Protein 6GYE (pdb70)

Solvent-accessible surface area: 33679 Å² total; per-residue (Å²): 232,83,93,7,69,16,94,66,0,0,0,0,32,9,76,2,5,0,0,2,9,4,8,4,5,1,0,3,12,0,4,29,69,23,68,0,0,2,0,0,0,18,2,113,108,116,8,180,2,25,136,64,33,0,56,16,100,74,0,29,151,27,0,94,100,23,13,116,68,28,135,22,13,36,3,5,60,4,61,35,36,137,46,64,159,135,83,105,5,43,65,67,13,4,93,54,0,10,120,28,0,88,127,13,10,102,50,115,101,6,39,1,26,0,10,7,28,106,129,106,80,5,52,31,1,124,144,52,65,46,117,51,57,28,128,24,52,27,69,103,6,115,39,120,82,4,66,81,33,11,47,66,2,65,134,67,13,41,124,53,10,39,63,0,17,79,28,0,18,111,66,19,13,50,8,0,0,0,0,1,3,2,58,16,35,6,20,47,11,1,61,28,0,0,57,0,18,12,10,14,39,3,53,8,53,10,62,79,6,5,103,80,122,130,45,87,8,102,93,15,142,48,71,14,3,21,112,3,1,61,10,6,71,67,17,11,32,158,42,19,79,24,69,18,7,34,0,12,0,0,14,0,4,2,3,0,4,13,6,0,5,0,101,50,74,18,55,157,113,40,7,109,120,11,19,94,56,0,114,133,8,17,68,49,34,167,14,47,0,0,0,0,2,20,16,128,175,133,143,5,116,64,8,35,139,34,58,119,100,6,23,94,13,0,41,143,2,0,50,92,46,66,25,91,138,80,23,25,56,1,102,32,150,128,92,123,10,46,9,22,28,0,3,46,7,0,67,126,80,15,58,36,132,27,21,140,10,37,146,220,83,86,7,66,16,95,68,0,0,0,10,40,2,50,2,1,0,0,1,13,4,8,6,4,4,0,4,20,0,3,30,62,21,71,0,0,0,0,0,0,21,3,113,102,115,12,146,0,26,134,61,32,0,55,16,99,77,0,26,149,26,0,96,99,25,12,114,65,27,131,24,12,36,3,6,64,4,60,31,47,140,34,74,150,69,101,119,2,13,99,73,6,4,92,54,0,10,121,15,0,84,123,17,9,90,55,112,96,4,38,1,25,0,13,7,18,106,115,125,82,7,40,28,2,119,149,63,67,46,117,46,56,27,126,24,50,38,72,61,8,33,83,128,53,5,51,101,34,10,39,62,3,42,133,66,15,39,108,51,10,45,86,0,17,80,26,0,17,115,65,18,14,46,7,0,0,0,0,1,1,2,57,17,41,8,25,48,14,0,54,23,0,0,57,0,14,13,8,14,42,5,101,12,44,10,68,110,9,10,108,75,122,129,46,90,9,102,87,15,139,48,73,21,3,21,131,4,1,64,11,8,70,67,21,11,32,156,42,19,77,24,72,17,6,31,1,8,0,0,13,1,4,3,3,0,4,14,9,0,5,0,103,52,76,17,63,149,114,42,9,111,120,10,22,75,56,0,131,134,9,17,70,48,32,166,15,44,0,0,0,0,5,20,13,62,164,130,140,6,131,66,7,30,127,37,33,106,103,4,20,100,9,0,43,144,3,0,52,114,57,60,23,92,118,76,22,18,59,0,45,7,93,17,121,123,108,67,151,159,33,87,112,9,41,9,15,26,0,6,49,6,0,79,120,85,12,54,18,113,55,45,167,23,55

Secondary structure (DSSP, 8-state):
--SBPSSEEEEEEE--TT-BHHHHHHHHHHHHHSSEEEEEEEE-TT-HHHHTT--HHHHHHHHHHHTTT-SSEEEEEEE--S--SSTHHHHHHHHHHHHHHHHTB--SS-EEEEEE-SHHHHHHHHTT---SS-EEEEEE---HHHHHHHHHHHH-GGGGGGGB-GGGHHHH-EEEEEEE-TTSSHHHHHHHHHHHTT--B---HHHHHHHHHT--GGG--HHHHHHHHHHHHHHHHHHHT-TT-SSEEEEE--HHHHHHHHHHHS-HHHHHHHHHHHHHHHHT---SEEEEE-------SSTTS-HHHHHHHHHHHHHHTT-GGGEEE------SSHHHHHHHHHHHHH------S--/--SB-SSEEEEEEE--TT-BHHHHHHHHHHHHHSSEEEEEEEE-TT-HHHHTT--HHHHHHHHHHHTTT-SSEEEEEEE-TT-PPTTTTHHHHHHHHHHHHHHTB--SS-EEEEEES-HHHHHHHHTT---SS-EEEEEE---HHHHHHHHHHHH-TGGGGGGB-GGGHHHH-EEEEEEE-TTSSHHHHHHHHHHHTT--B---HHHHHHHHHT--GGG--HHHHHHHHHHHHHHHHHHHT-TT-SSEEEEE--HHHHHHHHHHHS-HHHHHHHHHHHHHHHHT---SEEEEEPP-----HHHHS-HHHHHHHHHHHHHHTT-GGGEEE--SSSTT--TTS-SSHHHHHHHHHHHHH--------

B-factor: mean 71.37, std 27.12, range [34.3, 209.29]

Radius of gyration: 30.23 Å; Cα contacts (8 Å, |Δi|>4): 1238; chains: 2; bounding box: 76×91×66 Å

Sequence (724 aa):
KSKLSGKNIGIYFGTFAPLHTGHQQQIYKCCASLNDGVLLVVSGYDNDRGAQIGLPLEKRFRYLREAFNDEENIKKVSSMLNENDLPEMPNGWDEWANRLFELIHHNTLENDLSVTFYVGELEYAAELKKRFPADGNQYAVEIADRHDDISLSATQIRENPQEHWTHINRVFRRHFSKVVTVMGSASTGKTTLVRRLARSINAPFSEEYAREEYEEAFNIDDDELKMDDYARRMITGQYDANSREVNSPANQGIVFLDTDAIVTRVYAKLYLPKEDFEQLEPLFRRKTIADERMDLILVIPPITFRHMEWEESRHEFHEELMRQLAEFGLLDKVVILDDEGYLTRRYHHAIDAVHEYTGVKIERLSYKSKLSGKNIGIYFGTFAPLHTTGHQQQIYKCASLNDGVLLVVSGYDNDRGAQIGLPLEKRFRYLREAFNDEENIKVSSMLNENDLPEMPNGWDEEWANRLFELIHHNTLENDLSVTFYVGELEYAAELKKRFPADGNQYAVEIADRHDISLSATQIRENPQEHWTHINRVFRRHFSKVVTVMGSASTGKTTLVRRLARSINAPFSEEYAREYEEAFNIDDDELKMDDDYARMITGQYDANSREVNSPANQGIVFLDTDAIVTRVYAKLYLPKEDFEEQLEPLFRRKTIADERMDLILVIPPITFRHMEWEEESRHHEFHEELMRQLAEFGLLDKVVILDDEGDHRDQEGYLTRYHHAIDAVHEYTGVKIERLS

Nearest PDB structures (foldseek):
  6gye-assembly2_B  TM=1.003E+00  e=1.299E-74  Lactococcus cremoris
  6gye-assembly1_A  TM=9.953E-01  e=3.966E-69  Lactococcus cremoris
  6gzo-assembly1_A  TM=9.900E-01  e=3.036E-64  Lactococcus cremoris
  6gyf-assembly1_A  TM=9.779E-01  e=4.546E-63  Lactococcus cremoris
  6gzo-assembly2_B  TM=9.874E-01  e=1.190E-62  Lactococcus cremoris

Foldseek 3Di:
DQAAEAFEEEEAEDQPLPQWVVVVVVVVVVVVVGSAYEYEHEFEPPDPSVVLPRHSVNNQVLVCVLCVPDDRYHYDYQYLPPADPPPRSLQVSVVSVVVRVVVRHDDAQHEYEYEAADPVNQVSNVVHDDPRNYHYDYDYDHCVVVVVLSVVCVVAVLVVVVGTRLSCQLSQAAEEEEAAFWPLCLVVLQVCLQVQVQAEEFDQVLLVLCVVVVDALLVDALVNLLCSQVRLLVRRVCRSSPPSHSRYYYYYDHLLRSLLSCVVPYPPVSSVVCVVVSVVRVVPDDHQAYEYEADDDVTNVVSPPPRVSSVVSSVVVCVVVPNVVRYDYQPDCVDPHSSRVVSVSVCVRRVDDGDDDDD/DQAAEDFEEEEAEDQPLPQWVVVVVVVVVRVVVGSAYEYEHEFEPPDPSVVLPRHRVNNQVLVCVLCVPPRRYHYDYQYCPPADDPPVRLPVSLVSVVVRNVVRHDDALHEYEYAAADVVCVVSNVVDDDPRNYHYYYDYDHCVVVVVLSVVCVVAVLVVVVGGRLSCQLSQAAEEEEAAFWPLCLVVLQCVLQVQPQAAEFDQVLLVLCVVVVDALLVDALVNLLCSQVRLLVRVVCRSSDPSHSRYYYYYDHLLRSLLSCVVPYPPVSSVVCVVVSVVRVVPDDHQAYEYEQDADVTRVVSHPPSVVSVVSSVVVCVVVPNVVRYDYQQQPHPCHDPPDDPHSSRRVSVSCCVRRVDDDDDDD

Structure (mmCIF, N/CA/C/O backbone):
data_6GYE
#
_entry.id   6GYE
#
_cell.length_a   165.140
_cell.length_b   165.140
_cell.length_c   196.550
_cell.angle_alpha   90.00
_cell.angle_beta   90.00
_cell.angle_gamma   120.00
#
_symmetry.space_group_name_H-M   'P 64 2 2'
#
loop_
_entity.id
_entity.type
_entity.pdbx_description
1 polymer 'Nicotinamide-nucleotide adenylyltransferase NadR family / Ribosylnicotinamide kinase'
2 non-polymer 'SULFATE ION'
3 non-polymer 'Nicotinamide riboside'
4 water water
#
loop_
_atom_site.group_PDB
_atom_site.id
_atom_site.type_symbol
_atom_site.label_atom_id
_atom_site.label_alt_id
_atom_site.label_comp_id
_atom_site.label_asym_id
_atom_site.label_entity_id
_atom_site.label_seq_id
_atom_site.pdbx_PDB_ins_code
_atom_site.Cartn_x
_atom_site.Cartn_y
_atom_site.Cartn_z
_atom_site.occupancy
_atom_site.B_iso_or_equiv
_atom_site.auth_seq_id
_atom_site.auth_comp_id
_atom_site.auth_asym_id
_atom_site.auth_atom_id
_atom_site.pdbx_PDB_model_num
ATOM 1 N N . LYS A 1 8 ? -8.811 20.796 10.087 1.00 136.94 8 LYS A N 1
ATOM 2 C CA . LYS A 1 8 ? -7.449 20.301 10.265 1.00 136.35 8 LYS A CA 1
ATOM 3 C C . LYS A 1 8 ? -6.549 21.376 10.889 1.00 130.93 8 LYS A C 1
ATOM 4 O O . LYS A 1 8 ? -5.334 21.364 10.701 1.00 128.78 8 LYS A O 1
ATOM 10 N N . SER A 1 9 ? -7.154 22.279 11.662 1.00 127.31 9 SER A N 1
ATOM 11 C CA . SER A 1 9 ? -6.445 23.319 12.414 1.00 119.24 9 SER A CA 1
ATOM 12 C C . SER A 1 9 ? -5.922 22.824 13.762 1.00 110.77 9 SER A C 1
ATOM 13 O O . SER A 1 9 ? -5.956 23.539 14.769 1.00 102.07 9 SER A O 1
ATOM 16 N N . LYS A 1 10 ? -5.449 21.588 13.798 1.00 107.86 10 LYS A N 1
ATOM 17 C CA . LYS A 1 10 ? -4.885 20.982 14.990 1.00 97.12 10 LYS A CA 1
ATOM 18 C C . LYS A 1 10 ? -3.361 20.947 14.890 1.00 91.90 10 LYS A C 1
ATOM 19 O O . LYS A 1 10 ? -2.778 21.075 13.810 1.00 85.80 10 LYS A O 1
ATOM 25 N N . LEU A 1 11 ? -2.724 20.814 16.051 1.00 84.61 11 LEU A N 1
ATOM 26 C CA . LEU A 1 11 ? -1.275 20.743 16.124 1.00 82.04 11 LEU A CA 1
ATOM 27 C C . LEU A 1 11 ? -0.786 19.380 15.649 1.00 86.52 11 LEU A C 1
ATOM 28 O O . LEU A 1 11 ? -1.285 18.343 16.098 1.00 89.89 11 LEU A O 1
ATOM 33 N N . SER A 1 12 ? 0.179 19.378 14.730 1.00 83.81 12 SER A N 1
ATOM 34 C CA . SER A 1 12 ? 0.803 18.146 14.268 1.00 82.87 12 SER A CA 1
ATOM 35 C C . SER A 1 12 ? 2.068 17.849 15.065 1.00 84.29 12 SER A C 1
ATOM 36 O O . SER A 1 12 ? 2.607 18.709 15.763 1.00 80.65 12 SER A O 1
ATOM 39 N N . GLY A 1 13 ? 2.551 16.616 14.944 1.00 90.26 13 GLY A N 1
ATOM 40 C CA . GLY A 1 13 ? 3.796 16.217 15.571 1.00 89.51 13 GLY A CA 1
ATOM 41 C C . GLY A 1 13 ? 3.578 15.367 16.813 1.00 85.97 13 GLY A C 1
ATOM 42 O O . GLY A 1 13 ? 2.478 15.262 17.354 1.00 89.08 13 GLY A O 1
ATOM 43 N N . LYS A 1 14 ? 4.669 14.748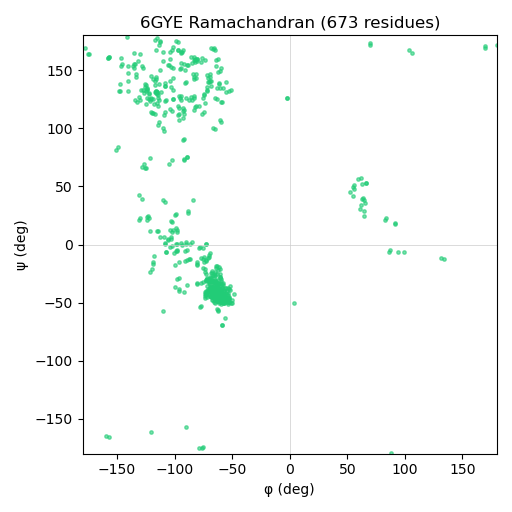 17.274 1.00 85.63 14 LYS A N 1
ATOM 44 C CA . LYS A 1 14 ? 4.651 13.899 18.466 1.00 88.69 14 LYS A CA 1
ATOM 45 C C . LYS A 1 14 ? 5.093 14.616 19.742 1.00 82.14 14 LYS A C 1
ATOM 46 O O . LYS A 1 14 ? 4.508 14.387 20.802 1.00 85.62 14 LYS A O 1
ATOM 52 N N . ASN A 1 15 ? 6.108 15.476 19.687 1.00 81.31 15 ASN A N 1
ATOM 53 C CA . ASN A 1 15 ? 6.592 16.177 20.877 1.00 74.18 15 ASN A CA 1
ATOM 54 C C . ASN A 1 15 ? 5.888 17.524 20.981 1.00 69.06 15 ASN A C 1
ATOM 55 O O . ASN A 1 15 ? 6.147 18.434 20.188 1.00 68.78 15 ASN A O 1
ATOM 60 N N . ILE A 1 16 ? 4.989 17.645 21.953 1.00 65.09 16 ILE A N 1
ATOM 61 C CA . ILE A 1 16 ? 4.132 18.817 22.099 1.00 69.11 16 ILE A CA 1
ATOM 62 C C . ILE A 1 16 ? 4.446 19.496 23.426 1.00 78.46 16 ILE A C 1
ATOM 63 O O . ILE A 1 16 ? 4.477 18.836 24.473 1.00 86.07 16 ILE A O 1
ATOM 68 N N . GLY A 1 17 ? 4.652 20.810 23.388 1.00 71.56 17 GLY A N 1
ATOM 69 C CA . GLY A 1 17 ? 4.841 21.612 24.588 1.00 65.45 17 GLY A CA 1
ATOM 70 C C . GLY A 1 17 ? 3.587 22.411 24.899 1.00 66.35 17 GLY A C 1
ATOM 71 O O . GLY A 1 17 ? 2.934 22.933 23.993 1.00 69.68 17 GLY A O 1
ATOM 72 N N . ILE A 1 18 ? 3.261 22.507 26.180 1.00 56.68 18 ILE A N 1
ATOM 73 C CA . ILE A 1 18 ? 2.091 23.237 26.652 1.00 62.56 18 ILE A CA 1
ATOM 74 C C . ILE A 1 18 ? 2.604 24.409 27.470 1.00 64.64 18 ILE A C 1
ATOM 75 O O . ILE A 1 18 ? 3.289 24.218 28.488 1.00 67.67 18 ILE A O 1
ATOM 80 N N . TYR A 1 19 ? 2.274 25.622 27.034 1.00 59.60 19 TYR A N 1
ATOM 81 C CA . TYR A 1 19 ? 2.763 26.840 27.670 1.00 61.50 19 TYR A CA 1
ATOM 82 C C . TYR A 1 19 ? 1.564 27.637 28.151 1.00 60.07 19 TYR A C 1
ATOM 83 O O . TYR A 1 19 ? 0.642 27.896 27.372 1.00 65.64 19 TYR A O 1
ATOM 92 N N . PHE A 1 20 ? 1.570 27.991 29.436 1.00 58.50 20 PHE A N 1
ATOM 93 C CA . PHE A 1 20 ? 0.460 28.652 30.109 1.00 63.61 20 PHE A CA 1
ATOM 94 C C . PHE A 1 20 ? 0.726 30.131 30.307 1.00 65.66 20 PHE A C 1
ATOM 95 O O . PHE A 1 20 ? 1.874 30.558 30.457 1.00 70.57 20 PHE A O 1
ATOM 103 N N . GLY A 1 21 ? -0.354 30.901 30.367 1.00 60.14 21 GLY A N 1
ATOM 104 C CA . GLY A 1 21 ? -0.258 32.283 30.811 1.00 58.33 21 GLY A CA 1
ATOM 105 C C . GLY A 1 21 ? -1.638 32.896 30.890 1.00 59.41 21 GLY A C 1
ATOM 106 O O . GLY A 1 21 ? -2.606 32.359 30.345 1.00 57.51 21 GLY A O 1
ATOM 107 N N . THR A 1 22 ? -1.710 34.036 31.588 1.00 58.67 22 THR A N 1
ATOM 108 C CA . THR A 1 22 ? -2.889 34.902 31.494 1.00 66.69 22 THR A CA 1
ATOM 109 C C . THR A 1 22 ? -2.757 35.932 30.360 1.00 66.00 22 THR A C 1
ATOM 110 O O . THR A 1 22 ? -3.758 36.287 29.725 1.00 68.24 22 THR A O 1
ATOM 114 N N . PHE A 1 23 ? -1.547 36.436 30.109 1.00 58.98 23 PHE A N 1
ATOM 115 C CA . PHE A 1 23 ? -1.237 37.292 28.954 1.00 54.64 23 PHE A CA 1
ATOM 116 C C . PHE A 1 23 ? -2.020 38.606 28.960 1.00 58.33 23 PHE A C 1
ATOM 117 O O . PHE A 1 23 ? -2.726 38.948 28.004 1.00 60.76 23 PHE A O 1
ATOM 125 N N . ALA A 1 24 ? -1.860 39.353 30.048 1.00 58.42 24 ALA A N 1
ATOM 126 C CA . ALA A 1 24 ? -2.522 40.640 30.261 1.00 61.74 24 ALA A CA 1
ATOM 127 C C . ALA A 1 24 ? -1.484 41.692 30.643 1.00 65.00 24 ALA A C 1
ATOM 128 O O . ALA A 1 24 ? -1.503 42.218 31.762 1.00 73.67 24 ALA A O 1
ATOM 130 N N . PRO A 1 25 ? -0.580 42.057 29.718 1.00 61.73 25 PRO A N 1
ATOM 131 C CA . PRO A 1 25 ? -0.484 41.663 28.312 1.00 61.95 25 PRO A CA 1
ATOM 132 C C . PRO A 1 25 ? 0.565 40.613 28.001 1.00 57.17 25 PRO A C 1
ATOM 133 O O . PRO A 1 25 ? 1.411 40.322 28.832 1.00 57.04 25 PRO A O 1
ATOM 137 N N . LEU A 1 26 ? 0.492 40.059 26.792 1.00 58.93 26 LEU A N 1
ATOM 138 C CA . LEU A 1 26 ? 1.624 39.359 26.199 1.00 57.30 26 LEU A CA 1
ATOM 139 C C . LEU A 1 26 ? 2.802 40.317 26.043 1.00 56.69 26 LEU A C 1
ATOM 140 O O . LEU A 1 26 ? 2.625 41.456 25.602 1.00 57.74 26 LEU A O 1
ATOM 145 N N . HIS A 1 27 ? 4.005 39.875 26.416 1.00 52.59 27 HIS A N 1
ATOM 146 C CA . HIS A 1 27 ? 5.188 40.719 26.245 1.00 48.06 27 HIS A CA 1
ATOM 147 C C . HIS A 1 27 ? 6.372 39.861 25.817 1.00 46.89 27 HIS A C 1
ATOM 148 O O . HIS A 1 27 ? 6.261 38.640 25.673 1.00 51.58 27 HIS A O 1
ATOM 155 N N . THR A 1 28 ? 7.519 40.515 25.594 1.00 45.22 28 THR A N 1
ATOM 156 C CA . THR A 1 28 ? 8.636 39.812 24.975 1.00 50.15 28 THR A CA 1
ATOM 157 C C . THR A 1 28 ? 9.219 38.734 25.883 1.00 54.73 28 THR A C 1
ATOM 158 O O . THR A 1 28 ? 9.825 37.784 25.371 1.00 55.21 28 THR A O 1
ATOM 162 N N . GLY A 1 29 ? 9.049 38.850 27.209 1.00 47.03 29 GLY A N 1
ATOM 163 C CA . GLY A 1 29 ? 9.451 37.760 28.091 1.00 46.16 29 GLY A CA 1
ATOM 164 C C . GLY A 1 29 ? 8.724 36.464 27.767 1.00 60.68 29 GLY A C 1
ATOM 165 O O . GLY A 1 29 ? 9.349 35.410 27.623 1.00 52.45 29 GLY A O 1
ATOM 166 N N . HIS A 1 30 ? 7.387 36.529 27.637 1.00 47.78 30 HIS A N 1
ATOM 167 C CA . HIS A 1 30 ? 6.622 35.389 27.134 1.00 48.05 30 HIS A CA 1
ATOM 168 C C . HIS A 1 30 ? 7.184 34.909 25.807 1.00 58.81 30 HIS A C 1
ATOM 169 O O . HIS A 1 30 ? 7.395 33.702 25.594 1.00 57.74 30 HIS A O 1
ATOM 176 N N . GLN A 1 31 ? 7.391 35.851 24.883 1.00 52.94 31 GLN A N 1
ATOM 177 C CA . GLN A 1 31 ? 7.665 35.472 23.505 1.00 53.36 31 GLN A CA 1
ATOM 178 C C . GLN A 1 31 ? 8.999 34.757 23.390 1.00 50.78 31 GLN A C 1
ATOM 179 O O . GLN A 1 31 ? 9.125 33.801 22.620 1.00 53.84 31 GLN A O 1
ATOM 185 N N . GLN A 1 32 ? 10.003 35.205 24.146 1.00 51.12 32 GLN A N 1
ATOM 186 C CA . GLN A 1 32 ? 11.291 34.523 24.124 1.00 59.75 32 GLN A CA 1
ATOM 187 C C . GLN A 1 32 ? 11.165 33.102 24.649 1.00 57.99 32 GLN A C 1
ATOM 188 O O . GLN A 1 32 ? 11.797 32.185 24.116 1.00 61.52 32 GLN A O 1
ATOM 194 N N . GLN A 1 33 ? 10.345 32.895 25.684 1.00 54.30 33 GLN A N 1
ATOM 195 C CA . GLN A 1 33 ? 10.170 31.538 26.194 1.00 56.93 33 GLN A CA 1
ATOM 196 C C . GLN A 1 33 ? 9.420 30.676 25.195 1.00 57.74 33 GLN A C 1
ATOM 197 O O . GLN A 1 33 ? 9.779 29.510 24.984 1.00 59.75 33 GLN A O 1
ATOM 203 N N . ILE A 1 34 ? 8.394 31.245 24.554 1.00 54.79 34 ILE A N 1
ATOM 204 C CA . ILE A 1 34 ? 7.566 30.469 23.635 1.00 58.49 34 ILE A CA 1
ATOM 205 C C . ILE A 1 34 ? 8.390 30.002 22.444 1.00 59.69 34 ILE A C 1
ATOM 206 O O . ILE A 1 34 ? 8.326 28.829 22.050 1.00 57.44 34 ILE A O 1
ATOM 211 N N . TYR A 1 35 ? 9.209 30.896 21.877 1.00 49.60 35 TYR A N 1
ATOM 212 C CA . TYR A 1 35 ? 10.014 30.486 20.731 1.00 56.11 35 TYR A CA 1
ATOM 213 C C . TYR A 1 35 ? 11.101 29.483 21.110 1.00 61.79 35 TYR A C 1
ATOM 214 O O . TYR A 1 35 ? 11.457 28.639 20.280 1.00 58.74 35 TYR A O 1
ATOM 223 N N . LYS A 1 36 ? 11.631 29.533 22.346 1.00 60.60 36 LYS A N 1
ATOM 224 C CA . LYS A 1 36 ? 12.530 28.464 22.783 1.00 58.44 36 LYS A CA 1
ATOM 225 C C . LYS A 1 36 ? 11.776 27.156 22.889 1.00 53.84 36 LYS A C 1
ATOM 226 O O . LYS A 1 36 ? 12.256 26.112 22.430 1.00 63.57 36 LYS A O 1
ATOM 232 N N A CYS A 1 37 ? 10.581 27.209 23.474 0.55 54.43 37 CYS A N 1
ATOM 233 N N B CYS A 1 37 ? 10.586 27.183 23.496 0.45 54.58 37 CYS A N 1
ATOM 234 C CA A CYS A 1 37 ? 9.732 26.033 23.584 0.55 56.67 37 CYS A CA 1
ATOM 235 C CA B CYS A 1 37 ? 9.764 25.978 23.554 0.45 57.04 37 CYS A CA 1
ATOM 236 C C A CYS A 1 37 ? 9.379 25.467 22.207 0.55 63.17 37 CYS A C 1
ATOM 237 C C B CYS A 1 37 ? 9.466 25.449 22.158 0.45 62.83 37 CYS A C 1
ATOM 238 O O A CYS A 1 37 ? 9.356 24.243 22.015 0.55 65.68 37 CYS A O 1
ATOM 239 O O B CYS A 1 37 ? 9.548 24.238 21.911 0.45 65.29 37 CYS A O 1
ATOM 244 N N . ALA A 1 38 ? 9.119 26.342 21.228 1.00 56.94 38 ALA A N 1
ATOM 245 C CA . ALA A 1 38 ? 8.789 25.883 19.885 1.00 62.74 38 ALA A CA 1
ATOM 246 C C . ALA A 1 38 ? 10.001 25.332 19.155 1.00 64.21 38 ALA A C 1
ATOM 247 O O . ALA A 1 38 ? 9.838 24.543 18.220 1.00 72.51 38 ALA A O 1
ATOM 249 N N . SER A 1 39 ? 11.209 25.718 19.566 1.00 59.34 39 SER A N 1
ATOM 250 C CA . SER A 1 39 ? 12.404 25.143 18.971 1.00 58.52 39 SER A CA 1
ATOM 251 C C . SER A 1 39 ? 12.752 23.775 19.550 1.00 63.51 39 SER A C 1
ATOM 252 O O . SER A 1 39 ? 13.531 23.041 18.938 1.00 67.80 39 SER A O 1
ATOM 255 N N . LEU A 1 40 ? 12.199 23.422 20.711 1.00 61.49 40 LEU A N 1
ATOM 256 C CA . LEU A 1 40 ? 12.487 22.153 21.369 1.00 68.48 40 LEU A CA 1
ATOM 257 C C . LEU A 1 40 ? 11.406 21.108 21.158 1.00 60.62 40 LEU A C 1
ATOM 258 O O . LEU A 1 40 ? 11.603 19.956 21.534 1.00 75.60 40 LEU A O 1
ATOM 263 N N . ASN A 1 41 ? 10.286 21.474 20.559 1.00 67.78 41 ASN A N 1
ATOM 264 C CA . ASN A 1 41 ? 9.180 20.557 20.369 1.00 72.43 41 ASN A CA 1
ATOM 265 C C . ASN A 1 41 ? 8.740 20.609 18.921 1.00 69.64 41 ASN A C 1
ATOM 266 O O . ASN A 1 41 ? 9.093 21.529 18.173 1.00 71.11 41 ASN A O 1
ATOM 271 N N . ASP A 1 42 ? 7.965 19.596 18.532 1.00 63.89 42 ASP A N 1
ATOM 272 C CA . ASP A 1 42 ? 7.362 19.618 17.206 1.00 67.25 42 ASP A CA 1
ATOM 273 C C . ASP A 1 42 ? 6.276 20.681 17.106 1.00 69.15 42 ASP A C 1
ATOM 274 O O . ASP A 1 42 ? 6.100 21.282 16.042 1.00 70.14 42 ASP A O 1
ATOM 279 N N . GLY A 1 43 ? 5.554 20.930 18.198 1.00 66.17 43 GLY A N 1
ATOM 280 C CA . GLY A 1 43 ? 4.543 21.970 18.241 1.00 61.68 43 GLY A CA 1
ATOM 281 C C . GLY A 1 43 ? 4.266 22.404 19.662 1.00 67.42 43 GLY A C 1
ATOM 282 O O . GLY A 1 43 ? 4.582 21.694 20.622 1.00 76.39 43 GLY A O 1
ATOM 283 N N . VAL A 1 44 ? 3.681 23.592 19.790 1.00 59.40 44 VAL A N 1
ATOM 284 C CA . VAL A 1 44 ? 3.395 24.199 21.083 1.00 56.88 44 VAL A CA 1
ATOM 285 C C . VAL A 1 44 ? 1.927 24.585 21.126 1.00 62.41 44 VAL A C 1
ATOM 286 O O . VAL A 1 44 ? 1.415 25.207 20.186 1.00 62.83 44 VAL A O 1
ATOM 290 N N . LEU A 1 45 ? 1.262 24.240 22.222 1.00 63.56 45 LEU A N 1
ATOM 291 C CA . LEU A 1 45 ? -0.082 24.715 22.521 1.00 60.03 45 LEU A CA 1
ATOM 292 C C . LEU A 1 45 ? 0.016 25.799 23.593 1.00 67.63 45 LEU A C 1
ATOM 293 O O . LEU A 1 45 ? 0.475 25.526 24.710 1.00 62.53 45 LEU A O 1
ATOM 298 N N . LEU A 1 46 ? -0.378 27.031 23.248 1.00 61.00 46 LEU A N 1
ATOM 299 C CA . LEU A 1 46 ? -0.450 28.112 24.222 1.00 59.22 46 LEU A CA 1
ATOM 300 C C . LEU A 1 46 ? -1.799 28.068 24.912 1.00 62.11 46 LEU A C 1
ATOM 301 O O . LEU A 1 46 ? -2.833 28.034 24.243 1.00 63.35 46 LEU A O 1
ATOM 306 N N . VAL A 1 47 ? -1.797 28.035 26.242 1.00 56.76 47 VAL A N 1
ATOM 307 C CA . VAL A 1 47 ? -3.052 28.004 26.982 1.00 63.67 47 VAL A CA 1
ATOM 308 C C . VAL A 1 47 ? -3.252 29.350 27.664 1.00 61.53 47 VAL A C 1
ATOM 309 O O . VAL A 1 47 ? -2.466 29.741 28.530 1.00 63.23 47 VAL A O 1
ATOM 313 N N . VAL A 1 48 ? -4.282 30.075 27.233 1.00 59.05 48 VAL A N 1
ATOM 314 C CA . VAL A 1 48 ? -4.702 31.318 27.868 1.00 53.03 48 VAL A CA 1
ATOM 315 C C . VAL A 1 48 ? -5.745 30.950 28.900 1.00 59.23 48 VAL A C 1
ATOM 316 O O . VAL A 1 48 ? -6.824 30.464 28.537 1.00 59.40 48 VAL A O 1
ATOM 320 N N . SER A 1 49 ? -5.443 31.176 30.174 1.00 61.40 49 SER A N 1
ATOM 321 C CA . SER A 1 49 ? -6.412 30.876 31.217 1.00 64.43 49 SER A CA 1
ATOM 322 C C . SER A 1 49 ? -7.037 32.167 31.736 1.00 68.80 49 SER A C 1
ATOM 323 O O . SER A 1 49 ? -6.457 33.253 31.623 1.00 67.58 49 SER A O 1
ATOM 326 N N . GLY A 1 50 ? -8.248 32.040 32.268 1.00 68.44 50 GLY A N 1
ATOM 327 C CA . GLY A 1 50 ? -8.961 33.201 32.772 1.00 68.52 50 GLY A CA 1
ATOM 328 C C . GLY A 1 50 ? -10.317 32.817 33.325 1.00 75.53 50 GLY A C 1
ATOM 329 O O . GLY A 1 50 ? -10.779 31.677 33.187 1.00 83.65 50 GLY A O 1
ATOM 330 N N . TYR A 1 51 ? -10.954 33.802 33.955 1.00 68.75 51 TYR A N 1
ATOM 331 C CA . TYR A 1 51 ? -12.295 33.650 34.506 1.00 72.38 51 TYR A CA 1
ATOM 332 C C . TYR A 1 51 ? -12.909 35.036 34.623 1.00 73.19 51 TYR A C 1
ATOM 333 O O . TYR A 1 51 ? -12.198 36.044 34.614 1.00 70.81 51 TYR A O 1
ATOM 342 N N . ASP A 1 52 ? -14.236 35.078 34.737 1.00 75.58 52 ASP A N 1
ATOM 343 C CA . ASP A 1 52 ? -14.932 36.356 34.839 1.00 80.61 52 ASP A CA 1
ATOM 344 C C . ASP A 1 52 ? -14.342 37.209 35.959 1.00 87.90 52 ASP A C 1
ATOM 345 O O . ASP A 1 52 ? -14.089 36.719 37.061 1.00 91.46 52 ASP A O 1
ATOM 350 N N . ASN A 1 53 ? -14.076 38.479 35.649 1.00 88.75 53 ASN A N 1
ATOM 351 C CA . ASN A 1 53 ? -13.606 39.466 36.628 1.00 92.00 53 ASN A CA 1
ATOM 352 C C . ASN A 1 53 ? -12.235 39.127 37.207 1.00 87.83 53 ASN A C 1
ATOM 353 O O . ASN A 1 53 ? -11.936 39.497 38.344 1.00 81.17 53 ASN A O 1
ATOM 358 N N . ASP A 1 54 ? -11.387 38.435 36.439 1.00 79.88 54 ASP A N 1
ATOM 359 C CA . ASP A 1 54 ? -10.013 38.168 36.855 1.00 70.04 54 ASP A CA 1
ATOM 360 C C . ASP A 1 54 ? -9.154 39.427 36.685 1.00 73.84 54 ASP A C 1
ATOM 361 O O . ASP A 1 54 ? -9.641 40.503 36.316 1.00 72.86 54 ASP A O 1
ATOM 366 N N . ARG A 1 55 ? -7.846 39.280 36.929 1.00 75.15 55 ARG A N 1
ATOM 367 C CA . ARG A 1 55 ? -6.913 40.404 36.855 1.00 80.61 55 ARG A CA 1
ATOM 368 C C . ARG A 1 55 ? -6.974 41.091 35.494 1.00 75.63 55 ARG A C 1
ATOM 369 O O . ARG A 1 55 ? -7.078 42.320 35.407 1.00 72.33 55 ARG A O 1
ATOM 377 N N . GLY A 1 56 ? -6.933 40.309 34.415 1.00 68.34 56 GLY A N 1
ATOM 378 C CA . GLY A 1 56 ? -6.991 40.904 33.088 1.00 60.30 56 GLY A CA 1
ATOM 379 C C . GLY A 1 56 ? -8.323 41.574 32.808 1.00 60.97 56 GLY A C 1
ATOM 380 O O . GLY A 1 56 ? -8.371 42.683 32.268 1.00 62.93 56 GLY A O 1
ATOM 381 N N . ALA A 1 57 ? -9.423 40.912 33.167 1.00 64.46 57 ALA A N 1
ATOM 382 C CA . ALA A 1 57 ? -10.735 41.522 32.978 1.00 66.73 57 ALA A CA 1
ATOM 383 C C . ALA A 1 57 ? -10.820 42.881 33.668 1.00 71.53 57 ALA A C 1
ATOM 384 O O . ALA A 1 57 ? -11.435 43.817 33.141 1.00 69.93 57 ALA A O 1
ATOM 386 N N . GLN A 1 58 ? -10.195 43.011 34.844 1.00 72.69 58 GLN A N 1
ATOM 387 C CA . GLN A 1 58 ? -10.337 44.229 35.635 1.00 74.78 58 GLN A CA 1
ATOM 388 C C . GLN A 1 58 ? -9.664 45.433 34.985 1.00 73.10 58 GLN A C 1
ATOM 389 O O . GLN A 1 58 ? -10.050 46.571 35.259 1.00 80.90 58 GLN A O 1
ATOM 395 N N . ILE A 1 59 ? -8.666 45.226 34.141 1.00 66.01 59 ILE A N 1
ATOM 396 C CA . ILE A 1 59 ? -8.059 46.329 33.419 1.00 68.38 59 ILE A CA 1
ATOM 397 C C . ILE A 1 59 ? -8.552 46.379 31.972 1.00 75.17 59 ILE A C 1
ATOM 398 O O . ILE A 1 59 ? -7.915 47.007 31.120 1.00 65.35 59 ILE A O 1
ATOM 403 N N . GLY A 1 60 ? -9.693 45.743 31.687 1.00 69.76 60 GLY A N 1
ATOM 404 C CA . GLY A 1 60 ? -10.273 45.814 30.361 1.00 64.82 60 GLY A CA 1
ATOM 405 C C . GLY A 1 60 ? -9.709 44.835 29.361 1.00 67.00 60 GLY A C 1
ATOM 406 O O . GLY A 1 60 ? -9.799 45.078 28.159 1.00 70.77 60 GLY A O 1
ATOM 407 N N . LEU A 1 61 ? -9.115 43.738 29.817 1.00 69.99 61 LEU A N 1
ATOM 408 C CA . LEU A 1 61 ? -8.615 42.676 28.946 1.00 61.57 61 LEU A CA 1
ATOM 409 C C . LEU A 1 61 ? -9.192 41.335 29.391 1.00 61.26 61 LEU A C 1
ATOM 410 O O . LEU A 1 61 ? -8.465 40.468 29.881 1.00 66.61 61 LEU A O 1
ATOM 415 N N . PRO A 1 62 ? -10.494 41.118 29.217 1.00 61.20 62 PRO A N 1
ATOM 416 C CA . PRO A 1 62 ? -11.079 39.836 29.630 1.00 58.63 62 PRO A CA 1
ATOM 417 C C . PRO A 1 62 ? -10.552 38.695 28.771 1.00 65.92 62 PRO A C 1
ATOM 418 O O . PRO A 1 62 ? -9.928 38.892 27.726 1.00 71.17 62 PRO A O 1
ATOM 422 N N . LEU A 1 63 ? -10.834 37.475 29.237 1.00 65.97 63 LEU A N 1
ATOM 423 C CA . LEU A 1 63 ? -10.267 36.266 28.639 1.00 62.56 63 LEU A CA 1
ATOM 424 C C . LEU A 1 63 ? -10.535 36.184 27.131 1.00 68.73 63 LEU A C 1
ATOM 425 O O . LEU A 1 63 ? -9.633 35.867 26.344 1.00 66.75 63 LEU A O 1
ATOM 430 N N . GLU A 1 64 ? -11.775 36.456 26.710 1.00 63.40 64 GLU A N 1
ATOM 431 C CA . GLU A 1 64 ? -12.100 36.369 25.287 1.00 69.40 64 GLU A CA 1
ATOM 432 C C . GLU A 1 64 ? -11.213 37.297 24.458 1.00 66.82 64 GLU A C 1
ATOM 433 O O . GLU A 1 64 ? -10.739 36.913 23.381 1.00 63.24 64 GLU A O 1
ATOM 439 N N . LYS A 1 65 ? -10.943 38.506 24.964 1.00 63.31 65 LYS A N 1
ATOM 440 C CA . LYS A 1 65 ? -10.140 39.453 24.198 1.00 60.52 65 LYS A CA 1
ATOM 441 C C . LYS A 1 65 ? -8.668 39.054 24.172 1.00 62.99 65 LYS A C 1
ATOM 442 O O . LYS A 1 65 ? -8.012 39.163 23.128 1.00 61.80 65 LYS A O 1
ATOM 448 N N . ARG A 1 66 ? -8.125 38.598 25.307 1.00 61.60 66 ARG A N 1
ATOM 449 C CA . ARG A 1 66 ? -6.742 38.120 25.321 1.00 60.98 66 ARG A CA 1
ATOM 450 C C . ARG A 1 66 ? -6.566 36.933 24.392 1.00 60.70 66 ARG A C 1
ATOM 451 O O . ARG A 1 66 ? -5.543 36.808 23.714 1.00 61.96 66 ARG A O 1
ATOM 459 N N . PHE A 1 67 ? -7.542 36.030 24.377 1.00 57.68 67 PHE A N 1
ATOM 460 C CA . PHE A 1 67 ? -7.478 34.901 23.457 1.00 59.28 67 PHE A CA 1
ATOM 461 C C . PHE A 1 67 ? -7.421 35.387 22.013 1.00 57.36 67 PHE A C 1
ATOM 462 O O . PHE A 1 67 ? -6.551 34.960 21.247 1.00 58.00 67 PHE A O 1
ATOM 470 N N . ARG A 1 68 ? -8.322 36.307 21.627 1.00 50.26 68 ARG A N 1
ATOM 471 C CA . ARG A 1 68 ? -8.307 36.817 20.244 1.00 51.53 68 ARG A CA 1
ATOM 472 C C . ARG A 1 68 ? -6.997 37.534 19.941 1.00 51.64 68 ARG A C 1
ATOM 473 O O . ARG A 1 68 ? -6.390 37.305 18.892 1.00 56.95 68 ARG A O 1
ATOM 481 N N . TYR A 1 69 ? -6.505 38.345 20.883 1.00 50.68 69 TYR A N 1
ATOM 482 C CA . TYR A 1 69 ? -5.247 39.048 20.656 1.00 49.18 69 TYR A CA 1
ATOM 483 C C . TYR A 1 69 ? -4.086 38.072 20.455 1.00 56.83 69 TYR A C 1
ATOM 484 O O . TYR A 1 69 ? -3.202 38.307 19.619 1.00 51.45 69 TYR A O 1
ATOM 493 N N . LEU A 1 70 ? -4.049 36.993 21.241 1.00 55.51 70 LEU A N 1
ATOM 494 C CA . LEU A 1 70 ? -3.001 35.988 21.080 1.00 54.27 70 LEU A CA 1
ATOM 495 C C . LEU A 1 70 ? -3.090 35.304 19.724 1.00 54.84 70 LEU A C 1
ATOM 496 O O . LEU A 1 70 ? -2.065 35.060 19.073 1.00 57.70 70 LEU A O 1
ATOM 501 N N . ARG A 1 71 ? -4.308 34.964 19.289 1.00 52.02 71 ARG A N 1
ATOM 502 C CA . ARG A 1 71 ? -4.456 34.337 17.984 1.00 52.69 71 ARG A CA 1
ATOM 503 C C . ARG A 1 71 ? -3.876 35.226 16.902 1.00 59.67 71 ARG A C 1
ATOM 504 O O . ARG A 1 71 ? -3.164 34.752 16.011 1.00 64.15 71 ARG A O 1
ATOM 512 N N . GLU A 1 72 ? -4.143 36.528 16.986 1.00 60.31 72 GLU A N 1
ATOM 513 C CA . GLU A 1 72 ? -3.587 37.452 16.011 1.00 60.79 72 GLU A CA 1
ATOM 514 C C . GLU A 1 72 ? -2.073 37.533 16.157 1.00 58.11 72 GLU A C 1
ATOM 515 O O . GLU A 1 72 ? -1.344 37.560 15.157 1.00 59.36 72 GLU A O 1
ATOM 521 N N . ALA A 1 73 ? -1.588 37.557 17.400 1.00 51.13 73 ALA A N 1
ATOM 522 C CA . ALA A 1 73 ? -0.159 37.707 17.645 1.00 50.84 73 ALA A CA 1
ATOM 523 C C . ALA A 1 73 ? 0.626 36.553 17.063 1.00 52.00 73 ALA A C 1
ATOM 524 O O . ALA A 1 73 ? 1.747 36.751 16.592 1.00 59.41 73 ALA A O 1
ATOM 526 N N . PHE A 1 74 ? 0.055 35.352 17.065 1.00 51.40 74 PHE A N 1
ATOM 527 C CA . PHE A 1 74 ? 0.708 34.172 16.514 1.00 55.89 74 PHE A CA 1
ATOM 528 C C . PHE A 1 74 ? 0.022 33.698 15.223 1.00 56.31 74 PHE A C 1
ATOM 529 O O . PHE A 1 74 ? -0.087 32.499 14.957 1.00 60.15 74 PHE A O 1
ATOM 537 N N . ASN A 1 75 ? -0.423 34.639 14.378 1.00 56.61 75 ASN A N 1
ATOM 538 C CA . ASN A 1 75 ? -1.185 34.278 13.179 1.00 55.31 75 ASN A CA 1
ATOM 539 C C . ASN A 1 75 ? -0.323 33.764 12.034 1.00 56.41 75 ASN A C 1
ATOM 540 O O . ASN A 1 75 ? -0.868 33.403 10.987 1.00 56.10 75 ASN A O 1
ATOM 545 N N . ASP A 1 76 ? 0.990 33.737 12.190 1.00 55.52 76 ASP A N 1
ATOM 546 C CA . ASP A 1 76 ? 1.908 33.356 11.122 1.00 63.29 76 ASP A CA 1
ATOM 547 C C . ASP A 1 76 ? 2.905 32.328 11.628 1.00 72.00 76 ASP A C 1
ATOM 548 O O . ASP A 1 76 ? 4.112 32.444 11.396 1.00 71.63 76 ASP A O 1
ATOM 553 N N . GLU A 1 77 ? 2.423 31.350 12.399 1.00 77.63 77 GLU A N 1
ATOM 554 C CA . GLU A 1 77 ? 3.264 30.312 12.986 1.00 72.76 77 GLU A CA 1
ATOM 555 C C . GLU A 1 77 ? 2.790 28.936 12.540 1.00 82.79 77 GLU A C 1
ATOM 556 O O . GLU A 1 77 ? 1.600 28.613 12.635 1.00 77.04 77 GLU A O 1
ATOM 562 N N . GLU A 1 78 ? 3.731 28.127 12.069 1.00 97.51 78 GLU A N 1
ATOM 563 C CA . GLU A 1 78 ? 3.453 26.742 11.717 1.00 113.61 78 GLU A CA 1
ATOM 564 C C . GLU A 1 78 ? 2.926 25.963 12.918 1.00 104.29 78 GLU A C 1
ATOM 565 O O . GLU A 1 78 ? 1.745 25.595 12.974 1.00 102.14 78 GLU A O 1
ATOM 571 N N . ASN A 1 79 ? 3.806 25.734 13.892 1.00 87.82 79 ASN A N 1
ATOM 572 C CA . ASN A 1 79 ? 3.597 24.751 14.942 1.00 85.45 79 ASN A CA 1
ATOM 573 C C . ASN A 1 79 ? 3.102 25.363 16.254 1.00 77.12 79 ASN A C 1
ATOM 574 O O . ASN A 1 79 ? 3.337 24.789 17.320 1.00 83.56 79 ASN A O 1
ATOM 579 N N . ILE A 1 80 ? 2.435 26.515 16.221 1.00 64.61 80 ILE A N 1
ATOM 580 C CA . ILE A 1 80 ? 1.968 27.154 17.449 1.00 60.30 80 ILE A CA 1
ATOM 581 C C . ILE A 1 80 ? 0.470 27.379 17.351 1.00 57.88 80 ILE A C 1
ATOM 582 O O . ILE A 1 80 ? 0.004 28.107 16.471 1.00 70.54 80 ILE A O 1
ATOM 587 N N A LYS A 1 81 ? -0.277 26.756 18.257 0.68 61.91 81 LYS A N 1
ATOM 588 N N B LYS A 1 81 ? -0.276 26.767 18.269 0.32 61.61 81 LYS A N 1
ATOM 589 C CA A LYS A 1 81 ? -1.720 26.890 18.365 0.68 63.24 81 LYS A CA 1
ATOM 590 C CA B LYS A 1 81 ? -1.724 26.887 18.362 0.32 63.75 81 LYS A CA 1
ATOM 591 C C A LYS A 1 81 ? -2.055 27.601 19.669 0.68 62.40 81 LYS A C 1
ATOM 592 C C B LYS A 1 81 ? -2.085 27.563 19.677 0.32 62.86 81 LYS A C 1
ATOM 593 O O A LYS A 1 81 ? -1.358 27.436 20.672 0.68 65.61 81 LYS A O 1
ATOM 594 O O B LYS A 1 81 ? -1.431 27.335 20.699 0.32 65.12 81 LYS A O 1
ATOM 605 N N . VAL A 1 82 ? -3.124 28.396 19.645 1.00 61.64 82 VAL A N 1
ATOM 606 C CA . VAL A 1 82 ? -3.589 29.159 20.803 1.00 58.74 82 VAL A CA 1
ATOM 607 C C . VAL A 1 82 ? -4.963 28.647 21.198 1.00 65.90 82 VAL A C 1
ATOM 608 O O . VAL A 1 82 ? -5.866 28.556 20.350 1.00 67.04 82 VAL A O 1
ATOM 612 N N A SER A 1 83 ? -5.126 28.327 22.480 0.47 61.86 83 SER A N 1
ATOM 613 N N B SER A 1 83 ? -5.127 28.335 22.483 0.53 61.69 83 SER A N 1
ATOM 614 C CA A SER A 1 83 ? -6.375 27.781 22.988 0.47 64.74 83 SER A CA 1
ATOM 615 C CA B SER A 1 83 ? -6.363 27.766 22.996 0.53 64.75 83 SER A CA 1
ATOM 616 C C A SER A 1 83 ? -6.719 28.428 24.322 0.47 66.56 83 SER A C 1
ATOM 617 C C B SER A 1 83 ? -6.717 28.422 24.325 0.53 66.53 83 SER A C 1
ATOM 618 O O A SER A 1 83 ? -5.868 29.011 24.999 0.47 68.95 83 SER A O 1
ATOM 619 O O B SER A 1 83 ? -5.867 29.006 25.004 0.53 69.13 83 SER A O 1
ATOM 624 N N . MET A 1 84 ? -7.986 28.298 24.697 1.00 66.15 84 MET A N 1
ATOM 625 C CA . MET A 1 84 ? -8.565 28.997 25.832 1.00 62.53 84 MET A CA 1
ATOM 626 C C . MET A 1 84 ? -8.915 27.992 26.918 1.00 69.80 84 MET A C 1
ATOM 627 O O . MET A 1 84 ? -9.580 26.988 26.636 1.00 66.71 84 MET A O 1
ATOM 632 N N . LEU A 1 85 ? -8.456 28.253 28.154 1.00 70.66 85 LEU A N 1
ATOM 633 C CA . LEU A 1 85 ? -8.847 27.474 29.332 1.00 63.45 85 LEU A CA 1
ATOM 634 C C . LEU A 1 85 ? -9.729 28.351 30.210 1.00 68.46 85 LEU A C 1
ATOM 635 O O . LEU A 1 85 ? -9.229 29.203 30.946 1.00 71.79 85 LEU A O 1
ATOM 640 N N . ASN A 1 86 ? -11.041 28.138 30.115 1.00 77.04 86 ASN A N 1
ATOM 641 C CA . ASN A 1 86 ? -12.035 28.885 30.879 1.00 81.37 86 ASN A CA 1
ATOM 642 C C . ASN A 1 86 ? -12.146 28.292 32.286 1.00 85.02 86 ASN A C 1
ATOM 643 O O . ASN A 1 86 ? -12.503 27.117 32.448 1.00 78.90 86 ASN A O 1
ATOM 648 N N . GLU A 1 87 ? -11.862 29.099 33.305 1.00 84.40 87 GLU A N 1
ATOM 649 C CA . GLU A 1 87 ? -11.836 28.601 34.675 1.00 81.83 87 GLU A CA 1
ATOM 650 C C . GLU A 1 87 ? -13.082 28.958 35.484 1.00 79.23 87 GLU A C 1
ATOM 651 O O . GLU A 1 87 ? -13.098 28.721 36.696 1.00 87.74 87 GLU A O 1
ATOM 657 N N . ASN A 1 88 ? -14.133 29.471 34.844 1.00 78.61 88 ASN A N 1
ATOM 658 C CA . ASN A 1 88 ? -15.373 29.794 35.542 1.00 87.48 88 ASN A CA 1
ATOM 659 C C . ASN A 1 88 ? -16.021 28.530 36.104 1.00 96.00 88 ASN A C 1
ATOM 660 O O . ASN A 1 88 ? -15.764 27.414 35.646 1.00 93.98 88 ASN A O 1
ATOM 665 N N . ASP A 1 89 ? -16.879 28.724 37.111 1.00 106.27 89 ASP A N 1
ATOM 666 C CA . ASP A 1 89 ? -17.699 27.647 37.680 1.00 117.26 89 ASP A CA 1
ATOM 667 C C . ASP A 1 89 ? -16.849 26.472 38.152 1.00 121.32 89 ASP A C 1
ATOM 668 O O . ASP A 1 89 ? -17.139 25.309 37.868 1.00 126.05 89 ASP A O 1
ATOM 673 N N . LEU A 1 90 ? -15.810 26.782 38.893 1.00 123.91 90 LEU A N 1
ATOM 674 C CA . LEU A 1 90 ? -14.993 25.714 39.428 1.00 120.75 90 LEU A CA 1
ATOM 675 C C . LEU A 1 90 ? -15.206 25.603 40.929 1.00 127.26 90 LEU A C 1
ATOM 676 O O . LEU A 1 90 ? -15.266 26.631 41.615 1.00 131.49 90 LEU A O 1
ATOM 681 N N . PRO A 1 91 ? -15.344 24.392 41.470 1.00 122.65 91 PRO A N 1
ATOM 682 C CA . PRO A 1 91 ? -15.253 24.252 42.927 1.00 127.79 91 PRO A CA 1
ATOM 683 C C . PRO A 1 91 ? -13.925 24.845 43.378 1.00 143.54 91 PRO A C 1
ATOM 684 O O . PRO A 1 91 ? -12.870 24.542 42.817 1.00 145.35 91 PRO A O 1
ATOM 688 N N . GLU A 1 92 ? -13.979 25.701 44.397 1.00 155.16 92 GLU A N 1
ATOM 689 C CA . GLU A 1 92 ? -12.770 26.400 44.826 1.00 162.01 92 GLU A CA 1
ATOM 690 C C . GLU A 1 92 ? -11.709 25.434 45.351 1.00 169.26 92 GLU A C 1
ATOM 691 O O . GLU A 1 92 ? -10.533 25.529 44.978 1.00 163.05 92 GLU A O 1
ATOM 697 N N . MET A 1 93 ? -12.100 24.513 46.232 1.00 182.63 93 MET A N 1
ATOM 698 C CA . MET A 1 93 ? -11.217 23.580 46.918 1.00 190.31 93 MET A CA 1
ATOM 699 C C . MET A 1 93 ? -10.957 22.315 46.095 1.00 185.08 93 MET A C 1
ATOM 700 O O . MET A 1 93 ? -11.714 22.002 45.168 1.00 192.63 93 MET A O 1
ATOM 705 N N . PRO A 1 94 ? -9.854 21.548 46.436 1.00 171.32 94 PRO A N 1
ATOM 706 C CA . PRO A 1 94 ? -9.527 20.266 45.781 1.00 162.63 94 PRO A CA 1
ATOM 707 C C . PRO A 1 94 ? -10.358 19.745 44.610 1.00 154.20 94 PRO A C 1
ATOM 708 O O . PRO A 1 94 ? -9.773 19.381 43.583 1.00 146.39 94 PRO A O 1
ATOM 712 N N . ASN A 1 95 ? -11.690 19.687 44.717 1.00 151.22 95 ASN A N 1
ATOM 713 C CA . ASN A 1 95 ? -12.443 19.133 43.592 1.00 144.78 95 ASN A CA 1
ATOM 714 C C . ASN A 1 95 ? -12.429 20.048 42.381 1.00 136.13 95 ASN A C 1
ATOM 715 O O . ASN A 1 95 ? -12.855 19.622 41.299 1.00 131.37 95 ASN A O 1
ATOM 720 N N . GLY A 1 96 ? -11.953 21.285 42.527 1.00 127.55 96 GLY A N 1
ATOM 721 C CA . GLY A 1 96 ? -11.721 22.058 41.332 1.00 114.01 96 GLY A CA 1
ATOM 722 C C . GLY A 1 96 ? -10.505 21.579 40.572 1.00 100.23 96 GLY A C 1
ATOM 723 O O . GLY A 1 96 ? -10.429 21.791 39.360 1.00 98.90 96 GLY A O 1
ATOM 724 N N . TRP A 1 97 ? -9.567 20.907 41.252 1.00 91.46 97 TRP A N 1
ATOM 725 C CA . TRP A 1 97 ? -8.356 20.441 40.580 1.00 91.26 97 TRP A CA 1
ATOM 726 C C . TRP A 1 97 ? -8.676 19.332 39.591 1.00 90.86 97 TRP A C 1
ATOM 727 O O . TRP A 1 97 ? -8.082 19.271 38.510 1.00 92.38 97 TRP A O 1
ATOM 738 N N . ASP A 1 98 ? -9.589 18.431 39.956 1.00 92.85 98 ASP A N 1
ATOM 739 C CA . ASP A 1 98 ? -9.991 17.361 39.051 1.00 90.93 98 ASP A CA 1
ATOM 740 C C . ASP A 1 98 ? -10.651 17.945 37.812 1.00 87.15 98 ASP A C 1
ATOM 741 O O . ASP A 1 98 ? -10.217 17.701 36.681 1.00 81.95 98 ASP A O 1
ATOM 746 N N . GLU A 1 99 ? -11.695 18.750 38.023 1.00 88.45 99 GLU A N 1
ATOM 747 C CA . GLU A 1 99 ? -12.393 19.394 36.919 1.00 93.97 99 GLU A CA 1
ATOM 748 C C . GLU A 1 99 ? -11.454 20.285 36.109 1.00 101.38 99 GLU A C 1
ATOM 749 O O . GLU A 1 99 ? -11.527 20.318 34.874 1.00 102.91 99 GLU A O 1
ATOM 755 N N . TRP A 1 100 ? -10.565 21.016 36.783 1.00 101.45 100 TRP A N 1
ATOM 756 C CA . TRP A 1 100 ? -9.606 21.849 36.065 1.00 91.17 100 TRP A CA 1
ATOM 757 C C . TRP A 1 100 ? -8.769 21.008 35.108 1.00 85.51 100 TRP A C 1
ATOM 758 O O . TRP A 1 100 ? -8.657 21.324 33.917 1.00 80.31 100 TRP A O 1
ATOM 769 N N . ALA A 1 101 ? -8.208 19.904 35.606 1.00 84.97 101 ALA A N 1
ATOM 770 C CA . ALA A 1 101 ? -7.397 19.035 34.759 1.00 83.33 101 ALA A CA 1
ATOM 771 C C . ALA A 1 101 ? -8.220 18.418 33.635 1.00 86.30 101 ALA A C 1
ATOM 772 O O . ALA A 1 101 ? -7.719 18.258 32.514 1.00 86.96 101 ALA A O 1
ATOM 774 N N . ASN A 1 102 ? -9.475 18.046 33.920 1.00 85.36 102 ASN A N 1
ATOM 775 C CA . ASN A 1 102 ? -10.343 17.512 32.872 1.00 88.23 102 ASN A CA 1
ATOM 776 C C . ASN A 1 102 ? -10.410 18.464 31.694 1.00 86.88 102 ASN A C 1
ATOM 777 O O . ASN A 1 102 ? -10.149 18.078 30.551 1.00 89.46 102 ASN A O 1
ATOM 782 N N . ARG A 1 103 ? -10.709 19.733 31.972 1.00 88.96 103 ARG A N 1
ATOM 783 C CA . ARG A 1 103 ? -10.756 20.729 30.912 1.00 86.63 103 ARG A CA 1
ATOM 784 C C . ARG A 1 103 ? -9.411 20.833 30.213 1.00 83.00 103 ARG A C 1
ATOM 785 O O . ARG A 1 103 ? -9.342 20.939 28.985 1.00 85.77 103 ARG A O 1
ATOM 793 N N . LEU A 1 104 ? -8.327 20.773 30.981 1.00 82.92 104 LEU A N 1
ATOM 794 C CA . LEU A 1 104 ? -7.004 20.917 30.391 1.00 81.89 104 LEU A CA 1
ATOM 795 C C . LEU A 1 104 ? -6.710 19.787 29.413 1.00 82.45 104 LEU A C 1
ATOM 796 O O . LEU A 1 104 ? -6.286 20.027 28.277 1.00 80.22 104 LEU A O 1
ATOM 801 N N . PHE A 1 105 ? -6.942 18.545 29.829 1.00 88.48 105 PHE A N 1
ATOM 802 C CA . PHE A 1 105 ? -6.635 17.432 28.942 1.00 86.77 105 PHE A CA 1
ATOM 803 C C . PHE A 1 105 ? -7.617 17.356 27.784 1.00 90.96 105 PHE A C 1
ATOM 804 O O . PHE A 1 105 ? -7.258 16.901 26.692 1.00 91.68 105 PHE A O 1
ATOM 812 N N . GLU A 1 106 ? -8.852 17.801 27.993 1.00 89.12 106 GLU A N 1
ATOM 813 C CA . GLU A 1 106 ? -9.762 17.918 26.865 1.00 89.30 106 GLU A CA 1
ATOM 814 C C . GLU A 1 106 ? -9.208 18.889 25.826 1.00 89.26 106 GLU A C 1
ATOM 815 O O . GLU A 1 106 ? -9.247 18.609 24.624 1.00 92.48 106 GLU A O 1
ATOM 821 N N . LEU A 1 107 ? -8.643 20.015 26.279 1.00 85.76 107 LEU A N 1
ATOM 822 C CA . LEU A 1 107 ? -8.023 20.974 25.367 1.00 78.61 107 LEU A CA 1
ATOM 823 C C . LEU A 1 107 ? -6.911 20.327 24.557 1.00 81.81 107 LEU A C 1
ATOM 824 O O . LEU A 1 107 ? -6.808 20.536 23.345 1.00 85.63 107 LEU A O 1
ATOM 829 N N . ILE A 1 108 ? -6.049 19.559 25.221 1.00 82.16 108 ILE A N 1
ATOM 830 C CA . ILE A 1 108 ? -4.957 18.875 24.531 1.00 82.29 108 ILE A CA 1
ATOM 831 C C . ILE A 1 108 ? -5.508 17.896 23.500 1.00 85.19 108 ILE A C 1
ATOM 832 O O . ILE A 1 108 ? -5.023 17.815 22.364 1.00 83.29 108 ILE A O 1
ATOM 837 N N . HIS A 1 109 ? -6.509 17.111 23.895 1.00 85.19 109 HIS A N 1
ATOM 838 C CA . HIS A 1 109 ? -7.084 16.137 22.975 1.00 88.80 109 HIS A CA 1
ATOM 839 C C . HIS A 1 109 ? -7.673 16.826 21.745 1.00 92.29 109 HIS A C 1
ATOM 840 O O . HIS A 1 109 ? -7.424 16.414 20.607 1.00 91.57 109 HIS A O 1
ATOM 847 N N . HIS A 1 110 ? -8.443 17.894 21.958 1.00 93.39 110 HIS A N 1
ATOM 848 C CA . HIS A 1 110 ? -9.141 18.540 20.852 1.00 99.00 110 HIS A CA 1
ATOM 849 C C . HIS A 1 110 ? -8.167 19.179 19.869 1.00 96.61 110 HIS A C 1
ATOM 850 O O . HIS A 1 110 ? -8.387 19.139 18.654 1.00 99.09 110 HIS A O 1
ATOM 857 N N . ASN A 1 111 ? -7.074 19.748 20.365 1.00 88.67 111 ASN A N 1
ATOM 858 C CA . ASN A 1 111 ? -6.191 20.573 19.553 1.00 81.11 111 ASN A CA 1
ATOM 859 C C . ASN A 1 111 ? -4.960 19.826 19.060 1.00 77.31 111 ASN A C 1
ATOM 860 O O . ASN A 1 111 ? -4.020 20.456 18.566 1.00 72.61 111 ASN A O 1
ATOM 865 N N . THR A 1 112 ? -4.946 18.505 19.151 1.00 82.62 112 THR A N 1
ATOM 866 C CA . THR A 1 112 ? -3.812 17.733 18.674 1.00 88.24 112 THR A CA 1
ATOM 867 C C . THR A 1 112 ? -4.236 16.782 17.566 1.00 96.68 112 THR A C 1
ATOM 868 O O . THR A 1 112 ? -5.326 16.203 17.604 1.00 100.11 112 THR A O 1
ATOM 872 N N . LEU A 1 113 ? -3.352 16.625 16.583 1.00 98.41 113 LEU A N 1
ATOM 873 C CA . LEU A 1 113 ? -3.624 15.774 15.436 1.00 97.33 113 LEU A CA 1
ATOM 874 C C . LEU A 1 113 ? -3.428 14.309 15.792 1.00 102.20 113 LEU A C 1
ATOM 875 O O . LEU A 1 113 ? -4.331 13.489 15.599 1.00 109.67 113 LEU A O 1
ATOM 880 N N . GLU A 1 114 ? -2.264 13.969 16.330 1.00 101.08 114 GLU A N 1
ATOM 881 C CA . GLU A 1 114 ? -1.804 12.591 16.424 1.00 103.75 114 GLU A CA 1
ATOM 882 C C . GLU A 1 114 ? -2.051 12.001 17.810 1.00 97.24 114 GLU A C 1
ATOM 883 O O . GLU A 1 114 ? -2.525 12.670 18.732 1.00 90.30 114 GLU A O 1
ATOM 889 N N . ASN A 1 115 ? -1.751 10.709 17.921 1.00 100.63 115 ASN A N 1
ATOM 890 C CA . ASN A 1 115 ? -1.796 9.935 19.153 1.00 104.15 115 ASN A CA 1
ATOM 891 C C . ASN A 1 115 ? -0.376 9.539 19.540 1.00 101.50 115 ASN A C 1
ATOM 892 O O . ASN A 1 115 ? 0.578 9.772 18.791 1.00 104.18 115 ASN A O 1
ATOM 897 N N . ASP A 1 116 ? -0.248 8.913 20.713 1.00 95.43 116 ASP A N 1
ATOM 898 C CA . ASP A 1 116 ? 1.056 8.528 21.261 1.00 96.31 116 ASP A CA 1
ATOM 899 C C . ASP A 1 116 ? 1.990 9.734 21.363 1.00 95.21 116 ASP A C 1
ATOM 900 O O . ASP A 1 116 ? 3.124 9.721 20.878 1.00 93.86 116 ASP A O 1
ATOM 905 N N . LEU A 1 117 ? 1.493 10.795 21.988 1.00 93.66 117 LEU A N 1
ATOM 906 C CA . LEU A 1 117 ? 2.276 12.010 22.120 1.00 87.31 117 LEU A CA 1
ATOM 907 C C . LEU A 1 117 ? 3.234 11.913 23.293 1.00 84.68 117 LEU A C 1
ATOM 908 O O . LEU A 1 117 ? 3.033 11.141 24.233 1.00 89.77 117 LEU A O 1
ATOM 913 N N . SER A 1 118 ? 4.272 12.738 23.236 1.00 82.36 118 SER A N 1
ATOM 914 C CA . SER A 1 118 ? 5.127 13.036 24.379 1.00 79.24 118 SER A CA 1
ATOM 915 C C . SER A 1 118 ? 4.888 14.505 24.704 1.00 79.52 118 SER A C 1
ATOM 916 O O . SER A 1 118 ? 5.314 15.390 23.954 1.00 80.71 118 SER A O 1
ATOM 919 N N . VAL A 1 119 ? 4.161 14.759 25.785 1.00 75.92 119 VAL A N 1
ATOM 920 C CA . VAL A 1 119 ? 3.724 16.096 26.153 1.00 68.36 119 VAL A CA 1
ATOM 921 C C . VAL A 1 119 ? 4.503 16.580 27.367 1.00 72.35 119 VAL A C 1
ATOM 922 O O . VAL A 1 119 ? 4.706 15.829 28.332 1.00 77.38 119 VAL A O 1
ATOM 926 N N . THR A 1 120 ? 4.935 17.842 27.316 1.00 66.35 120 THR A N 1
ATOM 927 C CA . THR A 1 120 ? 5.618 18.509 28.419 1.00 65.09 120 THR A CA 1
ATOM 928 C C . THR A 1 120 ? 4.840 19.759 28.823 1.00 62.45 120 THR A C 1
ATOM 929 O O . THR A 1 120 ? 4.592 20.634 27.991 1.00 60.28 120 THR A O 1
ATOM 933 N N . PHE A 1 121 ? 4.461 19.838 30.096 1.00 69.14 121 PHE A N 1
ATOM 934 C CA . PHE A 1 121 ? 3.852 21.032 30.674 1.00 68.05 121 PHE A CA 1
ATOM 935 C C . PHE A 1 121 ? 4.934 21.957 31.238 1.00 67.09 121 PHE A C 1
ATOM 936 O O . PHE A 1 121 ? 5.742 21.533 32.067 1.00 72.60 121 PHE A O 1
ATOM 944 N N . TYR A 1 122 ? 4.941 23.220 30.809 1.00 68.47 122 TYR A N 1
ATOM 945 C CA . TYR A 1 122 ? 5.827 24.236 31.383 1.00 71.05 122 TYR A CA 1
ATOM 946 C C . TYR A 1 122 ? 5.028 25.018 32.419 1.00 70.77 122 TYR A C 1
ATOM 947 O O . TYR A 1 122 ? 4.121 25.773 32.069 1.00 72.77 122 TYR A O 1
ATOM 956 N N . VAL A 1 123 ? 5.382 24.841 33.692 1.00 76.20 123 VAL A N 1
ATOM 957 C CA . VAL A 1 123 ? 4.580 25.264 34.836 1.00 79.85 123 VAL A CA 1
ATOM 958 C C . VAL A 1 123 ? 5.422 26.140 35.749 1.00 82.84 123 VAL A C 1
ATOM 959 O O . VAL A 1 123 ? 6.587 25.830 36.014 1.00 89.23 123 VAL A O 1
ATOM 963 N N . GLY A 1 124 ? 4.825 27.220 36.253 1.00 81.82 124 GLY A N 1
ATOM 964 C CA . GLY A 1 124 ? 5.567 28.202 37.022 1.00 78.67 124 GLY A CA 1
ATOM 965 C C . GLY A 1 124 ? 5.355 28.265 38.525 1.00 81.60 124 GLY A C 1
ATOM 966 O O . GLY A 1 124 ? 6.050 29.028 39.199 1.00 83.63 124 GLY A O 1
ATOM 967 N N . GLU A 1 125 ? 4.400 27.500 39.060 1.00 84.72 125 GLU A N 1
ATOM 968 C CA . GLU A 1 125 ? 4.111 27.430 40.490 1.00 89.01 125 GLU A CA 1
ATOM 969 C C . GLU A 1 125 ? 4.176 25.982 40.945 1.00 91.57 125 GLU A C 1
ATOM 970 O O . GLU A 1 125 ? 3.681 25.089 40.254 1.00 96.03 125 GLU A O 1
ATOM 976 N N . LEU A 1 126 ? 4.786 25.745 42.107 1.00 96.29 126 LEU A N 1
ATOM 977 C CA . LEU A 1 126 ? 4.978 24.366 42.549 1.00 101.08 126 LEU A CA 1
ATOM 978 C C . LEU A 1 126 ? 3.651 23.657 42.779 1.00 97.20 126 LEU A C 1
ATOM 979 O O . LEU A 1 126 ? 3.564 22.438 42.600 1.00 91.90 126 LEU A O 1
ATOM 984 N N . GLU A 1 127 ? 2.610 24.394 43.171 1.00 99.54 127 GLU A N 1
ATOM 985 C CA . GLU A 1 127 ? 1.325 23.753 43.425 1.00 101.51 127 GLU A CA 1
ATOM 986 C C . GLU A 1 127 ? 0.731 23.167 42.154 1.00 95.33 127 GLU A C 1
ATOM 987 O O . GLU A 1 127 ? 0.229 22.037 42.159 1.00 94.59 127 GLU A O 1
ATOM 993 N N . TYR A 1 128 ? 0.809 23.904 41.050 1.00 89.22 128 TYR A N 1
ATOM 994 C CA . TYR A 1 128 ? 0.263 23.397 39.798 1.00 86.80 128 TYR A CA 1
ATOM 995 C C . TYR A 1 128 ? 0.986 22.134 39.365 1.00 87.03 128 TYR A C 1
ATOM 996 O O . TYR A 1 128 ? 0.350 21.151 38.962 1.00 86.61 128 TYR A O 1
ATOM 1005 N N . ALA A 1 129 ? 2.313 22.129 39.475 1.00 81.40 129 ALA A N 1
ATOM 1006 C CA .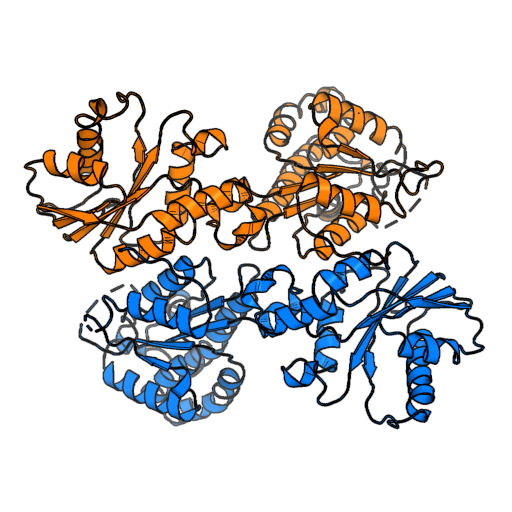 ALA A 1 129 ? 3.079 20.955 39.089 1.00 74.00 129 ALA A CA 1
ATOM 1007 C C . ALA A 1 129 ? 2.617 19.723 39.850 1.00 82.90 129 ALA A C 1
ATOM 1008 O O . ALA A 1 129 ? 2.297 18.692 39.246 1.00 87.03 129 ALA A O 1
ATOM 1010 N N . ALA A 1 130 ? 2.517 19.827 41.177 1.00 82.84 130 ALA A N 1
ATOM 1011 C CA . ALA A 1 130 ? 2.170 18.654 41.978 1.00 87.09 130 ALA A CA 1
ATOM 1012 C C . ALA A 1 130 ? 0.759 18.169 41.671 1.00 89.06 130 ALA A C 1
ATOM 1013 O O . ALA A 1 130 ? 0.522 16.956 41.596 1.00 91.44 130 ALA A O 1
ATOM 1015 N N . GLU A 1 131 ? -0.194 19.096 41.520 1.00 87.37 131 GLU A N 1
ATOM 1016 C CA . GLU A 1 131 ? -1.572 18.699 41.241 1.00 87.75 131 GLU A CA 1
ATOM 1017 C C . GLU A 1 131 ? -1.697 18.094 39.849 1.00 86.93 131 GLU A C 1
ATOM 1018 O O . GLU A 1 131 ? -2.464 17.146 39.638 1.00 87.83 131 GLU A O 1
ATOM 1024 N N . LEU A 1 132 ? -0.938 18.615 38.892 1.00 82.13 132 LEU A N 1
ATOM 1025 C CA . LEU A 1 132 ? -0.966 18.061 37.546 1.00 77.28 132 LEU A CA 1
ATOM 1026 C C . LEU A 1 132 ? -0.369 16.655 37.508 1.00 82.75 132 LEU A C 1
ATOM 1027 O O . LEU A 1 132 ? -0.934 15.749 36.880 1.00 85.62 132 LEU A O 1
ATOM 1032 N N . LYS A 1 133 ? 0.779 16.450 38.172 1.00 74.84 133 LYS A N 1
ATOM 1033 C CA . LYS A 1 133 ? 1.449 15.151 38.116 1.00 84.05 133 LYS A CA 1
ATOM 1034 C C . LYS A 1 133 ? 0.570 14.018 38.641 1.00 88.82 133 LYS A C 1
ATOM 1035 O O . LYS A 1 133 ? 0.745 12.865 38.231 1.00 91.82 133 LYS A O 1
ATOM 1041 N N . LYS A 1 134 ? -0.335 14.303 39.582 1.00 90.60 134 LYS A N 1
ATOM 1042 C CA . LYS A 1 134 ? -1.243 13.273 40.087 1.00 90.30 134 LYS A CA 1
ATOM 1043 C C . LYS A 1 134 ? -2.376 12.922 39.122 1.00 83.98 134 LYS A C 1
ATOM 1044 O O . LYS A 1 134 ? -3.058 11.919 39.342 1.00 91.62 134 LYS A O 1
ATOM 1050 N N . ARG A 1 135 ? -2.603 13.706 38.070 1.00 80.62 135 ARG A N 1
ATOM 1051 C CA . ARG A 1 135 ? -3.820 13.582 37.273 1.00 81.04 135 ARG A CA 1
ATOM 1052 C C . ARG A 1 135 ? -3.541 13.323 35.796 1.00 85.17 135 ARG A C 1
ATOM 1053 O O . ARG A 1 135 ? -4.389 13.625 34.953 1.00 86.38 135 ARG A O 1
ATOM 1061 N N . PHE A 1 136 ? -2.384 12.762 35.462 1.00 88.87 136 PHE A N 1
ATOM 1062 C CA . PHE A 1 136 ? -2.138 12.347 34.088 1.00 87.21 136 PHE A CA 1
ATOM 1063 C C . PHE A 1 136 ? -3.123 11.245 33.701 1.00 90.58 136 PHE A C 1
ATOM 1064 O O . PHE A 1 136 ? -3.193 10.216 34.387 1.00 99.77 136 PHE A O 1
ATOM 1072 N N . PRO A 1 137 ? -3.877 11.407 32.619 1.00 88.01 137 PRO A N 1
ATOM 1073 C CA . PRO A 1 137 ? -4.827 10.370 32.212 1.00 89.86 137 PRO A CA 1
ATOM 1074 C C . PRO A 1 137 ? -4.159 9.256 31.422 1.00 96.02 137 PRO A C 1
ATOM 1075 O O . PRO A 1 137 ? -3.069 9.406 30.864 1.00 91.86 137 PRO A O 1
ATOM 1079 N N . ALA A 1 138 ? -4.845 8.111 31.405 1.00 103.29 138 ALA A N 1
ATOM 1080 C CA . ALA A 1 138 ? -4.408 6.941 30.645 1.00 103.46 138 ALA A CA 1
ATOM 1081 C C . ALA A 1 138 ? -5.000 7.038 29.245 1.00 108.80 138 ALA A C 1
ATOM 1082 O O . ALA A 1 138 ? -5.963 6.356 28.889 1.00 113.80 138 ALA A O 1
ATOM 1084 N N . ASP A 1 139 ? -4.410 7.924 28.440 1.00 104.92 139 ASP A N 1
ATOM 1085 C CA . ASP A 1 139 ? -4.914 8.213 27.105 1.00 96.61 139 ASP A CA 1
ATOM 1086 C C . ASP A 1 139 ? -3.938 7.814 26.005 1.00 92.89 139 ASP A C 1
ATOM 1087 O O . ASP A 1 139 ? -4.135 8.206 24.849 1.00 90.90 139 ASP A O 1
ATOM 1092 N N . GLY A 1 140 ? -2.891 7.059 26.329 1.00 93.16 140 GLY A N 1
ATOM 1093 C CA . GLY A 1 140 ? -1.885 6.700 25.356 1.00 92.24 140 GLY A CA 1
ATOM 1094 C C . GLY A 1 140 ? -0.755 7.698 25.198 1.00 96.96 140 GLY A C 1
ATOM 1095 O O . GLY A 1 140 ? 0.177 7.427 24.429 1.00 106.66 140 GLY A O 1
ATOM 1096 N N . ASN A 1 141 ? -0.812 8.845 25.879 1.00 86.63 141 ASN A N 1
ATOM 1097 C CA . ASN A 1 141 ? 0.263 9.832 25.852 1.00 85.27 141 ASN A CA 1
ATOM 1098 C C . ASN A 1 141 ? 1.241 9.656 27.009 1.00 89.19 141 ASN A C 1
ATOM 1099 O O . ASN A 1 141 ? 0.907 9.131 28.073 1.00 93.46 141 ASN A O 1
ATOM 1104 N N . GLN A 1 142 ? 2.457 10.145 26.784 1.00 87.40 142 GLN A N 1
ATOM 1105 C CA . GLN A 1 142 ? 3.484 10.270 27.804 1.00 83.91 142 GLN A CA 1
ATOM 1106 C C . GLN A 1 142 ? 3.536 11.726 28.260 1.00 89.73 142 GLN A C 1
ATOM 1107 O O . GLN A 1 142 ? 3.656 12.639 27.435 1.00 80.44 142 GLN A O 1
ATOM 1113 N N . TYR A 1 143 ? 3.407 11.938 29.565 1.00 90.27 143 TYR A N 1
ATOM 1114 C CA . TYR A 1 143 ? 3.331 13.263 30.156 1.00 73.98 143 TYR A CA 1
ATOM 1115 C C . TYR A 1 143 ? 4.489 13.531 31.092 1.00 78.79 143 TYR A C 1
ATOM 1116 O O . TYR A 1 143 ? 4.911 12.653 31.849 1.00 83.79 143 TYR A O 1
ATOM 1125 N N . ALA A 1 144 ? 4.981 14.763 31.041 1.00 78.02 144 ALA A N 1
ATOM 1126 C CA . ALA A 1 144 ? 5.980 15.245 31.971 1.00 72.43 144 ALA A CA 1
ATOM 1127 C C . ALA A 1 144 ? 5.629 16.685 32.310 1.00 77.63 144 ALA A C 1
ATOM 1128 O O . ALA A 1 144 ? 5.086 17.422 31.484 1.00 82.03 144 ALA A O 1
ATOM 1130 N N . VAL A 1 145 ? 5.942 17.078 33.535 1.00 78.40 145 VAL A N 1
ATOM 1131 C CA . VAL A 1 145 ? 5.752 18.439 34.004 1.00 73.28 145 VAL A CA 1
ATOM 1132 C C . VAL A 1 145 ? 7.135 18.988 34.286 1.00 68.60 145 VAL A C 1
ATOM 1133 O O . VAL A 1 145 ? 7.949 18.321 34.931 1.00 71.57 145 VAL A O 1
ATOM 1137 N N . GLU A 1 146 ? 7.405 20.172 33.777 1.00 63.46 146 GLU A N 1
ATOM 1138 C CA . GLU A 1 146 ? 8.692 20.829 33.912 1.00 64.84 146 GLU A CA 1
ATOM 1139 C C . GLU A 1 146 ? 8.477 22.196 34.542 1.00 71.68 146 GLU A C 1
ATOM 1140 O O . GLU A 1 146 ? 7.699 23.006 34.031 1.00 76.55 146 GLU A O 1
ATOM 1146 N N . ILE A 1 147 ? 9.185 22.460 35.621 1.00 73.49 147 ILE A N 1
ATOM 1147 C CA . ILE A 1 147 ? 9.053 23.724 36.327 1.00 75.60 147 ILE A CA 1
ATOM 1148 C C . ILE A 1 147 ? 9.932 24.748 35.633 1.00 80.43 147 ILE A C 1
ATOM 1149 O O . ILE A 1 147 ? 11.120 24.506 35.389 1.00 77.61 147 ILE A O 1
ATOM 1154 N N . ALA A 1 148 ? 9.336 25.871 35.266 1.00 89.68 148 ALA A N 1
ATOM 1155 C CA . ALA A 1 148 ? 10.052 26.992 34.685 1.00 88.99 148 ALA A CA 1
ATOM 1156 C C . ALA A 1 148 ? 9.938 28.167 35.639 1.00 95.65 148 ALA A C 1
ATOM 1157 O O . ALA A 1 148 ? 8.894 28.375 36.259 1.00 105.75 148 ALA A O 1
ATOM 1159 N N . ASP A 1 149 ? 10.995 28.951 35.737 1.00 91.27 149 ASP A N 1
ATOM 1160 C CA . ASP A 1 149 ? 10.959 30.117 36.600 1.00 87.96 149 ASP A CA 1
ATOM 1161 C C . ASP A 1 149 ? 10.210 31.231 35.874 1.00 82.95 149 ASP A C 1
ATOM 1162 O O . ASP A 1 149 ? 10.592 31.628 34.769 1.00 85.78 149 ASP A O 1
ATOM 1167 N N . ARG A 1 150 ? 9.106 31.683 36.460 1.00 73.83 150 ARG A N 1
ATOM 1168 C CA . ARG A 1 150 ? 8.271 32.703 35.849 1.00 73.84 150 ARG A CA 1
ATOM 1169 C C . ARG A 1 150 ? 8.383 34.036 36.560 1.00 70.49 150 ARG A C 1
ATOM 1170 O O . ARG A 1 150 ? 7.736 35.002 36.142 1.00 74.41 150 ARG A O 1
ATOM 1178 N N . HIS A 1 151 ? 9.211 34.128 37.597 1.00 62.88 151 HIS A N 1
ATOM 1179 C CA . HIS A 1 151 ? 9.246 35.346 38.396 1.00 67.39 151 HIS A CA 1
ATOM 1180 C C . HIS A 1 151 ? 9.494 36.599 37.549 1.00 67.97 151 HIS A C 1
ATOM 1181 O O . HIS A 1 151 ? 8.778 37.597 37.685 1.00 71.76 151 HIS A O 1
ATOM 1188 N N A ASP A 1 152 ? 10.501 36.559 36.672 0.54 67.12 152 ASP A N 1
ATOM 1189 N N B ASP A 1 152 ? 10.508 36.574 36.675 0.46 67.24 152 ASP A N 1
ATOM 1190 C CA A ASP A 1 152 ? 10.810 37.735 35.860 0.54 66.37 152 ASP A CA 1
ATOM 1191 C CA B ASP A 1 152 ? 10.792 37.762 35.866 0.46 66.45 152 ASP A CA 1
ATOM 1192 C C A ASP A 1 152 ? 9.676 38.060 34.893 0.54 64.01 152 ASP A C 1
ATOM 1193 C C B ASP A 1 152 ? 9.639 38.071 34.919 0.46 64.09 152 ASP A C 1
ATOM 1194 O O A ASP A 1 152 ? 9.391 39.233 34.635 0.54 64.38 152 ASP A O 1
ATOM 1195 O O B ASP A 1 152 ? 9.300 39.238 34.701 0.46 64.27 152 ASP A O 1
ATOM 1204 N N . ILE A 1 153 ? 9.010 37.041 34.360 1.00 62.46 153 ILE A N 1
ATOM 1205 C CA . ILE A 1 153 ? 7.905 37.287 33.447 1.00 62.26 153 ILE A CA 1
ATOM 1206 C C . ILE A 1 153 ? 6.740 37.953 34.173 1.00 70.91 153 ILE A C 1
ATOM 1207 O O . ILE A 1 153 ? 6.166 38.936 33.681 1.00 66.01 153 ILE A O 1
ATOM 1212 N N . SER A 1 154 ? 6.397 37.459 35.363 1.00 73.17 154 SER A N 1
ATOM 1213 C CA . SER A 1 154 ? 5.307 38.054 36.131 1.00 69.70 154 SER A CA 1
ATOM 1214 C C . SER A 1 154 ? 5.624 39.483 36.550 1.00 63.42 154 SER A C 1
ATOM 1215 O O . SER A 1 154 ? 4.762 40.364 36.475 1.00 70.11 154 SER A O 1
ATOM 1218 N N . LEU A 1 155 ? 6.851 39.726 37.005 1.00 60.70 155 LEU A N 1
ATOM 1219 C CA . LEU A 1 155 ? 7.246 41.075 37.399 1.00 65.72 155 LEU A CA 1
ATOM 1220 C C . LEU A 1 155 ? 7.191 42.034 36.213 1.00 74.97 155 LEU A C 1
ATOM 1221 O O . LEU A 1 155 ? 6.796 43.198 36.368 1.00 72.06 155 LEU A O 1
ATOM 1226 N N . SER A 1 156 ? 7.641 41.580 35.033 1.00 69.24 156 SER A N 1
ATOM 1227 C CA . SER A 1 156 ? 7.547 42.400 33.831 1.00 67.66 156 SER A CA 1
ATOM 1228 C C . SER A 1 156 ? 6.099 42.744 33.537 1.00 62.90 156 SER A C 1
ATOM 1229 O O . SER A 1 156 ? 5.769 43.902 33.262 1.00 64.68 156 SER A O 1
ATOM 1232 N N . ALA A 1 157 ? 5.211 41.750 33.621 1.00 65.22 157 ALA A N 1
ATOM 1233 C CA . ALA A 1 157 ? 3.793 42.017 33.394 1.00 64.60 157 ALA A CA 1
ATOM 1234 C C . ALA A 1 157 ? 3.267 43.044 34.390 1.00 67.28 157 ALA A C 1
ATOM 1235 O O . ALA A 1 157 ? 2.550 43.978 34.012 1.00 67.36 157 ALA A O 1
ATOM 1237 N N . THR A 1 158 ? 3.655 42.913 35.659 1.00 61.94 158 THR A N 1
ATOM 1238 C CA . THR A 1 158 ? 3.216 43.862 36.677 1.00 69.27 158 THR A CA 1
ATOM 1239 C C . THR A 1 158 ? 3.746 45.267 36.392 1.00 70.37 158 THR A C 1
ATOM 1240 O O . THR A 1 158 ? 3.012 46.255 36.516 1.00 72.79 158 THR A O 1
ATOM 1244 N N . GLN A 1 159 ? 5.013 45.371 35.984 1.00 65.38 159 GLN A N 1
ATOM 1245 C CA . GLN A 1 159 ? 5.596 46.673 35.672 1.00 62.03 159 GLN A CA 1
ATOM 1246 C C . GLN A 1 159 ? 4.930 47.302 34.459 1.00 59.84 159 GLN A C 1
ATOM 1247 O O . GLN A 1 159 ? 4.722 48.517 34.419 1.00 65.08 159 GLN A O 1
ATOM 1253 N N . ILE A 1 160 ? 4.585 46.491 33.461 1.00 61.81 160 ILE A N 1
ATOM 1254 C CA . ILE A 1 160 ? 3.930 47.013 32.265 1.00 61.52 160 ILE A CA 1
ATOM 1255 C C . ILE A 1 160 ? 2.568 47.596 32.617 1.00 65.21 160 ILE A C 1
ATOM 1256 O O . ILE A 1 160 ? 2.221 48.707 32.199 1.00 60.87 160 ILE A O 1
ATOM 1261 N N . ARG A 1 161 ? 1.787 46.863 33.416 1.00 65.79 161 ARG A N 1
ATOM 1262 C CA . ARG A 1 161 ? 0.470 47.343 33.812 1.00 60.94 161 ARG A CA 1
ATOM 1263 C C . ARG A 1 161 ? 0.558 48.601 34.669 1.00 63.19 161 ARG A C 1
ATOM 1264 O O . ARG A 1 161 ? -0.308 49.473 34.569 1.00 71.25 161 ARG A O 1
ATOM 1272 N N . GLU A 1 162 ? 1.604 48.727 35.490 1.00 67.32 162 GLU A N 1
ATOM 1273 C CA . GLU A 1 162 ? 1.782 49.923 36.315 1.00 73.69 162 GLU A CA 1
ATOM 1274 C C . GLU A 1 162 ? 2.188 51.137 35.482 1.00 75.65 162 GLU A C 1
ATOM 1275 O O . GLU A 1 162 ? 1.758 52.263 35.761 1.00 73.09 162 GLU A O 1
ATOM 1281 N N . ASN A 1 163 ? 3.064 50.949 34.500 1.00 68.66 163 ASN A N 1
ATOM 1282 C CA . ASN A 1 163 ? 3.604 52.063 33.722 1.00 56.49 163 ASN A CA 1
ATOM 1283 C C . ASN A 1 163 ? 3.944 51.573 32.325 1.00 60.98 163 ASN A C 1
ATOM 1284 O O . ASN A 1 163 ? 5.111 51.302 32.008 1.00 60.73 163 ASN A O 1
ATOM 1289 N N . PRO A 1 164 ? 2.942 51.478 31.441 1.00 57.10 164 PRO A N 1
ATOM 1290 C CA . PRO A 1 164 ? 3.203 50.959 30.089 1.00 52.20 164 PRO A CA 1
ATOM 1291 C C . PRO A 1 164 ? 4.191 51.804 29.325 1.00 54.66 164 PRO A C 1
ATOM 1292 O O . PRO A 1 164 ? 5.000 51.265 28.563 1.00 52.70 164 PRO A O 1
ATOM 1296 N N . GLN A 1 165 ? 4.172 53.117 29.539 1.00 53.90 165 GLN A N 1
ATOM 1297 C CA . GLN A 1 165 ? 5.010 54.002 28.747 1.00 54.64 165 GLN A CA 1
ATOM 1298 C C . GLN A 1 165 ? 6.494 53.727 28.987 1.00 57.09 165 GLN A C 1
ATOM 1299 O O . GLN A 1 165 ? 7.309 53.864 28.067 1.00 63.25 165 GLN A O 1
ATOM 1305 N N . GLU A 1 166 ? 6.853 53.290 30.189 1.00 56.16 166 GLU A N 1
ATOM 1306 C CA . GLU A 1 166 ? 8.229 52.930 30.517 1.00 52.14 166 GLU A CA 1
ATOM 1307 C C . GLU A 1 166 ? 8.667 51.592 29.931 1.00 56.65 166 GLU A C 1
ATOM 1308 O O . GLU A 1 166 ? 9.869 51.323 29.865 1.00 58.19 166 GLU A O 1
ATOM 1314 N N . HIS A 1 167 ? 7.733 50.719 29.574 1.00 55.52 167 HIS A N 1
ATOM 1315 C CA . HIS A 1 167 ? 8.067 49.369 29.135 1.00 54.10 167 HIS A CA 1
ATOM 1316 C C . HIS A 1 167 ? 7.491 49.075 27.755 1.00 51.05 167 HIS A C 1
ATOM 1317 O O . HIS A 1 167 ? 7.394 47.915 27.337 1.00 52.21 167 HIS A O 1
ATOM 1324 N N . TRP A 1 168 ? 7.200 50.140 27.013 1.00 49.51 168 TRP A N 1
ATOM 1325 C CA . TRP A 1 168 ? 6.419 50.059 25.789 1.00 49.89 168 TRP A CA 1
ATOM 1326 C C . TRP A 1 168 ? 6.988 49.058 24.791 1.00 55.77 168 TRP A C 1
ATOM 1327 O O . TRP A 1 168 ? 6.241 48.260 24.208 1.00 53.05 168 TRP A O 1
ATOM 1338 N N . THR A 1 169 ? 8.303 49.113 24.541 1.00 44.37 169 THR A N 1
ATOM 1339 C CA . THR A 1 169 ? 8.854 48.296 23.465 1.00 49.75 169 THR A CA 1
ATOM 1340 C C . THR A 1 169 ? 8.711 46.799 23.732 1.00 55.41 169 THR A C 1
ATOM 1341 O O . THR A 1 169 ? 8.768 46.012 22.788 1.00 57.16 169 THR A O 1
ATOM 1345 N N . HIS A 1 170 ? 8.489 46.392 24.979 1.00 52.55 170 HIS A N 1
ATOM 1346 C CA . HIS A 1 170 ? 8.333 44.982 25.304 1.00 50.45 170 HIS A CA 1
ATOM 1347 C C . HIS A 1 170 ? 6.903 44.491 25.210 1.00 50.85 170 HIS A C 1
ATOM 1348 O O . HIS A 1 170 ? 6.693 43.275 25.219 1.00 55.79 170 HIS A O 1
ATOM 1355 N N . ILE A 1 171 ? 5.929 45.398 25.123 1.00 44.12 171 ILE A N 1
ATOM 1356 C CA . ILE A 1 171 ? 4.535 45.010 24.951 1.00 49.22 171 ILE A CA 1
ATOM 1357 C C . ILE A 1 171 ? 4.323 44.484 23.536 1.00 51.44 171 ILE A C 1
ATOM 1358 O O . ILE A 1 171 ? 4.756 45.103 22.559 1.00 52.43 171 ILE A O 1
ATOM 1363 N N . ASN A 1 172 ? 3.643 43.346 23.417 1.00 49.70 172 ASN A N 1
ATOM 1364 C CA . ASN A 1 172 ? 3.293 42.838 22.097 1.00 45.46 172 ASN A CA 1
ATOM 1365 C C . ASN A 1 172 ? 2.390 43.839 21.371 1.00 51.17 172 ASN A C 1
ATOM 1366 O O . ASN A 1 172 ? 1.459 44.394 21.961 1.00 56.12 172 ASN A O 1
ATOM 1371 N N . ARG A 1 173 ? 2.653 44.042 20.068 1.00 46.88 173 ARG A N 1
ATOM 1372 C CA . ARG A 1 173 ? 2.030 45.154 19.338 1.00 52.59 173 ARG A CA 1
ATOM 1373 C C . ARG A 1 173 ? 0.503 45.094 19.339 1.00 48.53 173 ARG A C 1
ATOM 1374 O O . ARG A 1 173 ? -0.153 46.140 19.427 1.00 49.29 173 ARG A O 1
ATOM 1382 N N . VAL A 1 174 ? -0.079 43.894 19.307 1.00 45.99 174 VAL A N 1
ATOM 1383 C CA . VAL A 1 174 ? -1.536 43.767 19.343 1.00 46.96 174 VAL A CA 1
ATOM 1384 C C . VAL A 1 174 ? -2.121 44.357 20.621 1.00 49.12 174 VAL A C 1
ATOM 1385 O O . VAL A 1 174 ? -3.269 44.816 20.636 1.00 51.04 174 VAL A O 1
ATOM 1389 N N . PHE A 1 175 ? -1.354 44.371 21.703 1.00 48.73 175 PHE A N 1
ATOM 1390 C CA . PHE A 1 175 ? -1.859 44.903 22.959 1.00 43.53 175 PHE A CA 1
ATOM 1391 C C . PHE A 1 175 ? -1.610 46.397 23.122 1.00 49.12 175 PHE A C 1
ATOM 1392 O O . PHE A 1 175 ? -2.094 46.975 24.101 1.00 53.18 175 PHE A O 1
ATOM 1400 N N . ARG A 1 176 ? -0.891 47.044 22.191 1.00 49.28 176 ARG A N 1
ATOM 1401 C CA . ARG A 1 176 ? -0.376 48.387 22.475 1.00 53.71 176 ARG A CA 1
ATOM 1402 C C . ARG A 1 176 ? -1.477 49.441 22.498 1.00 52.46 176 ARG A C 1
ATOM 1403 O O . ARG A 1 176 ? -1.405 50.400 23.279 1.00 54.16 176 ARG A O 1
ATOM 1411 N N . ARG A 1 177 ? -2.487 49.298 21.643 1.00 45.99 177 ARG A N 1
ATOM 1412 C CA . ARG A 1 177 ? -3.565 50.281 21.597 1.00 48.69 177 ARG A CA 1
ATOM 1413 C C . ARG A 1 177 ? -4.228 50.433 22.958 1.00 56.38 177 ARG A C 1
ATOM 1414 O O . ARG A 1 177 ? -4.491 51.557 23.413 1.00 60.25 177 ARG A O 1
ATOM 1422 N N . HIS A 1 178 ? -4.458 49.305 23.641 1.00 56.63 178 HIS A N 1
ATOM 1423 C CA . HIS A 1 178 ? -5.124 49.325 24.939 1.00 52.14 178 HIS A CA 1
ATOM 1424 C C . HIS A 1 178 ? -4.362 50.169 25.952 1.00 55.59 178 HIS A C 1
ATOM 1425 O O . HIS A 1 178 ? -4.976 50.836 26.798 1.00 56.36 178 HIS A O 1
ATOM 1432 N N . PHE A 1 179 ? -3.029 50.134 25.907 1.00 47.56 179 PHE A N 1
ATOM 1433 C CA . PHE A 1 179 ? -2.217 50.806 26.924 1.00 47.62 179 PHE A CA 1
ATOM 1434 C C . PHE A 1 179 ? -1.792 52.203 26.512 1.00 49.39 179 PHE A C 1
ATOM 1435 O O . PHE A 1 179 ? -1.044 52.858 27.245 1.00 47.62 179 PHE A O 1
ATOM 1443 N N . SER A 1 180 ? -2.214 52.651 25.337 1.00 53.53 180 SER A N 1
ATOM 1444 C CA . SER A 1 180 ? -1.750 53.923 24.815 1.00 52.18 180 SER A CA 1
ATOM 1445 C C . SER A 1 180 ? -2.353 55.081 25.602 1.00 48.42 180 SER A C 1
ATOM 1446 O O . SER A 1 180 ? -3.516 55.036 26.010 1.00 52.53 180 SER A O 1
ATOM 1449 N N . LYS A 1 181 ? -1.539 56.102 25.855 1.00 48.85 181 LYS A N 1
ATOM 1450 C CA . LYS A 1 181 ? -2.045 57.385 26.322 1.00 48.66 181 LYS A CA 1
ATOM 1451 C C . LYS A 1 181 ? -2.524 58.221 25.136 1.00 46.76 181 LYS A C 1
ATOM 1452 O O . LYS A 1 181 ? -1.901 58.222 24.069 1.00 46.45 181 LYS A O 1
ATOM 1458 N N . VAL A 1 182 ? -3.610 58.962 25.327 1.00 49.39 182 VAL A N 1
ATOM 1459 C CA . VAL A 1 182 ? -4.243 59.696 24.230 1.00 51.23 182 VAL A CA 1
ATOM 1460 C C . VAL A 1 182 ? -4.523 61.125 24.694 1.00 50.92 182 VAL A C 1
ATOM 1461 O O . VAL A 1 182 ? -5.213 61.332 25.699 1.00 52.18 182 VAL A O 1
ATOM 1465 N N . VAL A 1 183 ? -3.985 62.100 23.963 1.00 48.34 183 VAL A N 1
ATOM 1466 C CA . VAL A 1 183 ? -4.218 63.526 24.187 1.00 48.28 183 VAL A CA 1
ATOM 1467 C C . VAL A 1 183 ? -4.990 64.066 22.994 1.00 52.80 183 VAL A C 1
ATOM 1468 O O . VAL A 1 183 ? -4.522 63.957 21.855 1.00 54.87 183 VAL A O 1
ATOM 1472 N N . THR A 1 184 ? -6.140 64.686 23.248 1.00 49.54 184 THR A N 1
ATOM 1473 C CA . THR A 1 184 ? -6.977 65.230 22.185 1.00 50.32 184 THR A CA 1
ATOM 1474 C C . THR A 1 184 ? -7.067 66.741 22.329 1.00 48.78 184 THR A C 1
ATOM 1475 O O . THR A 1 184 ? -7.321 67.247 23.425 1.00 55.74 184 THR A O 1
ATOM 1479 N N . VAL A 1 185 ? -6.869 67.457 21.232 1.00 47.78 185 VAL A N 1
ATOM 1480 C CA . VAL A 1 185 ? -6.955 68.915 21.230 1.00 52.15 185 VAL A CA 1
ATOM 1481 C C . VAL A 1 185 ? -8.284 69.331 20.612 1.00 51.83 185 VAL A C 1
ATOM 1482 O O . VAL A 1 185 ? -8.701 68.790 19.583 1.00 59.73 185 VAL A O 1
ATOM 1486 N N . MET A 1 186 ? -8.950 70.290 21.235 1.00 45.85 186 MET A N 1
ATOM 1487 C CA . MET A 1 186 ? -10.271 70.751 20.821 1.00 48.63 186 MET A CA 1
ATOM 1488 C C . MET A 1 186 ? -10.309 72.277 20.798 1.00 53.57 186 MET A C 1
ATOM 1489 O O . MET A 1 186 ? -9.698 72.938 21.645 1.00 59.84 186 MET A O 1
ATOM 1494 N N . GLY A 1 187 ? -11.032 72.837 19.840 1.00 58.70 187 GLY A N 1
ATOM 1495 C CA . GLY A 1 187 ? -11.128 74.280 19.733 1.00 65.31 187 GLY A CA 1
ATOM 1496 C C . GLY A 1 187 ? -11.784 74.679 18.433 1.00 70.62 187 GLY A C 1
ATOM 1497 O O . GLY A 1 187 ? -11.979 73.863 17.526 1.00 72.98 187 GLY A O 1
ATOM 1498 N N . SER A 1 188 ? -12.126 75.964 18.355 1.00 75.63 188 SER A N 1
ATOM 1499 C CA . SER A 1 188 ? -12.713 76.528 17.144 1.00 78.05 188 SER A CA 1
ATOM 1500 C C . SER A 1 188 ? -11.700 76.497 16.003 1.00 77.83 188 SER A C 1
ATOM 1501 O O . SER A 1 188 ? -10.504 76.276 16.199 1.00 70.17 188 SER A O 1
ATOM 1504 N N . ALA A 1 189 ? -12.187 76.766 14.799 1.00 83.82 189 ALA A N 1
ATOM 1505 C CA . ALA A 1 189 ? -11.298 76.902 13.655 1.00 83.58 189 ALA A CA 1
ATOM 1506 C C . ALA A 1 1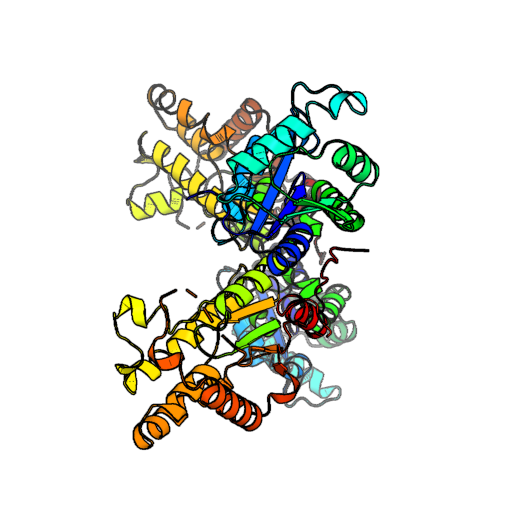89 ? -10.459 78.174 13.763 1.00 78.16 189 ALA A C 1
ATOM 1507 O O . ALA A 1 189 ? -10.899 79.192 14.311 1.00 82.91 189 ALA A O 1
ATOM 1509 N N . SER A 1 190 ? -9.227 78.093 13.247 1.00 62.31 190 SER A N 1
ATOM 1510 C CA . SER A 1 190 ? -8.294 79.225 13.161 1.00 68.88 190 SER A CA 1
ATOM 1511 C C . SER A 1 190 ? -7.858 79.719 14.536 1.00 80.42 190 SER A C 1
ATOM 1512 O O . SER A 1 190 ? -7.678 80.920 14.738 1.00 87.48 190 SER A O 1
ATOM 1515 N N . THR A 1 191 ? -7.693 78.808 15.495 1.00 81.31 191 THR A N 1
ATOM 1516 C CA . THR A 1 191 ? -7.161 79.188 16.800 1.00 80.47 191 THR A CA 1
ATOM 1517 C C . THR A 1 191 ? -5.787 78.587 17.063 1.00 75.63 191 THR A C 1
ATOM 1518 O O . THR A 1 191 ? -5.275 78.714 18.180 1.00 70.94 191 THR A O 1
ATOM 1522 N N . GLY A 1 192 ? -5.184 77.931 16.069 1.00 70.11 192 GLY A N 1
ATOM 1523 C CA . GLY A 1 192 ? -3.861 77.357 16.228 1.00 49.91 192 GLY A CA 1
ATOM 1524 C C . GLY A 1 192 ? -3.814 75.920 16.704 1.00 57.41 192 GLY A C 1
ATOM 1525 O O . GLY A 1 192 ? -2.748 75.484 17.161 1.00 59.35 192 GLY A O 1
ATOM 1526 N N . LYS A 1 193 ? -4.927 75.168 16.612 1.00 54.13 193 LYS A N 1
ATOM 1527 C CA . LYS A 1 193 ? -4.915 73.760 17.008 1.00 54.80 193 LYS A CA 1
ATOM 1528 C C . LYS A 1 193 ? -3.828 73.001 16.279 1.00 53.33 193 LYS A C 1
ATOM 1529 O O . LYS A 1 193 ? -3.052 72.262 16.889 1.00 61.01 193 LYS A O 1
ATOM 1535 N N . THR A 1 194 ? -3.761 73.170 14.962 1.00 50.66 194 THR A N 1
ATOM 1536 C CA . THR A 1 194 ? -2.881 72.319 14.174 1.00 52.70 194 THR A CA 1
ATOM 1537 C C . THR A 1 194 ? -1.426 72.600 14.511 1.00 52.51 194 THR A C 1
ATOM 1538 O O . THR A 1 194 ? -0.641 71.667 14.717 1.00 56.71 194 THR A O 1
ATOM 1542 N N . THR A 1 195 ? -1.058 73.878 14.626 1.00 48.29 195 THR A N 1
ATOM 1543 C CA . THR A 1 195 ? 0.296 74.202 15.049 1.00 45.76 195 THR A CA 1
ATOM 1544 C C . THR A 1 195 ? 0.580 73.633 16.441 1.00 54.85 195 THR A C 1
ATOM 1545 O O . THR A 1 195 ? 1.662 73.086 16.681 1.00 51.47 195 THR A O 1
ATOM 1549 N N . LEU A 1 196 ? -0.398 73.702 17.358 1.00 45.98 196 LEU A N 1
ATOM 1550 C CA . LEU A 1 196 ? -0.174 73.192 18.710 1.00 45.63 196 LEU A CA 1
ATOM 1551 C C . LEU A 1 196 ? 0.032 71.678 18.715 1.00 45.24 196 LEU A C 1
ATOM 1552 O O . LEU A 1 196 ? 0.986 71.173 19.323 1.00 46.57 196 LEU A O 1
ATOM 1557 N N . VAL A 1 197 ? -0.867 70.947 18.045 1.00 42.94 197 VAL A N 1
ATOM 1558 C CA . VAL A 1 197 ? -0.810 69.484 17.965 1.00 42.95 197 VAL A CA 1
ATOM 1559 C C . VAL A 1 197 ? 0.554 69.019 17.466 1.00 50.58 197 VAL A C 1
ATOM 1560 O O . VAL A 1 197 ? 1.190 68.140 18.060 1.00 52.98 197 VAL A O 1
ATOM 1564 N N . ARG A 1 198 ? 1.021 69.605 16.359 1.00 52.49 198 ARG A N 1
ATOM 1565 C CA . ARG A 1 198 ? 2.277 69.162 15.765 1.00 46.01 198 ARG A CA 1
ATOM 1566 C C . ARG A 1 198 ? 3.461 69.473 16.664 1.00 41.92 198 ARG A C 1
ATOM 1567 O O . ARG A 1 198 ? 4.370 68.644 16.799 1.00 47.49 198 ARG A O 1
ATOM 1575 N N . ARG A 1 199 ? 3.466 70.651 17.301 1.00 40.88 199 ARG A N 1
ATOM 1576 C CA . ARG A 1 199 ? 4.567 70.978 18.200 1.00 43.27 199 ARG A CA 1
ATOM 1577 C C . ARG A 1 199 ? 4.542 70.083 19.437 1.00 47.58 199 ARG A C 1
ATOM 1578 O O . ARG A 1 199 ? 5.591 69.576 19.861 1.00 50.47 199 ARG A O 1
ATOM 1586 N N . LEU A 1 200 ? 3.360 69.847 20.020 1.00 44.91 200 LEU A N 1
ATOM 1587 C CA . LEU A 1 200 ? 3.305 68.954 21.180 1.00 43.48 200 LEU A CA 1
ATOM 1588 C C . LEU A 1 200 ? 3.814 67.561 20.819 1.00 45.10 200 LEU A C 1
ATOM 1589 O O . LEU A 1 200 ? 4.693 67.022 21.495 1.00 49.78 200 LEU A O 1
ATOM 1594 N N . ALA A 1 201 ? 3.288 66.977 19.732 1.00 40.69 201 ALA A N 1
ATOM 1595 C CA . ALA A 1 201 ? 3.686 65.628 19.316 1.00 41.58 201 ALA A CA 1
ATOM 1596 C C . ALA A 1 201 ? 5.166 65.567 18.959 1.00 43.62 201 ALA A C 1
ATOM 1597 O O . ALA A 1 201 ? 5.896 64.673 19.410 1.00 46.71 201 ALA A O 1
ATOM 1599 N N . ARG A 1 202 ? 5.630 66.511 18.141 1.00 41.57 202 ARG A N 1
ATOM 1600 C CA . ARG A 1 202 ? 7.028 66.449 17.736 1.00 43.51 202 ARG A CA 1
ATOM 1601 C C . ARG A 1 202 ? 7.953 66.644 18.932 1.00 45.93 202 ARG A C 1
ATOM 1602 O O . ARG A 1 202 ? 9.077 66.135 18.928 1.00 54.46 202 ARG A O 1
ATOM 1610 N N . SER A 1 203 ? 7.485 67.318 19.989 1.00 45.05 203 SER A N 1
ATOM 1611 C CA . SER A 1 203 ? 8.341 67.517 21.162 1.00 44.06 203 SER A CA 1
ATOM 1612 C C . SER A 1 203 ? 8.767 66.193 21.778 1.00 43.57 203 SER A C 1
ATOM 1613 O O . SER A 1 203 ? 9.834 66.113 22.393 1.00 43.26 203 SER A O 1
ATOM 1616 N N . ILE A 1 204 ? 7.994 65.128 21.580 1.00 41.93 204 ILE A N 1
ATOM 1617 C CA . ILE A 1 204 ? 8.358 63.873 22.227 1.00 42.92 204 ILE A CA 1
ATOM 1618 C C . ILE A 1 204 ? 8.355 62.704 21.244 1.00 50.81 204 ILE A C 1
ATOM 1619 O O . ILE A 1 204 ? 8.263 61.543 21.659 1.00 48.65 204 ILE A O 1
ATOM 1624 N N . ASN A 1 205 ? 8.472 62.991 19.943 1.00 45.46 205 ASN A N 1
ATOM 1625 C CA . ASN A 1 205 ? 8.525 61.953 18.917 1.00 45.97 205 ASN A CA 1
ATOM 1626 C C . ASN A 1 205 ? 7.243 61.117 18.883 1.00 49.17 205 ASN A C 1
ATOM 1627 O O . ASN A 1 205 ? 7.279 59.910 18.620 1.00 47.92 205 ASN A O 1
ATOM 1632 N N . ALA A 1 206 ? 6.079 61.766 19.167 1.00 42.64 206 ALA A N 1
ATOM 1633 C CA . ALA A 1 206 ? 4.795 61.090 19.147 1.00 43.24 206 ALA A CA 1
ATOM 1634 C C . ALA A 1 206 ? 4.095 61.275 17.805 1.00 45.57 206 ALA A C 1
ATOM 1635 O O . ALA A 1 206 ? 4.297 62.287 17.128 1.00 44.85 206 ALA A O 1
ATOM 1637 N N . PRO A 1 207 ? 3.271 60.316 17.388 1.00 40.24 207 PRO A N 1
ATOM 1638 C CA . PRO A 1 207 ? 2.453 60.518 16.197 1.00 42.49 207 PRO A CA 1
ATOM 1639 C C . PRO A 1 207 ? 1.281 61.425 16.538 1.00 41.93 207 PRO A C 1
ATOM 1640 O O . PRO A 1 207 ? 0.909 61.593 17.698 1.00 47.32 207 PRO A O 1
ATOM 1644 N N . PHE A 1 208 ? 0.705 62.017 15.498 1.00 46.23 208 PHE A N 1
ATOM 1645 C CA . PHE A 1 208 ? -0.457 62.875 15.661 1.00 47.22 208 PHE A CA 1
ATOM 1646 C C . PHE A 1 208 ? -1.365 62.708 14.449 1.00 48.04 208 PHE A C 1
ATOM 1647 O O . PHE A 1 208 ? -0.912 62.341 13.372 1.00 46.96 208 PHE A O 1
ATOM 1655 N N . SER A 1 209 ? -2.646 62.979 14.630 1.00 43.11 209 SER A N 1
ATOM 1656 C CA . SER A 1 209 ? -3.577 63.000 13.518 1.00 46.31 209 SER A CA 1
ATOM 1657 C C . SER A 1 209 ? -3.784 64.433 13.036 1.00 47.29 209 SER A C 1
ATOM 1658 O O . SER A 1 209 ? -3.453 65.401 13.724 1.00 49.51 209 SER A O 1
ATOM 1661 N N . GLU A 1 210 ? -4.397 64.554 11.863 1.00 48.11 210 GLU A N 1
ATOM 1662 C CA . GLU A 1 210 ? -4.791 65.841 11.307 1.00 51.73 210 GLU A CA 1
ATOM 1663 C C . GLU A 1 210 ? -6.290 66.013 11.482 1.00 44.50 210 GLU A C 1
ATOM 1664 O O . GLU A 1 210 ? -7.017 65.067 11.803 1.00 49.88 210 GLU A O 1
ATOM 1670 N N . GLU A 1 211 ? -6.752 67.244 11.296 1.00 44.52 211 GLU A N 1
ATOM 1671 C CA . GLU A 1 211 ? -8.184 67.520 11.363 1.00 53.79 211 GLU A CA 1
ATOM 1672 C C . GLU A 1 211 ? -8.828 67.034 10.065 1.00 55.84 211 GLU A C 1
ATOM 1673 O O . GLU A 1 211 ? -8.597 67.605 8.994 1.00 56.16 211 GLU A O 1
ATOM 1679 N N . TYR A 1 212 ? -9.652 65.991 10.155 1.00 53.06 212 TYR A N 1
ATOM 1680 C CA . TYR A 1 212 ? -10.183 65.382 8.941 1.00 45.61 212 TYR A CA 1
ATOM 1681 C C . TYR A 1 212 ? -11.046 66.374 8.164 1.00 49.33 212 TYR A C 1
ATOM 1682 O O . TYR A 1 212 ? -11.035 66.379 6.925 1.00 52.80 212 TYR A O 1
ATOM 1691 N N . ALA A 1 213 ? -11.782 67.235 8.876 1.00 40.51 213 ALA A N 1
ATOM 1692 C CA . ALA A 1 213 ? -12.675 68.187 8.220 1.00 46.36 213 ALA A CA 1
ATOM 1693 C C . ALA A 1 213 ? -11.940 69.036 7.193 1.00 47.58 213 ALA A C 1
ATOM 1694 O O . ALA A 1 213 ? -12.468 69.310 6.110 1.00 52.74 213 ALA A O 1
ATOM 1696 N N . ARG A 1 214 ? -10.719 69.456 7.510 1.00 53.49 214 ARG A N 1
ATOM 1697 C CA . ARG A 1 214 ? -9.937 70.215 6.546 1.00 60.18 214 ARG A CA 1
ATOM 1698 C C . ARG A 1 214 ? -9.617 69.378 5.314 1.00 52.70 214 ARG A C 1
ATOM 1699 O O . ARG A 1 214 ? -9.743 69.857 4.186 1.00 51.08 214 ARG A O 1
ATOM 1707 N N A GLU A 1 215 ? -9.226 68.119 5.516 0.46 50.87 215 GLU A N 1
ATOM 1708 N N B GLU A 1 215 ? -9.175 68.133 5.505 0.54 50.80 215 GLU A N 1
ATOM 1709 C CA A GLU A 1 215 ? -8.893 67.251 4.391 0.46 52.17 215 GLU A CA 1
ATOM 1710 C CA B GLU A 1 215 ? -8.915 67.282 4.345 0.54 52.20 215 GLU A CA 1
ATOM 1711 C C A GLU A 1 215 ? -10.132 66.956 3.540 0.46 52.78 215 GLU A C 1
ATOM 1712 C C B GLU A 1 215 ? -10.180 67.116 3.515 0.54 52.63 215 GLU A C 1
ATOM 1713 O O A GLU A 1 215 ? -10.050 66.868 2.309 0.46 54.31 215 GLU A O 1
ATOM 1714 O O B GLU A 1 215 ? -10.164 67.265 2.287 0.54 53.22 215 GLU A O 1
ATOM 1725 N N . TYR A 1 216 ? -11.293 66.827 4.189 1.00 46.31 216 TYR A N 1
ATOM 1726 C CA . TYR A 1 216 ? -12.547 66.559 3.503 1.00 47.45 216 TYR A CA 1
ATOM 1727 C C . TYR A 1 216 ? -12.986 67.749 2.651 1.00 50.47 216 TYR A C 1
ATOM 1728 O O . TYR A 1 216 ? -13.431 67.575 1.505 1.00 50.58 216 TYR A O 1
ATOM 1737 N N . GLU A 1 217 ? -12.883 68.963 3.194 1.00 46.41 217 GLU A N 1
ATOM 1738 C CA . GLU A 1 217 ? -13.301 70.131 2.435 1.00 48.66 217 GLU A CA 1
ATOM 1739 C C . GLU A 1 217 ? -12.364 70.437 1.276 1.00 51.46 217 GLU A C 1
ATOM 1740 O O . GLU A 1 217 ? -12.810 71.000 0.270 1.00 53.89 217 GLU A O 1
ATOM 1746 N N . GLU A 1 218 ? -11.076 70.099 1.390 1.00 50.79 218 GLU A N 1
ATOM 1747 C CA . GLU A 1 218 ? -10.171 70.282 0.253 1.00 55.68 218 GLU A CA 1
ATOM 1748 C C . GLU A 1 218 ? -10.415 69.232 -0.829 1.00 47.75 218 GLU A C 1
ATOM 1749 O O . GLU A 1 218 ? -10.508 69.562 -2.015 1.00 48.93 218 GLU A O 1
ATOM 1755 N N . ALA A 1 219 ? -10.533 67.961 -0.426 1.00 45.89 219 ALA A N 1
ATOM 1756 C CA . ALA A 1 219 ? -10.724 66.875 -1.381 1.00 45.24 219 ALA A CA 1
ATOM 1757 C C . ALA A 1 219 ? -12.048 67.022 -2.117 1.00 43.24 219 ALA A C 1
ATOM 1758 O O . ALA A 1 219 ? -12.115 66.823 -3.334 1.00 53.59 219 ALA A O 1
ATOM 1760 N N . PHE A 1 220 ? -13.115 67.382 -1.407 1.00 46.53 220 PHE A N 1
ATOM 1761 C CA . PHE A 1 220 ? -14.405 67.515 -2.068 1.00 43.74 220 PHE A CA 1
ATOM 1762 C C . PHE A 1 220 ? -14.742 68.953 -2.434 1.00 52.25 220 PHE A C 1
ATOM 1763 O O . PHE A 1 220 ? -15.739 69.170 -3.136 1.00 44.98 220 PHE A O 1
ATOM 1771 N N . ASN A 1 221 ? -13.906 69.927 -2.021 1.00 49.32 221 ASN A N 1
ATOM 1772 C CA . ASN A 1 221 ? -13.946 71.289 -2.567 1.00 46.11 221 ASN A CA 1
ATOM 1773 C C . ASN A 1 221 ? -15.266 71.983 -2.189 1.00 48.28 221 ASN A C 1
ATOM 1774 O O . ASN A 1 221 ? -16.002 72.466 -3.045 1.00 49.79 221 ASN A O 1
ATOM 1779 N N . ILE A 1 222 ? -15.578 71.987 -0.891 1.00 44.50 222 ILE A N 1
ATOM 1780 C CA . ILE A 1 222 ? -16.793 72.609 -0.372 1.00 53.97 222 ILE A CA 1
ATOM 1781 C C . ILE A 1 222 ? -16.428 73.405 0.873 1.00 53.40 222 ILE A C 1
ATOM 1782 O O . ILE A 1 222 ? -15.477 73.067 1.584 1.00 52.97 222 ILE A O 1
ATOM 1787 N N . ASP A 1 223 ? -17.207 74.457 1.143 1.00 53.23 223 ASP A N 1
ATOM 1788 C CA . ASP A 1 223 ? -17.037 75.363 2.280 1.00 52.74 223 ASP A CA 1
ATOM 1789 C C . ASP A 1 223 ? -17.917 74.925 3.454 1.00 59.28 223 ASP A C 1
ATOM 1790 O O . ASP A 1 223 ? -18.876 74.168 3.286 1.00 58.71 223 ASP A O 1
ATOM 1795 N N . ASP A 1 224 ? -17.617 75.476 4.642 1.00 61.49 224 ASP A N 1
ATOM 1796 C CA . ASP A 1 224 ? -18.421 75.202 5.838 1.00 55.82 224 ASP A CA 1
ATOM 1797 C C . ASP A 1 224 ? -19.906 75.411 5.571 1.00 61.85 224 ASP A C 1
ATOM 1798 O O . ASP A 1 224 ? -20.737 74.567 5.918 1.00 66.60 224 ASP A O 1
ATOM 1803 N N . ASP A 1 225 ? -20.262 76.539 4.959 1.00 59.25 225 ASP A N 1
ATOM 1804 C CA . ASP A 1 225 ? -21.684 76.802 4.788 1.00 63.50 225 ASP A CA 1
ATOM 1805 C C . ASP A 1 225 ? -22.337 75.924 3.740 1.00 60.56 225 ASP A C 1
ATOM 1806 O O . ASP A 1 225 ? -23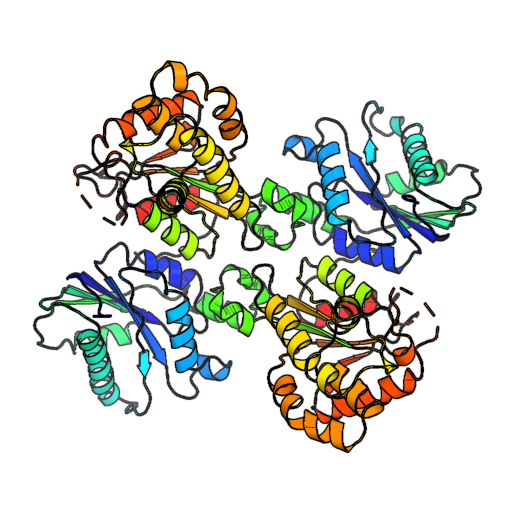.535 76.090 3.514 1.00 63.46 225 ASP A O 1
ATOM 1811 N N . GLU A 1 226 ? -21.609 75.013 3.096 1.00 57.29 226 GLU A N 1
ATOM 1812 C CA . GLU A 1 226 ? -22.203 74.080 2.146 1.00 55.63 226 GLU A CA 1
ATOM 1813 C C . GLU A 1 226 ? -22.348 72.682 2.735 1.00 57.66 226 GLU A C 1
ATOM 1814 O O . GLU A 1 226 ? -22.876 71.784 2.061 1.00 50.36 226 GLU A O 1
ATOM 1820 N N . LEU A 1 227 ? -21.901 72.479 3.975 1.00 52.64 227 LEU A N 1
ATOM 1821 C CA . LEU A 1 227 ? -21.980 71.163 4.595 1.00 54.22 227 LEU A CA 1
ATOM 1822 C C . LEU A 1 227 ? -23.433 70.784 4.882 1.00 60.34 227 LEU A C 1
ATOM 1823 O O . LEU A 1 227 ? -24.233 71.617 5.310 1.00 63.61 227 LEU A O 1
ATOM 1828 N N . LYS A 1 228 ? -23.788 69.541 4.573 1.00 54.20 228 LYS A N 1
ATOM 1829 C CA . LYS A 1 228 ? -25.101 68.983 4.880 1.00 53.87 228 LYS A CA 1
ATOM 1830 C C . LYS A 1 228 ? -24.929 67.816 5.854 1.00 59.63 228 LYS A C 1
ATOM 1831 O O . LYS A 1 228 ? -23.804 67.390 6.172 1.00 52.61 228 LYS A O 1
ATOM 1837 N N . MET A 1 229 ? -26.072 67.271 6.282 1.00 56.24 229 MET A N 1
ATOM 1838 C CA . MET A 1 229 ? -26.084 66.187 7.264 1.00 62.97 229 MET A CA 1
ATOM 1839 C C . MET A 1 229 ? -25.106 65.078 6.899 1.00 57.18 229 MET A C 1
ATOM 1840 O O . MET A 1 229 ? -24.379 64.564 7.757 1.00 60.75 229 MET A O 1
ATOM 1845 N N . ASP A 1 230 ? -25.059 64.715 5.621 1.00 62.03 230 ASP A N 1
ATOM 1846 C CA . ASP A 1 230 ? -24.272 63.564 5.209 1.00 58.83 230 ASP A CA 1
ATOM 1847 C C . ASP A 1 230 ? -22.781 63.859 5.261 1.00 59.68 230 ASP A C 1
ATOM 1848 O O . ASP A 1 230 ? -21.981 62.954 5.529 1.00 54.18 230 ASP A O 1
ATOM 1853 N N . ASP A 1 231 ? -22.394 65.115 5.024 1.00 48.14 231 ASP A N 1
ATOM 1854 C CA . ASP A 1 231 ? -21.005 65.500 5.213 1.00 52.10 231 ASP A CA 1
ATOM 1855 C C . ASP A 1 231 ? -20.582 65.307 6.665 1.00 60.02 231 ASP A C 1
ATOM 1856 O O . ASP A 1 231 ? -19.498 64.775 6.941 1.00 60.43 231 ASP A O 1
ATOM 1861 N N . TYR A 1 232 ? -21.432 65.741 7.608 1.00 57.41 232 TYR A N 1
ATOM 1862 C CA . TYR A 1 232 ? -21.108 65.583 9.019 1.00 53.68 232 TYR A CA 1
ATOM 1863 C C . TYR A 1 232 ? -20.932 64.116 9.365 1.00 50.49 232 TYR A C 1
ATOM 1864 O O . TYR A 1 232 ? -19.986 63.748 10.070 1.00 52.98 232 TYR A O 1
ATOM 1873 N N . ALA A 1 233 ? -21.803 63.259 8.829 1.00 51.91 233 ALA A N 1
ATOM 1874 C CA . ALA A 1 233 ? -21.665 61.833 9.078 1.00 54.41 233 ALA A CA 1
ATOM 1875 C C . ALA A 1 233 ? -20.314 61.338 8.596 1.00 57.71 233 ALA A C 1
ATOM 1876 O O . ALA A 1 233 ? -19.610 60.618 9.318 1.00 62.13 233 ALA A O 1
ATOM 1878 N N A ARG A 1 234 ? -19.930 61.723 7.375 0.44 53.10 234 ARG A N 1
ATOM 1879 N N B ARG A 1 234 ? -19.924 61.726 7.378 0.56 52.74 234 ARG A N 1
ATOM 1880 C CA A ARG A 1 234 ? -18.635 61.317 6.843 0.44 52.03 234 ARG A CA 1
ATOM 1881 C CA B ARG A 1 234 ? -18.631 61.296 6.856 0.56 51.93 234 ARG A CA 1
ATOM 1882 C C A ARG A 1 234 ? -17.485 61.873 7.672 0.44 52.87 234 ARG A C 1
ATOM 1883 C C B ARG A 1 234 ? -17.473 61.880 7.658 0.56 53.22 234 ARG A C 1
ATOM 1884 O O A ARG A 1 234 ? -16.451 61.209 7.820 0.44 53.80 234 ARG A O 1
ATOM 1885 O O B ARG A 1 234 ? -16.424 61.235 7.781 0.56 54.27 234 ARG A O 1
ATOM 1900 N N . MET A 1 235 ? -17.643 63.078 8.226 1.00 46.22 235 MET A N 1
ATOM 1901 C CA . MET A 1 235 ? -16.604 63.623 9.091 1.00 45.62 235 MET A CA 1
ATOM 1902 C C . MET A 1 235 ? -16.516 62.876 10.416 1.00 51.90 235 MET A C 1
ATOM 1903 O O . MET A 1 235 ? -15.426 62.756 10.983 1.00 52.64 235 MET A O 1
ATOM 1908 N N . ILE A 1 236 ? -17.628 62.341 10.917 1.00 51.87 236 ILE A N 1
ATOM 1909 C CA . ILE A 1 236 ? -17.555 61.556 12.145 1.00 56.24 236 ILE A CA 1
ATOM 1910 C C . ILE A 1 236 ? -16.682 60.325 11.930 1.00 58.39 236 ILE A C 1
ATOM 1911 O O . ILE A 1 236 ? -15.673 60.130 12.619 1.00 56.28 236 ILE A O 1
ATOM 1916 N N . THR A 1 237 ? -17.028 59.495 10.941 1.00 54.37 237 THR A N 1
ATOM 1917 C CA . THR A 1 237 ? -16.247 58.276 10.752 1.00 55.46 237 THR A CA 1
ATOM 1918 C C . THR A 1 237 ? -14.848 58.587 10.228 1.00 58.16 237 THR A C 1
ATOM 1919 O O . THR A 1 237 ? -13.887 57.884 10.570 1.00 55.66 237 THR A O 1
ATOM 1923 N N . GLY A 1 238 ? -14.709 59.657 9.440 1.00 55.79 238 GLY A N 1
ATOM 1924 C CA . GLY A 1 238 ? -13.406 60.017 8.907 1.00 49.89 238 GLY A CA 1
ATOM 1925 C C . GLY A 1 238 ? -12.410 60.428 9.982 1.00 54.85 238 GLY A C 1
ATOM 1926 O O . GLY A 1 238 ? -11.249 60.003 9.964 1.00 57.29 238 GLY A O 1
ATOM 1927 N N . GLN A 1 239 ? -12.827 61.309 10.897 1.00 45.26 239 GLN A N 1
ATOM 1928 C CA . GLN A 1 239 ? -11.935 61.683 11.990 1.00 49.31 239 GLN A CA 1
ATOM 1929 C C . GLN A 1 239 ? -11.644 60.480 12.893 1.00 52.57 239 GLN A C 1
ATOM 1930 O O . GLN A 1 239 ? -10.508 60.290 13.345 1.00 47.00 239 GLN A O 1
ATOM 1936 N N . TYR A 1 240 ? -12.653 59.638 13.141 1.00 45.94 240 TYR A N 1
ATOM 1937 C CA . TYR A 1 240 ? -12.449 58.468 13.988 1.00 52.61 240 TYR A CA 1
ATOM 1938 C C . TYR A 1 240 ? -11.416 57.511 13.393 1.00 58.72 240 TYR A C 1
ATOM 1939 O O . TYR A 1 240 ? -10.544 57.004 14.108 1.00 57.34 240 TYR A O 1
ATOM 1948 N N . ASP A 1 241 ? -11.517 57.232 12.086 1.00 58.16 241 ASP A N 1
ATOM 1949 C CA . ASP A 1 241 ? -10.550 56.357 11.424 1.00 50.98 241 ASP A CA 1
ATOM 1950 C C . ASP A 1 241 ? -9.146 56.958 11.434 1.00 50.65 241 ASP A C 1
ATOM 1951 O O . ASP A 1 241 ? -8.151 56.244 11.640 1.00 52.52 241 ASP A O 1
ATOM 1956 N N . ALA A 1 242 ? -9.040 58.263 11.183 1.00 42.21 242 ALA A N 1
ATOM 1957 C CA . ALA A 1 242 ? -7.734 58.910 11.219 1.00 46.26 242 ALA A CA 1
ATOM 1958 C C . ALA A 1 242 ? -7.108 58.783 12.600 1.00 48.27 242 ALA A C 1
ATOM 1959 O O . ALA A 1 242 ? -5.910 58.499 12.726 1.00 52.59 242 ALA A O 1
ATOM 1961 N N . ASN A 1 243 ? -7.911 58.986 13.642 1.00 46.58 243 ASN A N 1
ATOM 1962 C CA . ASN A 1 243 ? -7.416 58.917 15.008 1.00 46.51 243 ASN A CA 1
ATOM 1963 C C . ASN A 1 243 ? -7.017 57.493 15.398 1.00 52.22 243 ASN A C 1
ATOM 1964 O O . ASN A 1 243 ? -5.933 57.288 15.964 1.00 54.48 243 ASN A O 1
ATOM 1969 N N . SER A 1 244 ? -7.851 56.494 15.067 1.00 41.77 244 SER A N 1
ATOM 1970 C CA . SER A 1 244 ? -7.488 55.099 15.345 1.00 49.24 244 SER A CA 1
ATOM 1971 C C . SER A 1 244 ? -6.207 54.696 14.626 1.00 48.77 244 SER A C 1
ATOM 1972 O O . SER A 1 244 ? -5.392 53.937 15.161 1.00 46.98 244 SER A O 1
ATOM 1975 N N . ARG A 1 245 ? -6.049 55.164 13.392 1.00 38.89 245 ARG A N 1
ATOM 1976 C CA . ARG A 1 245 ? -4.850 54.909 12.601 1.00 54.95 245 ARG A CA 1
ATOM 1977 C C . ARG A 1 245 ? -3.604 55.359 13.344 1.00 51.19 245 ARG A C 1
ATOM 1978 O O . ARG A 1 245 ? -2.599 54.642 13.378 1.00 49.16 245 ARG A O 1
ATOM 1986 N N . GLU A 1 246 ? -3.665 56.522 13.993 1.00 42.88 246 GLU A N 1
ATOM 1987 C CA . GLU A 1 246 ? -2.488 56.980 14.725 1.00 46.90 246 GLU A CA 1
ATOM 1988 C C . GLU A 1 246 ? -2.290 56.167 16.004 1.00 48.85 246 GLU A C 1
ATOM 1989 O O . GLU A 1 246 ? -1.164 55.761 16.317 1.00 43.47 246 GLU A O 1
ATOM 1995 N N . VAL A 1 247 ? -3.370 55.888 16.741 1.00 44.51 247 VAL A N 1
ATOM 1996 C CA . VAL A 1 247 ? -3.241 55.074 17.952 1.00 49.06 247 VAL A CA 1
ATOM 1997 C C . VAL A 1 247 ? -2.666 53.695 17.628 1.00 51.68 247 VAL A C 1
ATOM 1998 O O . VAL A 1 247 ? -1.876 53.129 18.407 1.00 53.16 247 VAL A O 1
ATOM 2002 N N . ASN A 1 248 ? -3.066 53.127 16.492 1.00 49.05 248 ASN A N 1
ATOM 2003 C CA . ASN A 1 248 ? -2.591 51.817 16.068 1.00 54.90 248 ASN A CA 1
ATOM 2004 C C . ASN A 1 248 ? -1.286 51.880 15.287 1.00 51.97 248 ASN A C 1
ATOM 2005 O O . ASN A 1 248 ? -0.766 50.833 14.910 1.00 50.31 248 ASN A O 1
ATOM 2010 N N . SER A 1 249 ? -0.726 53.066 15.083 1.00 43.52 249 SER A N 1
ATOM 2011 C CA . SER A 1 249 ? 0.455 53.202 14.241 1.00 51.23 249 SER A CA 1
ATOM 2012 C C . SER A 1 249 ? 1.679 52.547 14.893 1.00 52.78 249 SER A C 1
ATOM 2013 O O . SER A 1 249 ? 1.910 52.700 16.091 1.00 43.76 249 SER A O 1
ATOM 2016 N N . PRO A 1 250 ? 2.523 51.873 14.120 1.00 51.39 250 PRO A N 1
ATOM 2017 C CA . PRO A 1 250 ? 3.816 51.428 14.674 1.00 46.94 250 PRO A CA 1
ATOM 2018 C C . PRO A 1 250 ? 4.703 52.564 15.139 1.00 53.42 250 PRO A C 1
ATOM 2019 O O . PRO A 1 250 ? 5.631 52.319 15.908 1.00 51.73 250 PRO A O 1
ATOM 2023 N N . ALA A 1 251 ? 4.468 53.794 14.687 1.00 52.39 251 ALA A N 1
ATOM 2024 C CA . ALA A 1 251 ? 5.223 54.928 15.190 1.00 45.92 251 ALA A CA 1
ATOM 2025 C C . ALA A 1 251 ? 4.818 55.310 16.614 1.00 44.37 251 ALA A C 1
ATOM 2026 O O . ALA A 1 251 ? 5.513 56.109 17.249 1.00 41.84 251 ALA A O 1
ATOM 2028 N N . ASN A 1 252 ? 3.700 54.790 17.113 1.00 49.36 252 ASN A N 1
ATOM 2029 C CA . ASN A 1 252 ? 3.288 55.052 18.486 1.00 45.78 252 ASN A CA 1
ATOM 2030 C C . ASN A 1 252 ? 4.363 54.582 19.459 1.00 46.91 252 ASN A C 1
ATOM 2031 O O . ASN A 1 252 ? 4.758 53.410 19.449 1.00 50.57 252 ASN A O 1
ATOM 2036 N N . GLN A 1 253 ? 4.853 55.503 20.285 1.00 42.72 253 GLN A N 1
ATOM 2037 C CA . GLN A 1 253 ? 5.783 55.163 21.347 1.00 46.14 253 GLN A CA 1
ATOM 2038 C C . GLN A 1 253 ? 5.115 55.135 22.709 1.00 51.90 253 GLN A C 1
ATOM 2039 O O . GLN A 1 253 ? 5.799 54.922 23.700 1.00 51.70 253 GLN A O 1
ATOM 2045 N N . GLY A 1 254 ? 3.796 55.313 22.776 1.00 53.34 254 GLY A N 1
ATOM 2046 C CA . GLY A 1 254 ? 3.086 55.218 24.036 1.00 40.68 254 GLY A CA 1
ATOM 2047 C C . GLY A 1 254 ? 2.156 56.385 24.287 1.00 46.18 254 GLY A C 1
ATOM 2048 O O . GLY A 1 254 ? 1.306 56.328 25.182 1.00 45.20 254 GLY A O 1
ATOM 2049 N N . ILE A 1 255 ? 2.283 57.440 23.478 1.00 48.26 255 ILE A N 1
ATOM 2050 C CA . ILE A 1 255 ? 1.453 58.635 23.591 1.00 47.25 255 ILE A CA 1
ATOM 2051 C C . ILE A 1 255 ? 1.106 59.102 22.182 1.00 44.50 255 ILE A C 1
ATOM 2052 O O . ILE A 1 255 ? 2.002 59.229 21.342 1.00 44.47 255 ILE A O 1
ATOM 2057 N N . VAL A 1 256 ? -0.179 59.400 21.921 1.00 45.25 256 VAL A N 1
ATOM 2058 C CA . VAL A 1 256 ? -0.578 59.957 20.628 1.00 51.70 256 VAL A CA 1
ATOM 2059 C C . VAL A 1 256 ? -1.398 61.228 20.829 1.00 47.71 256 VAL A C 1
ATOM 2060 O O . VAL A 1 256 ? -2.076 61.407 21.844 1.00 48.55 256 VAL A O 1
ATOM 2064 N N . PHE A 1 257 ? -1.328 62.117 19.844 1.00 43.91 257 PHE A N 1
ATOM 2065 C CA . PHE A 1 257 ? -2.025 63.396 19.875 1.00 43.21 257 PHE A CA 1
ATOM 2066 C C . PHE A 1 257 ? -3.069 63.427 18.770 1.00 49.39 257 PHE A C 1
ATOM 2067 O O . PHE A 1 257 ? -2.777 63.068 17.626 1.00 45.89 257 PHE A O 1
ATOM 2075 N N . LEU A 1 258 ? -4.288 63.815 19.123 1.00 42.78 258 LEU A N 1
ATOM 2076 C CA . LEU A 1 258 ? -5.408 63.808 18.193 1.00 46.45 258 LEU A CA 1
ATOM 2077 C C . LEU A 1 258 ? -5.895 65.231 17.952 1.00 45.85 258 LEU A C 1
ATOM 2078 O O . LEU A 1 258 ? -6.188 65.959 18.905 1.00 49.08 258 LEU A O 1
ATOM 2083 N N . ASP A 1 259 ? -6.028 65.603 16.676 1.00 46.57 259 ASP A N 1
ATOM 2084 C CA . ASP A 1 259 ? -6.531 66.921 16.281 1.00 43.66 259 ASP A CA 1
ATOM 2085 C C . ASP A 1 259 ? -8.044 66.812 16.096 1.00 47.45 259 ASP A C 1
ATOM 2086 O O . ASP A 1 259 ? -8.544 66.488 15.006 1.00 44.03 259 ASP A O 1
ATOM 2091 N N . THR A 1 260 ? -8.776 67.082 17.184 1.00 40.76 260 THR A N 1
ATOM 2092 C CA . THR A 1 260 ? -10.242 67.037 17.278 1.00 47.48 260 THR A CA 1
ATOM 2093 C C . THR A 1 260 ? -10.797 65.615 17.198 1.00 45.67 260 THR A C 1
ATOM 2094 O O . THR A 1 260 ? -10.067 64.654 16.934 1.00 46.69 260 THR A O 1
ATOM 2098 N N . ASP A 1 261 ? -12.094 65.479 17.442 1.00 46.16 261 ASP A N 1
ATOM 2099 C CA . ASP A 1 261 ? -12.737 64.179 17.602 1.00 47.92 261 ASP A CA 1
ATOM 2100 C C . ASP A 1 261 ? -14.231 64.344 17.297 1.00 48.87 261 ASP A C 1
ATOM 2101 O O . ASP A 1 261 ? -14.654 65.390 16.793 1.00 51.83 261 ASP A O 1
ATOM 2106 N N . ALA A 1 262 ? -15.043 63.346 17.677 1.00 54.49 262 ALA A N 1
ATOM 2107 C CA . ALA A 1 262 ? -16.468 63.412 17.349 1.00 54.83 262 ALA A CA 1
ATOM 2108 C C . ALA A 1 262 ? -17.203 64.462 18.180 1.00 58.17 262 ALA A C 1
ATOM 2109 O O . ALA A 1 262 ? -18.174 65.062 17.694 1.00 54.06 262 ALA A O 1
ATOM 2111 N N . ILE A 1 263 ? -16.754 64.721 19.413 1.00 48.13 263 ILE A N 1
ATOM 2112 C CA . ILE A 1 263 ? -17.385 65.773 20.211 1.00 57.96 263 ILE A CA 1
ATOM 2113 C C . ILE A 1 263 ? -17.265 67.119 19.505 1.00 54.75 263 ILE A C 1
ATOM 2114 O O . ILE A 1 263 ? -18.226 67.892 19.432 1.00 55.87 263 ILE A O 1
ATOM 2119 N N . VAL A 1 264 ? -16.074 67.427 18.990 1.00 51.68 264 VAL A N 1
ATOM 2120 C CA . VAL A 1 264 ? -15.890 68.663 18.234 1.00 53.28 264 VAL A CA 1
ATOM 2121 C C . VAL A 1 264 ? -16.859 68.715 17.057 1.00 54.60 264 VAL A C 1
ATOM 2122 O O . VAL A 1 264 ? -17.550 69.719 16.846 1.00 63.58 264 VAL A O 1
ATOM 2126 N N . THR A 1 265 ? -16.940 67.630 16.280 1.00 51.59 265 THR A N 1
ATOM 2127 C CA . THR A 1 265 ? -17.894 67.611 15.171 1.00 48.37 265 THR A CA 1
ATOM 2128 C C . THR A 1 265 ? -19.322 67.741 15.676 1.00 53.98 265 THR A C 1
ATOM 2129 O O . THR A 1 265 ? -20.156 68.367 15.015 1.00 56.33 265 THR A O 1
ATOM 2133 N N . ARG A 1 266 ? -19.612 67.179 16.857 1.00 55.87 266 ARG A N 1
ATOM 2134 C CA . ARG A 1 266 ? -20.957 67.268 17.410 1.00 57.95 266 ARG A CA 1
ATOM 2135 C C . ARG A 1 266 ? -21.301 68.690 17.823 1.00 58.03 266 ARG A C 1
ATOM 2136 O O . ARG A 1 266 ? -22.475 69.074 17.808 1.00 59.33 266 ARG A O 1
ATOM 2144 N N . VAL A 1 267 ? -20.308 69.482 18.204 1.00 56.19 267 VAL A N 1
ATOM 2145 C CA . VAL A 1 267 ? -20.580 70.877 18.503 1.00 57.66 267 VAL A CA 1
ATOM 2146 C C . VAL A 1 267 ? -20.988 71.617 17.235 1.00 62.75 267 VAL A C 1
ATOM 2147 O O . VAL A 1 267 ? -21.997 72.334 17.217 1.00 69.23 267 VAL A O 1
ATOM 2151 N N . TYR A 1 268 ? -20.228 71.438 16.144 1.00 55.79 268 TYR A N 1
ATOM 2152 C CA . TYR A 1 268 ? -20.605 72.090 14.892 1.00 54.76 268 TYR A CA 1
ATOM 2153 C C . TYR A 1 268 ? -21.984 71.644 14.430 1.00 62.31 268 TYR A C 1
ATOM 2154 O O . TYR A 1 268 ? -22.815 72.479 14.045 1.00 63.36 268 TYR A O 1
ATOM 2163 N N . ALA A 1 269 ? -22.254 70.335 14.485 1.00 61.72 269 ALA A N 1
ATOM 2164 C CA . ALA A 1 269 ? -23.559 69.836 14.062 1.00 65.29 269 ALA A CA 1
ATOM 2165 C C . ALA A 1 269 ? -24.681 70.471 14.873 1.00 62.68 269 ALA A C 1
ATOM 2166 O O . ALA A 1 269 ? -25.694 70.905 14.306 1.00 63.93 269 ALA A O 1
ATOM 2168 N N . LYS A 1 270 ? -24.504 70.565 16.196 1.00 62.54 270 LYS A N 1
ATOM 2169 C CA . LYS A 1 270 ? -25.542 71.149 17.043 1.00 70.02 270 LYS A CA 1
ATOM 2170 C C . LYS A 1 270 ? -25.785 72.605 16.677 1.00 71.26 270 LYS A C 1
ATOM 2171 O O . LYS A 1 270 ? -26.932 73.063 16.661 1.00 78.53 270 LYS A O 1
ATOM 2177 N N . LEU A 1 271 ? -24.721 73.337 16.346 1.00 70.69 271 LEU A N 1
ATOM 2178 C CA . LEU A 1 271 ? -24.849 74.761 16.060 1.00 62.81 271 LEU A CA 1
ATOM 2179 C C . LEU A 1 271 ? -25.417 75.038 14.682 1.00 71.17 271 LEU A C 1
ATOM 2180 O O . LEU A 1 271 ? -26.104 76.045 14.500 1.00 76.15 271 LEU A O 1
ATOM 2185 N N . TYR A 1 272 ? -25.128 74.197 13.692 1.00 74.83 272 TYR A N 1
ATOM 2186 C CA . TYR A 1 272 ? -25.436 74.555 12.316 1.00 70.08 272 TYR A CA 1
ATOM 2187 C C . TYR A 1 272 ? -26.421 73.634 11.609 1.00 69.61 272 TYR A C 1
ATOM 2188 O O . TYR A 1 272 ? -26.978 74.040 10.587 1.00 67.53 272 TYR A O 1
ATOM 2197 N N . LEU A 1 273 ? -26.668 72.449 12.105 1.00 70.67 273 LEU A N 1
ATOM 2198 C CA . LEU A 1 273 ? -27.640 71.645 11.380 1.00 68.68 273 LEU A CA 1
ATOM 2199 C C . LEU A 1 273 ? -29.045 71.926 11.880 1.00 72.74 273 LEU A C 1
ATOM 2200 O O . LEU A 1 273 ? -29.243 72.319 13.035 1.00 77.07 273 LEU A O 1
ATOM 2205 N N . PRO A 1 274 ? -30.055 71.707 11.042 1.00 71.56 274 PRO A N 1
ATOM 2206 C CA . PRO A 1 274 ? -31.431 71.701 11.552 1.00 79.18 274 PRO A CA 1
ATOM 2207 C C . PRO A 1 274 ? -31.601 70.620 12.609 1.00 78.52 274 PRO A C 1
ATOM 2208 O O . PRO A 1 274 ? -30.904 69.605 12.608 1.00 82.75 274 PRO A O 1
ATOM 2212 N N . LYS A 1 275 ? -32.531 70.862 13.534 1.00 92.26 275 LYS A N 1
ATOM 2213 C CA . LYS A 1 275 ? -32.735 69.947 14.654 1.00 92.59 275 LYS A CA 1
ATOM 2214 C C . LYS A 1 275 ? -32.954 68.519 14.173 1.00 84.22 275 LYS A C 1
ATOM 2215 O O . LYS A 1 275 ? -32.381 67.572 14.720 1.00 87.03 275 LYS A O 1
ATOM 2221 N N . GLU A 1 276 ? -33.766 68.350 13.135 1.00 83.30 276 GLU A N 1
ATOM 2222 C CA . GLU A 1 276 ? -34.084 67.013 12.655 1.00 85.62 276 GLU A CA 1
ATOM 2223 C C . GLU A 1 276 ? -32.835 66.294 12.186 1.00 80.30 276 GLU A C 1
ATOM 2224 O O . GLU A 1 276 ? -32.636 65.114 12.490 1.00 80.85 276 GLU A O 1
ATOM 2230 N N . ASP A 1 277 ? -31.976 66.996 11.448 1.00 77.82 277 ASP A N 1
ATOM 2231 C CA . ASP A 1 277 ? -30.777 66.365 10.910 1.00 76.05 277 ASP A CA 1
ATOM 2232 C C . ASP A 1 277 ? -29.796 66.042 12.017 1.00 74.95 277 ASP A C 1
ATOM 2233 O O . ASP A 1 277 ? -29.132 65.001 11.980 1.00 79.77 277 ASP A O 1
ATOM 2238 N N . PHE A 1 278 ? -29.694 66.920 13.011 1.00 70.43 278 PHE A N 1
ATOM 2239 C CA . PHE A 1 278 ? -28.859 66.610 14.159 1.00 75.12 278 PHE A CA 1
ATOM 2240 C C . PHE A 1 278 ? -29.371 65.365 14.863 1.00 76.31 278 PHE A C 1
ATOM 2241 O O . PHE A 1 278 ? -28.612 64.419 15.107 1.00 75.49 278 PHE A O 1
ATOM 2249 N N . GLU A 1 279 ? -30.671 65.329 15.162 1.00 75.64 279 GLU A N 1
ATOM 2250 C CA . GLU A 1 279 ? -31.220 64.175 15.864 1.00 82.99 279 GLU A CA 1
ATOM 2251 C C . GLU A 1 279 ? -31.022 62.898 15.066 1.00 82.59 279 GLU A C 1
ATOM 2252 O O . GLU A 1 279 ? -30.875 61.819 15.643 1.00 87.76 279 GLU A O 1
ATOM 2258 N N . GLN A 1 280 ? -30.974 63.002 13.744 1.00 79.66 280 GLN A N 1
ATOM 2259 C CA . GLN A 1 280 ? -30.750 61.812 12.941 1.00 75.99 280 GLN A CA 1
ATOM 2260 C C . GLN A 1 280 ? -29.313 61.322 13.035 1.00 76.60 280 GLN A C 1
ATOM 2261 O O . GLN A 1 280 ? -29.059 60.138 12.796 1.00 83.91 280 GLN A O 1
ATOM 2267 N N . LEU A 1 281 ? -28.359 62.205 13.347 1.00 70.92 281 LEU A N 1
ATOM 2268 C CA . LEU A 1 281 ? -26.970 61.785 13.521 1.00 70.73 281 LEU A CA 1
ATOM 2269 C C . LEU A 1 281 ? -26.647 61.333 14.940 1.00 73.67 281 LEU A C 1
ATOM 2270 O O . LEU A 1 281 ? -25.585 60.739 15.150 1.00 65.89 281 LEU A O 1
ATOM 2275 N N . GLU A 1 282 ? -27.528 61.598 15.903 1.00 77.17 282 GLU A N 1
ATOM 2276 C CA . GLU A 1 282 ? -27.239 61.309 17.307 1.00 77.77 282 GLU A CA 1
ATOM 2277 C C . GLU A 1 282 ? -26.787 59.876 17.558 1.00 77.75 282 GLU A C 1
ATOM 2278 O O . GLU A 1 282 ? -25.810 59.691 18.300 1.00 79.16 282 GLU A O 1
ATOM 2284 N N . PRO A 1 283 ? -27.430 58.833 17.013 1.00 79.39 283 PRO A N 1
ATOM 2285 C CA . PRO A 1 283 ? -26.912 57.474 17.254 1.00 77.17 283 PRO A CA 1
ATOM 2286 C C . PRO A 1 283 ? -25.470 57.287 16.819 1.00 77.80 283 PRO A C 1
ATOM 2287 O O . PRO A 1 283 ? -24.681 56.694 17.562 1.00 86.39 283 PRO A O 1
ATOM 2291 N N . LEU A 1 284 ? -25.092 57.785 15.643 1.00 72.95 284 LEU A N 1
ATOM 2292 C CA . LEU A 1 284 ? -23.705 57.653 15.209 1.00 64.63 284 LEU A CA 1
ATOM 2293 C C . LEU A 1 284 ? -22.763 58.463 16.104 1.00 70.16 284 LEU A C 1
ATOM 2294 O O . LEU A 1 284 ? -21.637 58.026 16.383 1.00 66.70 284 LEU A O 1
ATOM 2299 N N . PHE A 1 285 ? -23.193 59.642 16.563 1.00 69.02 285 PHE A N 1
ATOM 2300 C CA . PHE A 1 285 ? -22.375 60.389 17.519 1.00 65.67 285 PHE A CA 1
ATOM 2301 C C . PHE A 1 285 ? -22.134 59.570 18.779 1.00 67.10 285 PHE A C 1
ATOM 2302 O O . PHE A 1 285 ? -20.991 59.415 19.219 1.00 67.84 285 PHE A O 1
ATOM 2310 N N A ARG A 1 286 ? -23.195 59.002 19.358 0.41 67.67 286 ARG A N 1
ATOM 2311 N N B ARG A 1 286 ? -23.217 59.043 19.371 0.59 67.51 286 ARG A N 1
ATOM 2312 C CA A ARG A 1 286 ? -23.047 58.357 20.658 0.41 70.73 286 ARG A CA 1
ATOM 2313 C CA B ARG A 1 286 ? -23.122 58.324 20.638 0.59 70.99 286 ARG A CA 1
ATOM 2314 C C A ARG A 1 286 ? -22.278 57.041 20.553 0.41 70.54 286 ARG A C 1
ATOM 2315 C C B ARG A 1 286 ? -22.236 57.093 20.502 0.59 70.47 286 ARG A C 1
ATOM 2316 O O A ARG A 1 286 ? -21.491 56.708 21.447 0.41 70.92 286 ARG A O 1
ATOM 2317 O O B ARG A 1 286 ? -21.341 56.863 21.324 0.59 71.60 286 ARG A O 1
ATOM 2332 N N . LYS A 1 287 ? -22.485 56.280 19.476 1.00 68.42 287 LYS A N 1
ATOM 2333 C CA . LYS A 1 287 ? -21.613 55.143 19.195 1.00 69.96 287 LYS A CA 1
ATOM 2334 C C . LYS A 1 287 ? -20.146 55.576 19.109 1.00 71.59 287 LYS A C 1
ATOM 2335 O O . LYS A 1 287 ? -19.283 55.044 19.817 1.00 74.06 287 LYS A O 1
ATOM 2341 N N . THR A 1 288 ? -19.854 56.592 18.298 1.00 71.55 288 THR A N 1
ATOM 2342 C CA . THR A 1 288 ? -18.459 56.970 18.092 1.00 64.54 288 THR A CA 1
ATOM 2343 C C . THR A 1 288 ? -17.831 57.561 19.352 1.00 67.40 288 THR A C 1
ATOM 2344 O O . THR A 1 288 ? -16.692 57.226 19.700 1.00 59.31 288 THR A O 1
ATOM 2348 N N . ILE A 1 289 ? -18.547 58.443 20.049 1.00 69.48 289 ILE A N 1
ATOM 2349 C CA . ILE A 1 289 ? -17.982 59.035 21.253 1.00 67.01 289 ILE A CA 1
ATOM 2350 C C . ILE A 1 289 ? -17.738 57.952 22.298 1.00 69.13 289 ILE A C 1
ATOM 2351 O O . ILE A 1 289 ? -16.758 58.007 23.052 1.00 66.91 289 ILE A O 1
ATOM 2356 N N . ALA A 1 290 ? -18.602 56.938 22.338 1.00 65.29 290 ALA A N 1
ATOM 2357 C CA . ALA A 1 290 ? -18.408 55.821 23.255 1.00 67.67 290 ALA A CA 1
ATOM 2358 C C . ALA A 1 290 ? -17.156 55.004 22.957 1.00 69.65 290 ALA A C 1
ATOM 2359 O O . ALA A 1 290 ? -16.661 54.320 23.858 1.00 73.13 290 ALA A O 1
ATOM 2361 N N . ASP A 1 291 ? -16.654 55.029 21.724 1.00 61.59 291 ASP A N 1
ATOM 2362 C CA . ASP A 1 291 ? -15.460 54.279 21.362 1.00 64.23 291 ASP A CA 1
ATOM 2363 C C . ASP A 1 291 ? -14.183 55.072 21.555 1.00 63.20 291 ASP A C 1
ATOM 2364 O O . ASP A 1 291 ? -13.112 54.586 21.184 1.00 74.02 291 ASP A O 1
ATOM 2369 N N . GLU A 1 292 ? -14.273 56.297 22.048 1.00 60.02 292 GLU A N 1
ATOM 2370 C CA . GLU A 1 292 ? -13.095 57.126 22.243 1.00 57.83 292 GLU A CA 1
ATOM 2371 C C . GLU A 1 292 ? -12.531 56.936 23.643 1.00 61.93 292 GLU A C 1
ATOM 2372 O O . GLU A 1 292 ? -13.278 56.816 24.618 1.00 63.60 292 GLU A O 1
ATOM 2378 N N . ARG A 1 293 ? -11.207 56.877 23.729 1.00 60.44 293 ARG A N 1
ATOM 2379 C CA . ARG A 1 293 ? -10.496 56.803 24.998 1.00 60.16 293 ARG A CA 1
ATOM 2380 C C . ARG A 1 293 ? -9.582 58.012 25.055 1.00 59.63 293 ARG A C 1
ATOM 2381 O O . ARG A 1 293 ? -8.627 58.093 24.285 1.00 64.21 293 ARG A O 1
ATOM 2389 N N . MET A 1 294 ? -9.836 58.933 25.980 1.00 61.31 294 MET A N 1
ATOM 2390 C CA . MET A 1 294 ? -9.017 60.130 26.116 1.00 59.44 294 MET A CA 1
ATOM 2391 C C . MET A 1 294 ? -8.472 60.235 27.530 1.00 59.15 294 MET A C 1
ATOM 2392 O O . MET A 1 294 ? -9.208 60.046 28.504 1.00 61.43 294 MET A O 1
ATOM 2397 N N . ASP A 1 295 ? -7.181 60.533 27.639 1.00 49.68 295 ASP A N 1
ATOM 2398 C CA . ASP A 1 295 ? -6.569 60.737 28.943 1.00 56.66 295 ASP A CA 1
ATOM 2399 C C . ASP A 1 295 ? -6.460 62.205 29.291 1.00 57.66 295 ASP A C 1
ATOM 2400 O O . ASP A 1 295 ? -6.546 62.564 30.466 1.00 58.75 295 ASP A O 1
ATOM 2405 N N . LEU A 1 296 ? -6.320 63.057 28.285 1.00 54.65 296 LEU A N 1
ATOM 2406 C CA . LEU A 1 296 ? -6.146 64.485 28.490 1.00 53.51 296 LEU A CA 1
ATOM 2407 C C . LEU A 1 296 ? -6.806 65.193 27.323 1.00 52.57 296 LEU A C 1
ATOM 2408 O O . LEU A 1 296 ? -6.570 64.815 26.174 1.00 53.97 296 LEU A O 1
ATOM 2413 N N . ILE A 1 297 ? -7.624 66.201 27.621 1.00 51.14 297 ILE A N 1
ATOM 2414 C CA . ILE A 1 297 ? -8.324 66.997 26.624 1.00 51.43 297 ILE A CA 1
ATOM 2415 C C . ILE A 1 297 ? -7.866 68.446 26.769 1.00 56.17 297 ILE A C 1
ATOM 2416 O O . ILE A 1 297 ? -8.151 69.101 27.781 1.00 56.32 297 ILE A O 1
ATOM 2421 N N . LEU A 1 298 ? -7.170 68.951 25.761 1.00 51.76 298 LEU A N 1
ATOM 2422 C CA . LEU A 1 298 ? -6.684 70.326 25.739 1.00 52.67 298 LEU A CA 1
ATOM 2423 C C . LEU A 1 298 ? -7.659 71.196 24.952 1.00 54.13 298 LEU A C 1
ATOM 2424 O O . LEU A 1 298 ? -7.871 70.965 23.759 1.00 54.70 298 LEU A O 1
ATOM 2429 N N . VAL A 1 299 ? -8.232 72.204 25.605 1.00 48.26 299 VAL A N 1
ATOM 2430 C CA . VAL A 1 299 ? -9.210 73.083 24.976 1.00 53.28 299 VAL A CA 1
ATOM 2431 C C . VAL A 1 299 ? -8.549 74.432 24.744 1.00 61.34 299 VAL A C 1
ATOM 2432 O O . VAL A 1 299 ? -8.044 75.046 25.690 1.00 58.09 299 VAL A O 1
ATOM 2436 N N . ILE A 1 300 ? -8.554 74.900 23.498 1.00 63.41 300 ILE A N 1
ATOM 2437 C CA . ILE A 1 300 ? -8.061 76.236 23.167 1.00 64.46 300 ILE A CA 1
ATOM 2438 C C . ILE A 1 300 ? -9.249 77.195 23.229 1.00 66.47 300 ILE A C 1
ATOM 2439 O O . ILE A 1 300 ? -10.133 77.125 22.361 1.00 71.28 300 ILE A O 1
ATOM 2444 N N . PRO A 1 301 ? -9.288 78.113 24.188 1.00 72.59 301 PRO A N 1
ATOM 2445 C CA . PRO A 1 301 ? -10.441 78.993 24.332 1.00 77.70 301 PRO A CA 1
ATOM 2446 C C . PRO A 1 301 ? -10.334 80.171 23.387 1.00 84.07 301 PRO A C 1
ATOM 2447 O O . PRO A 1 301 ? -9.239 80.502 22.912 1.00 83.82 301 PRO A O 1
ATOM 2451 N N . PRO A 1 302 ? -11.450 80.821 23.077 1.00 94.96 302 PRO A N 1
ATOM 2452 C CA . PRO A 1 302 ? -11.393 81.973 22.171 1.00 105.84 302 PRO A CA 1
ATOM 2453 C C . PRO A 1 302 ? -10.794 83.180 22.879 1.00 114.36 302 PRO A C 1
ATOM 2454 O O . PRO A 1 302 ? -11.274 83.596 23.934 1.00 119.68 302 PRO A O 1
ATOM 2458 N N . ILE A 1 303 ? -9.707 83.709 22.322 1.00 120.30 303 ILE A N 1
ATOM 2459 C CA . ILE A 1 303 ? -9.249 85.055 22.634 1.00 133.01 303 ILE A CA 1
ATOM 2460 C C . ILE A 1 303 ? -8.873 85.734 21.325 1.00 147.07 303 ILE A C 1
ATOM 2461 O O . ILE A 1 303 ? -8.578 85.081 20.321 1.00 147.38 303 ILE A O 1
ATOM 2466 N N . THR A 1 304 ? -8.919 87.065 21.338 1.00 159.06 304 THR A N 1
ATOM 2467 C CA . THR A 1 304 ? -8.687 87.858 20.130 1.00 164.55 304 THR A CA 1
ATOM 2468 C C . THR A 1 304 ? -7.293 87.609 19.555 1.00 164.69 304 THR A C 1
ATOM 2469 O O . THR A 1 304 ? -7.141 86.991 18.500 1.00 162.79 304 THR A O 1
ATOM 2473 N N . PHE A 1 311 ? -5.538 77.831 4.056 1.00 150.37 311 PHE A N 1
ATOM 2474 C CA . PHE A 1 311 ? -6.890 77.314 4.239 1.00 149.91 311 PHE A CA 1
ATOM 2475 C C . PHE A 1 311 ? -7.504 77.843 5.534 1.00 147.73 311 PHE A C 1
ATOM 2476 O O . PHE A 1 311 ? -6.907 77.723 6.607 1.00 139.68 311 PHE A O 1
ATOM 2484 N N . ARG A 1 312 ? -8.689 78.444 5.420 1.00 151.76 312 ARG A N 1
ATOM 2485 C CA . ARG A 1 312 ? -9.425 78.976 6.561 1.00 149.93 312 ARG A CA 1
ATOM 2486 C C . ARG A 1 312 ? -10.866 78.484 6.519 1.00 141.72 312 ARG A C 1
ATOM 2487 O O . ARG A 1 312 ? -11.544 78.637 5.497 1.00 151.08 312 ARG A O 1
ATOM 2495 N N . HIS A 1 313 ? -11.324 77.882 7.620 1.00 126.33 313 HIS A N 1
ATOM 2496 C CA . HIS A 1 313 ? -12.752 77.632 7.821 1.00 113.98 313 HIS A CA 1
ATOM 2497 C C . HIS A 1 313 ? -13.442 78.988 7.923 1.00 127.02 313 HIS A C 1
ATOM 2498 O O . HIS A 1 313 ? -13.425 79.621 8.981 1.00 128.28 313 HIS A O 1
ATOM 2505 N N . MET A 1 314 ? -14.051 79.451 6.828 1.00 131.78 314 MET A N 1
ATOM 2506 C CA . MET A 1 314 ? -14.514 80.837 6.792 1.00 140.10 314 MET A CA 1
ATOM 2507 C C . MET A 1 314 ? -15.751 81.041 7.668 1.00 141.48 314 MET A C 1
ATOM 2508 O O . MET A 1 314 ? -15.840 82.038 8.395 1.00 145.59 314 MET A O 1
ATOM 2513 N N . GLU A 1 315 ? -16.713 80.111 7.623 1.00 136.37 315 GLU A N 1
ATOM 2514 C CA . GLU A 1 315 ? -17.918 80.251 8.440 1.00 132.09 315 GLU A CA 1
ATOM 2515 C C . GLU A 1 315 ? -17.705 79.810 9.884 1.00 126.76 315 GLU A C 1
ATOM 2516 O O . GLU A 1 315 ? -18.299 80.395 10.798 1.00 128.12 315 GLU A O 1
ATOM 2522 N N . TRP A 1 316 ? -16.865 78.794 10.111 1.00 121.83 316 TRP A N 1
ATOM 2523 C CA . TRP A 1 316 ? -16.543 78.346 11.464 1.00 119.83 316 TRP A CA 1
ATOM 2524 C C . TRP A 1 316 ? -15.707 79.361 12.242 1.00 130.50 316 TRP A C 1
ATOM 2525 O O . TRP A 1 316 ? -15.445 79.139 13.430 1.00 130.71 316 TRP A O 1
ATOM 2536 N N . GLU A 1 317 ? -15.246 80.437 11.592 1.00 137.91 317 GLU A N 1
ATOM 2537 C CA . GLU A 1 317 ? -14.412 81.431 12.264 1.00 142.37 317 GLU A CA 1
ATOM 2538 C C . GLU A 1 317 ? -15.220 82.296 13.230 1.00 147.15 317 GLU A C 1
ATOM 2539 O O . GLU A 1 317 ? -14.745 82.615 14.325 1.00 146.58 317 GLU A O 1
ATOM 2545 N N . GLU A 1 318 ? -16.429 82.701 12.842 1.00 154.88 318 GLU A N 1
ATOM 2546 C CA . GLU A 1 318 ? -17.224 83.628 13.639 1.00 163.29 318 GLU A CA 1
ATOM 2547 C C . GLU A 1 318 ? -18.023 82.882 14.710 1.00 161.40 318 GLU A C 1
ATOM 2548 O O . GLU A 1 318 ? -18.307 81.687 14.587 1.00 159.30 318 GLU A O 1
ATOM 2554 N N . SER A 1 319 ? -18.370 83.611 15.780 1.00 156.84 319 SER A N 1
ATOM 2555 C CA . SER A 1 319 ? -19.062 83.044 16.941 1.00 146.36 319 SER A CA 1
ATOM 2556 C C . SER A 1 319 ? -18.191 81.985 17.615 1.00 127.54 319 SER A C 1
ATOM 2557 O O . SER A 1 319 ? -18.602 80.842 17.830 1.00 120.18 319 SER A O 1
ATOM 2560 N N . ARG A 1 320 ? -16.951 82.370 17.910 1.00 116.49 320 ARG A N 1
ATOM 2561 C CA . ARG A 1 320 ? -16.077 81.495 18.675 1.00 103.93 320 ARG A CA 1
ATOM 2562 C C . ARG A 1 320 ? -16.654 81.220 20.054 1.00 101.22 320 ARG A C 1
ATOM 2563 O O . ARG A 1 320 ? -16.665 80.073 20.510 1.00 99.87 320 ARG A O 1
ATOM 2571 N N . HIS A 1 321 ? -17.144 82.261 20.731 1.00 105.87 321 HIS A N 1
ATOM 2572 C CA . HIS A 1 321 ? -17.690 82.071 22.071 1.00 107.32 321 HIS A CA 1
ATOM 2573 C C . HIS A 1 321 ? -18.916 81.175 22.048 1.00 101.18 321 HIS A C 1
ATOM 2574 O O . HIS A 1 321 ? -19.145 80.415 22.995 1.00 99.65 321 HIS A O 1
ATOM 2581 N N . GLU A 1 322 ? -19.699 81.238 20.971 1.00 98.51 322 GLU A N 1
ATOM 2582 C CA . GLU A 1 322 ? -20.797 80.298 20.779 1.00 97.46 322 GLU A CA 1
ATOM 2583 C C . GLU A 1 322 ? -20.278 78.857 20.734 1.00 89.73 322 GLU A C 1
ATOM 2584 O O . GLU A 1 322 ? -20.793 77.975 21.433 1.00 89.05 322 GLU A O 1
ATOM 2590 N N . PHE A 1 323 ? -19.239 78.603 19.929 1.00 78.31 323 PHE A N 1
ATOM 2591 C CA . PHE A 1 323 ? -18.658 77.261 19.865 1.00 71.04 323 PHE A CA 1
ATOM 2592 C C . PHE A 1 323 ? -18.116 76.823 21.222 1.00 71.52 323 PHE A C 1
ATOM 2593 O O . PHE A 1 323 ? -18.278 75.666 21.626 1.00 72.83 323 PHE A O 1
ATOM 2601 N N . HIS A 1 324 ? -17.413 77.714 21.910 1.00 71.60 324 HIS A N 1
ATOM 2602 C CA . HIS A 1 324 ? -16.769 77.329 23.157 1.00 68.01 324 HIS A CA 1
ATOM 2603 C C . HIS A 1 324 ? -17.790 76.984 24.237 1.00 79.37 324 HIS A C 1
ATOM 2604 O O . HIS A 1 324 ? -17.645 75.965 24.926 1.00 78.97 324 HIS A O 1
ATOM 2611 N N . GLU A 1 325 ? -18.845 77.796 24.381 1.00 81.27 325 GLU A N 1
ATOM 2612 C CA . GLU A 1 325 ? -19.874 77.484 25.371 1.00 81.14 325 GLU A CA 1
ATOM 2613 C C . GLU A 1 325 ? -20.537 76.150 25.070 1.00 81.63 325 GLU A C 1
ATOM 2614 O O . GLU A 1 325 ? -20.810 75.366 25.983 1.00 89.88 325 GLU A O 1
ATOM 2620 N N . GLU A 1 326 ? -20.811 75.871 23.797 1.00 80.11 326 GLU A N 1
ATOM 2621 C CA . GLU A 1 326 ? -21.463 74.609 23.478 1.00 75.45 326 GLU A CA 1
ATOM 2622 C C . GLU A 1 326 ? -20.516 73.440 23.712 1.00 72.45 326 GLU A C 1
ATOM 2623 O O . GLU A 1 326 ? -20.934 72.380 24.198 1.00 70.74 326 GLU A O 1
ATOM 2629 N N . LEU A 1 327 ? -19.234 73.628 23.396 1.00 59.78 327 LEU A N 1
ATOM 2630 C CA . LEU A 1 327 ? -18.249 72.582 23.645 1.00 59.42 327 LEU A CA 1
ATOM 2631 C C . LEU A 1 327 ? -18.175 72.254 25.130 1.00 66.05 327 LEU A C 1
ATOM 2632 O O . LEU A 1 327 ? -18.207 71.080 25.523 1.00 66.10 327 LEU A O 1
ATOM 2637 N N . MET A 1 328 ? -18.094 73.286 25.975 1.00 63.03 328 MET A N 1
ATOM 2638 C CA . MET A 1 328 ? -18.026 73.043 27.411 1.00 66.01 328 MET A CA 1
ATOM 2639 C C . MET A 1 328 ? -19.298 72.368 27.915 1.00 67.63 328 MET A C 1
ATOM 2640 O O . MET A 1 328 ? -19.231 71.458 28.749 1.00 77.80 328 MET A O 1
ATOM 2645 N N . ARG A 1 329 ? -20.464 72.789 27.421 1.00 69.48 329 ARG A N 1
ATOM 2646 C CA . ARG A 1 329 ? -21.701 72.082 27.756 1.00 74.42 329 ARG A CA 1
ATOM 2647 C C . ARG A 1 329 ? -21.580 70.597 27.434 1.00 71.26 329 ARG A C 1
ATOM 2648 O O . ARG A 1 329 ? -21.928 69.737 28.248 1.00 76.26 329 ARG A O 1
ATOM 2656 N N . GLN A 1 330 ? -21.098 70.279 26.231 1.00 65.73 330 GLN A N 1
ATOM 2657 C CA . GLN A 1 330 ? -21.058 68.885 25.810 1.00 68.30 330 GLN A CA 1
ATOM 2658 C C . GLN A 1 330 ? -20.005 68.097 26.579 1.00 67.64 330 GLN A C 1
ATOM 2659 O O . GLN A 1 330 ? -20.258 66.956 26.980 1.00 72.60 330 GLN A O 1
ATOM 2665 N N . LEU A 1 331 ? -18.826 68.683 26.811 1.00 65.06 331 LEU A N 1
ATOM 2666 C CA . LEU A 1 331 ? -17.839 68.003 27.646 1.00 61.98 331 LEU A CA 1
ATOM 2667 C C . LEU A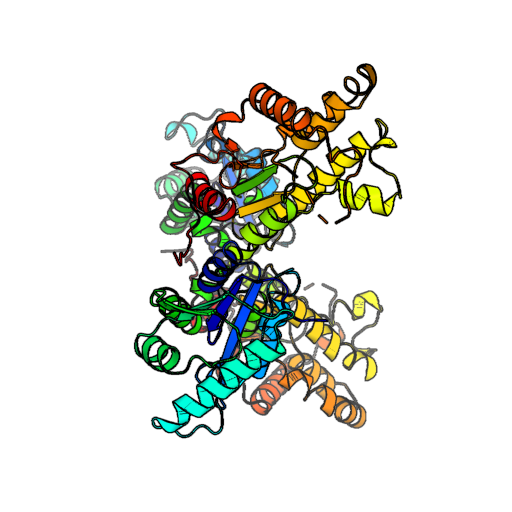 1 331 ? -18.409 67.710 29.032 1.00 72.00 331 LEU A C 1
ATOM 2668 O O . LEU A 1 331 ? -18.089 66.679 29.636 1.00 70.30 331 LEU A O 1
ATOM 2673 N N . ALA A 1 332 ? -19.282 68.579 29.540 1.00 72.42 332 ALA A N 1
ATOM 2674 C CA . ALA A 1 332 ? -19.994 68.235 30.761 1.00 77.72 332 ALA A CA 1
ATOM 2675 C C . ALA A 1 332 ? -20.994 67.115 30.501 1.00 81.45 332 ALA A C 1
ATOM 2676 O O . ALA A 1 332 ? -21.085 66.162 31.283 1.00 86.32 332 ALA A O 1
ATOM 2678 N N . GLU A 1 333 ? -21.737 67.202 29.396 1.00 82.18 333 GLU A N 1
ATOM 2679 C CA . GLU A 1 333 ? -22.730 66.181 29.073 1.00 86.12 333 GLU A CA 1
ATOM 2680 C C . GLU A 1 333 ? -22.131 64.774 29.078 1.00 86.57 333 GLU A C 1
ATOM 2681 O O . GLU A 1 333 ? -22.769 63.826 29.542 1.00 95.13 333 GLU A O 1
ATOM 2687 N N . PHE A 1 334 ? -20.897 64.617 28.606 1.00 81.25 334 PHE A N 1
ATOM 2688 C CA . PHE A 1 334 ? -20.264 63.305 28.550 1.00 73.18 334 PHE A CA 1
ATOM 2689 C C . PHE A 1 334 ? -19.337 63.049 29.736 1.00 76.81 334 PHE A C 1
ATOM 2690 O O . PHE A 1 334 ? -18.558 62.095 29.699 1.00 86.43 334 PHE A O 1
ATOM 2698 N N . GLY A 1 335 ? -19.400 63.881 30.773 1.00 71.98 335 GLY A N 1
ATOM 2699 C CA . GLY A 1 335 ? -18.658 63.644 32.011 1.00 72.60 335 GLY A CA 1
ATOM 2700 C C . GLY A 1 335 ? -17.146 63.648 31.892 1.00 73.63 335 GLY A C 1
ATOM 2701 O O . GLY A 1 335 ? -16.472 62.844 32.547 1.00 82.46 335 GLY A O 1
ATOM 2702 N N . LEU A 1 336 ? -16.592 64.559 31.099 1.00 65.81 336 LEU A N 1
ATOM 2703 C CA . LEU A 1 336 ? -15.167 64.579 30.803 1.00 60.04 336 LEU A CA 1
ATOM 2704 C C . LEU A 1 336 ? -14.416 65.698 31.517 1.00 66.48 336 LEU A C 1
ATOM 2705 O O . LEU A 1 336 ? -13.215 65.872 31.283 1.00 70.08 336 LEU A O 1
ATOM 2710 N N . LEU A 1 337 ? -15.082 66.457 32.384 1.00 66.56 337 LEU A N 1
ATOM 2711 C CA . LEU A 1 337 ? -14.496 67.713 32.845 1.00 70.54 337 LEU A CA 1
ATOM 2712 C C . LEU A 1 337 ? -13.197 67.510 33.612 1.00 74.21 337 LEU A C 1
ATOM 2713 O O . LEU A 1 337 ? -12.352 68.412 33.636 1.00 75.19 337 LEU A O 1
ATOM 2718 N N . ASP A 1 338 ? -13.001 66.340 34.227 1.00 77.57 338 ASP A N 1
ATOM 2719 C CA . ASP A 1 338 ? -11.781 66.124 35.002 1.00 81.43 338 ASP A CA 1
ATOM 2720 C C . ASP A 1 338 ? -10.553 65.902 34.133 1.00 74.45 338 ASP A C 1
ATOM 2721 O O . ASP A 1 338 ? -9.428 66.025 34.632 1.00 79.91 338 ASP A O 1
ATOM 2726 N N . LYS A 1 339 ? -10.740 65.624 32.847 1.00 58.69 339 LYS A N 1
ATOM 2727 C CA . LYS A 1 339 ? -9.643 65.487 31.903 1.00 58.74 339 LYS A CA 1
ATOM 2728 C C . LYS A 1 339 ? -9.389 66.755 31.098 1.00 56.08 339 LYS A C 1
ATOM 2729 O O . LYS A 1 339 ? -8.480 66.768 30.261 1.00 60.98 339 LYS A O 1
ATOM 2735 N N . VAL A 1 340 ? -10.153 67.820 31.329 1.00 58.43 340 VAL A N 1
ATOM 2736 C CA . VAL A 1 340 ? -10.078 69.019 30.501 1.00 61.01 340 VAL A CA 1
ATOM 2737 C C . VAL A 1 340 ? -9.125 70.028 31.132 1.00 61.80 340 VAL A C 1
ATOM 2738 O O . VAL A 1 340 ? -9.266 70.389 32.303 1.00 64.26 340 VAL A O 1
ATOM 2742 N N . VAL A 1 341 ? -8.171 70.499 30.342 1.00 61.68 341 VAL A N 1
ATOM 2743 C CA . VAL A 1 341 ? -7.327 71.632 30.683 1.00 59.46 341 VAL A CA 1
ATOM 2744 C C . VAL A 1 341 ? -7.572 72.706 29.634 1.00 59.76 341 VAL A C 1
ATOM 2745 O O . VAL A 1 341 ? -7.454 72.445 28.431 1.00 57.01 341 VAL A O 1
ATOM 2749 N N . ILE A 1 342 ? -7.931 73.902 30.085 1.00 54.90 342 ILE A N 1
ATOM 2750 C CA . ILE A 1 342 ? -8.227 75.022 29.207 1.00 58.13 342 ILE A CA 1
ATOM 2751 C C . ILE A 1 342 ? -6.971 75.873 29.064 1.00 68.69 342 ILE A C 1
ATOM 2752 O O . ILE A 1 342 ? -6.380 76.294 30.069 1.00 66.88 342 ILE A O 1
ATOM 2757 N N . LEU A 1 343 ? -6.552 76.120 27.822 1.00 63.67 343 LEU A N 1
ATOM 2758 C CA . LEU A 1 343 ? -5.304 76.845 27.560 1.00 62.63 343 LEU A CA 1
ATOM 2759 C C . LEU A 1 343 ? -5.575 78.346 27.429 1.00 76.53 343 LEU A C 1
ATOM 2760 O O . LEU A 1 343 ? -5.480 78.951 26.362 1.00 82.34 343 LEU A O 1
ATOM 2765 N N . ASP A 1 344 ? -5.845 78.961 28.576 1.00 87.27 344 ASP A N 1
ATOM 2766 C CA . ASP A 1 344 ? -6.182 80.383 28.640 1.00 104.49 344 ASP A CA 1
ATOM 2767 C C . ASP A 1 344 ? -4.980 81.203 29.119 1.00 117.55 344 ASP A C 1
ATOM 2768 O O . ASP A 1 344 ? -4.914 81.690 30.247 1.00 122.80 344 ASP A O 1
ATOM 2773 N N . ASP A 1 345 ? -3.999 81.331 28.228 1.00 126.64 345 ASP A N 1
ATOM 2774 C CA . ASP A 1 345 ? -2.784 82.081 28.529 1.00 133.91 345 ASP A CA 1
ATOM 2775 C C . ASP A 1 345 ? -2.616 83.226 27.537 1.00 146.75 345 ASP A C 1
ATOM 2776 O O . ASP A 1 345 ? -3.585 83.626 26.881 1.00 150.50 345 ASP A O 1
ATOM 2781 N N . GLU A 1 346 ? -1.400 83.761 27.425 1.00 151.22 346 GLU A N 1
ATOM 2782 C CA . GLU A 1 346 ? -1.103 84.802 26.437 1.00 151.34 346 GLU A CA 1
ATOM 2783 C C . GLU A 1 346 ? -2.063 85.993 26.475 1.00 152.34 346 GLU A C 1
ATOM 2784 O O . GLU A 1 346 ? -1.669 87.102 26.839 1.00 154.01 346 GLU A O 1
ATOM 2790 N N . GLY A 1 354 ? 1.491 82.530 35.942 1.00 82.22 354 GLY A N 1
ATOM 2791 C CA . GLY A 1 354 ? 0.901 81.752 34.865 1.00 84.67 354 GLY A CA 1
ATOM 2792 C C . GLY A 1 354 ? 1.951 81.287 33.876 1.00 84.47 354 GLY A C 1
ATOM 2793 O O . GLY A 1 354 ? 3.135 81.568 34.053 1.00 89.72 354 GLY A O 1
ATOM 2794 N N . TYR A 1 355 ? 1.544 80.581 32.827 1.00 77.12 355 TYR A N 1
ATOM 2795 C CA . TYR A 1 355 ? 2.581 80.065 31.951 1.00 63.66 355 TYR A CA 1
ATOM 2796 C C . TYR A 1 355 ? 3.027 81.120 30.942 1.00 63.94 355 TYR A C 1
ATOM 2797 O O . TYR A 1 355 ? 2.325 82.091 30.660 1.00 70.83 355 TYR A O 1
ATOM 2806 N N . LEU A 1 356 ? 4.211 80.895 30.371 1.00 63.28 356 LEU A N 1
ATOM 2807 C CA . LEU A 1 356 ? 4.773 81.851 29.421 1.00 62.85 356 LEU A CA 1
ATOM 2808 C C . LEU A 1 356 ? 3.940 81.923 28.151 1.00 65.16 356 LEU A C 1
ATOM 2809 O O . LEU A 1 356 ? 3.766 83.001 27.574 1.00 71.54 356 LEU A O 1
ATOM 2814 N N . THR A 1 357 ? 3.495 80.771 27.658 1.00 53.53 357 THR A N 1
ATOM 2815 C CA . THR A 1 357 ? 2.766 80.671 26.411 1.00 54.71 357 THR A CA 1
ATOM 2816 C C . THR A 1 357 ? 1.774 79.518 26.503 1.00 59.95 357 THR A C 1
ATOM 2817 O O . THR A 1 357 ? 1.849 78.667 27.397 1.00 55.11 357 THR A O 1
ATOM 2821 N N A ARG A 1 358 ? 0.852 79.482 25.540 0.49 58.16 358 ARG A N 1
ATOM 2822 N N B ARG A 1 358 ? 0.849 79.501 25.542 0.51 58.13 358 ARG A N 1
ATOM 2823 C CA A ARG A 1 358 ? -0.064 78.353 25.439 0.49 59.03 358 ARG A CA 1
ATOM 2824 C CA B ARG A 1 358 ? -0.064 78.379 25.379 0.51 59.11 358 ARG A CA 1
ATOM 2825 C C A ARG A 1 358 ? 0.697 77.039 25.308 0.49 57.27 358 ARG A C 1
ATOM 2826 C C B ARG A 1 358 ? 0.697 77.061 25.307 0.51 57.31 358 ARG A C 1
ATOM 2827 O O A ARG A 1 358 ? 0.311 76.025 25.908 0.49 56.27 358 ARG A O 1
ATOM 2828 O O B ARG A 1 358 ? 0.316 76.072 25.950 0.51 56.49 358 ARG A O 1
ATOM 2843 N N . TYR A 1 359 ? 1.790 77.037 24.537 1.00 55.04 359 TYR A N 1
ATOM 2844 C CA . TYR A 1 359 ? 2.568 75.812 24.374 1.00 50.95 359 TYR A CA 1
ATOM 2845 C C . TYR A 1 359 ? 3.193 75.361 25.698 1.00 56.50 359 TYR A C 1
ATOM 2846 O O . TYR A 1 359 ? 3.176 74.163 26.026 1.00 50.56 359 TYR A O 1
ATOM 2855 N N . HIS A 1 360 ? 3.762 76.300 26.470 1.00 47.47 360 HIS A N 1
ATOM 2856 C CA . HIS A 1 360 ? 4.289 75.940 27.786 1.00 54.99 360 HIS A CA 1
ATOM 2857 C C . HIS A 1 360 ? 3.217 75.294 28.647 1.00 58.03 360 HIS A C 1
ATOM 2858 O O . HIS A 1 360 ? 3.456 74.255 29.280 1.00 55.37 360 HIS A O 1
ATOM 2865 N N . HIS A 1 361 ? 2.019 75.890 28.666 1.00 58.93 361 HIS A N 1
ATOM 2866 C CA . HIS A 1 361 ? 0.931 75.338 29.471 1.00 56.56 361 HIS A CA 1
ATOM 2867 C C . HIS A 1 361 ? 0.596 73.915 29.043 1.00 52.15 361 HIS A C 1
ATOM 2868 O O . HIS A 1 361 ? 0.480 73.015 29.880 1.00 54.81 361 HIS A O 1
ATOM 2875 N N . ALA A 1 362 ? 0.447 73.695 27.734 1.00 49.70 362 ALA A N 1
ATOM 2876 C CA . ALA A 1 362 ? 0.016 72.395 27.229 1.00 53.15 362 ALA A CA 1
ATOM 2877 C C . ALA A 1 362 ? 1.073 71.316 27.454 1.00 50.54 362 ALA A C 1
ATOM 2878 O O . ALA A 1 362 ? 0.738 70.189 27.830 1.00 51.58 362 ALA A O 1
ATOM 2880 N N . ILE A 1 363 ? 2.345 71.618 27.175 1.00 48.57 363 ILE A N 1
ATOM 2881 C CA . ILE A 1 363 ? 3.368 70.584 27.316 1.00 44.62 363 ILE A CA 1
ATOM 2882 C C . ILE A 1 363 ? 3.542 70.221 28.790 1.00 50.53 363 ILE A C 1
ATOM 2883 O O . ILE A 1 363 ? 3.814 69.064 29.123 1.00 60.24 363 ILE A O 1
ATOM 2888 N N . ASP A 1 364 ? 3.333 71.179 29.695 1.00 45.59 364 ASP A N 1
ATOM 2889 C CA . ASP A 1 364 ? 3.304 70.853 31.118 1.00 52.03 364 ASP A CA 1
ATOM 2890 C C . ASP A 1 364 ? 2.099 69.982 31.461 1.00 55.10 364 ASP A C 1
ATOM 2891 O O . ASP A 1 364 ? 2.210 69.044 32.264 1.00 53.20 364 ASP A O 1
ATOM 2896 N N . ALA A 1 365 ? 0.937 70.275 30.872 1.00 46.84 365 ALA A N 1
ATOM 2897 C CA . ALA A 1 365 ? -0.218 69.422 31.113 1.00 52.49 365 ALA A CA 1
ATOM 2898 C C . ALA A 1 365 ? 0.045 68.023 30.581 1.00 48.21 365 ALA A C 1
ATOM 2899 O O . ALA A 1 365 ? -0.312 67.033 31.228 1.00 54.12 365 ALA A O 1
ATOM 2901 N N . VAL A 1 366 ? 0.722 67.920 29.432 1.00 51.76 366 VAL A N 1
ATOM 2902 C CA . VAL A 1 366 ? 1.130 66.609 28.922 1.00 49.37 366 VAL A CA 1
ATOM 2903 C C . VAL A 1 366 ? 1.998 65.890 29.946 1.00 53.49 366 VAL A C 1
ATOM 2904 O O . VAL A 1 366 ? 1.787 64.707 30.251 1.00 51.42 366 VAL A O 1
ATOM 2908 N N . HIS A 1 367 ? 2.962 66.608 30.520 1.00 51.75 367 HIS A N 1
ATOM 2909 C CA . HIS A 1 367 ? 3.821 66.026 31.547 1.00 56.73 367 HIS A CA 1
ATOM 2910 C C . HIS A 1 367 ? 3.011 65.496 32.730 1.00 55.95 367 HIS A C 1
ATOM 2911 O O . HIS A 1 367 ? 3.181 64.343 33.137 1.00 53.99 367 HIS A O 1
ATOM 2918 N N . GLU A 1 368 ? 2.107 66.315 33.279 1.00 55.12 368 GLU A N 1
ATOM 2919 C CA . GLU A 1 368 ? 1.344 65.880 34.447 1.00 57.73 368 GLU A CA 1
ATOM 2920 C C . GLU A 1 368 ? 0.432 64.691 34.142 1.00 64.29 368 GLU A C 1
ATOM 2921 O O . GLU A 1 368 ? 0.210 63.854 35.016 1.00 69.55 368 GLU A O 1
ATOM 2927 N N . TYR A 1 369 ? -0.102 64.581 32.928 1.00 60.89 369 TYR A N 1
ATOM 2928 C CA . TYR A 1 369 ? -1.099 63.544 32.671 1.00 61.31 369 TYR A CA 1
ATOM 2929 C C . TYR A 1 369 ? -0.519 62.273 32.064 1.00 71.34 369 TYR A C 1
ATOM 2930 O O . TYR A 1 369 ? -1.207 61.250 32.056 1.00 75.11 369 TYR A O 1
ATOM 2939 N N . THR A 1 370 ? 0.709 62.303 31.541 1.00 64.42 370 THR A N 1
ATOM 2940 C CA . THR A 1 370 ? 1.306 61.112 30.961 1.00 59.17 370 THR A CA 1
ATOM 2941 C C . THR A 1 370 ? 2.591 60.664 31.626 1.00 57.88 370 THR A C 1
ATOM 2942 O O . THR A 1 370 ? 3.007 59.524 31.398 1.00 63.84 370 THR A O 1
ATOM 2946 N N . GLY A 1 371 ? 3.282 61.534 32.343 1.00 54.02 371 GLY A N 1
ATOM 2947 C CA . GLY A 1 371 ? 4.508 61.150 33.002 1.00 49.46 371 GLY A CA 1
ATOM 2948 C C . GLY A 1 371 ? 5.754 61.440 32.203 1.00 52.85 371 GLY A C 1
ATOM 2949 O O . GLY A 1 371 ? 6.858 61.258 32.722 1.00 51.83 371 GLY A O 1
ATOM 2950 N N . VAL A 1 372 ? 5.617 61.877 30.949 1.00 56.42 372 VAL A N 1
ATOM 2951 C CA . VAL A 1 372 ? 6.789 62.026 30.095 1.00 56.06 372 VAL A CA 1
ATOM 2952 C C . VAL A 1 372 ? 7.627 63.206 30.572 1.00 50.94 372 VAL A C 1
ATOM 2953 O O . VAL A 1 372 ? 7.100 64.235 31.023 1.00 59.21 372 VAL A O 1
ATOM 2957 N N . LYS A 1 373 ? 8.940 63.065 30.488 1.00 55.20 373 LYS A N 1
ATOM 2958 C CA . LYS A 1 373 ? 9.818 64.131 30.954 1.00 53.89 373 LYS A CA 1
ATOM 2959 C C . LYS A 1 373 ? 9.931 65.206 29.878 1.00 56.44 373 LYS A C 1
ATOM 2960 O O . LYS A 1 373 ? 9.973 64.906 28.682 1.00 58.59 373 LYS A O 1
ATOM 2966 N N . ILE A 1 374 ? 10.004 66.459 30.313 1.00 51.96 374 ILE A N 1
ATOM 2967 C CA . ILE A 1 374 ? 10.073 67.602 29.422 1.00 48.49 374 ILE A CA 1
ATOM 2968 C C . ILE A 1 374 ? 11.248 68.448 29.884 1.00 51.95 374 ILE A C 1
ATOM 2969 O O . ILE A 1 374 ? 11.318 68.825 31.055 1.00 50.70 374 ILE A O 1
ATOM 2974 N N . GLU A 1 375 ? 12.083 68.863 28.950 1.00 52.66 375 GLU A N 1
ATOM 2975 C CA . GLU A 1 375 ? 13.252 69.624 29.332 1.00 48.81 375 GLU A CA 1
ATOM 2976 C C . GLU A 1 375 ? 12.896 71.083 29.485 1.00 49.03 375 GLU A C 1
ATOM 2977 O O . GLU A 1 375 ? 12.023 71.617 28.793 1.00 58.54 375 GLU A O 1
ATOM 2983 N N . ARG A 1 376 ? 13.571 71.714 30.426 1.00 50.95 376 ARG A N 1
ATOM 2984 C CA . ARG A 1 376 ? 13.497 73.143 30.614 1.00 55.32 376 ARG A CA 1
ATOM 2985 C C . ARG A 1 376 ? 14.403 73.812 29.596 1.00 52.22 376 ARG A C 1
ATOM 2986 O O . ARG A 1 376 ? 15.372 73.231 29.099 1.00 59.57 376 ARG A O 1
ATOM 2994 N N . LEU A 1 377 ? 14.133 75.073 29.353 1.00 55.02 377 LEU A N 1
ATOM 2995 C CA . LEU A 1 377 ? 14.999 75.851 28.488 1.00 59.13 377 LEU A CA 1
ATOM 2996 C C . LEU A 1 377 ? 15.952 76.700 29.310 1.00 56.24 377 LEU A C 1
ATOM 2997 O O . LEU A 1 377 ? 17.133 76.809 28.978 1.00 57.60 377 LEU A O 1
ATOM 3002 N N . SER A 1 378 ? 15.480 77.217 30.434 1.00 57.22 378 SER A N 1
ATOM 3003 C CA . SER A 1 378 ? 16.260 78.107 31.275 1.00 59.94 378 SER A CA 1
ATOM 3004 C C . SER A 1 378 ? 16.515 77.485 32.639 1.00 62.57 378 SER A C 1
ATOM 3005 O O . SER A 1 378 ? 15.933 76.462 33.016 1.00 59.75 378 SER A O 1
ATOM 3008 N N . TYR A 1 379 ? 17.434 78.108 33.362 1.00 63.66 379 TYR A N 1
ATOM 3009 C CA . TYR A 1 379 ? 17.777 77.666 34.697 1.00 65.39 379 TYR A CA 1
ATOM 3010 C C . TYR A 1 379 ? 16.658 78.040 35.666 1.00 72.68 379 TYR A C 1
ATOM 3011 O O . TYR A 1 379 ? 16.506 77.426 36.726 1.00 77.55 379 TYR A O 1
ATOM 3021 N N . LYS B 1 8 ? 11.236 84.746 1.554 1.00 124.13 8 LYS B N 1
ATOM 3022 C CA . LYS B 1 8 ? 11.180 83.560 0.706 1.00 129.92 8 LYS B CA 1
ATOM 3023 C C . LYS B 1 8 ? 11.575 82.341 1.522 1.00 126.64 8 LYS B C 1
ATOM 3024 O O . LYS B 1 8 ? 10.783 81.844 2.324 1.00 128.18 8 LYS B O 1
ATOM 3030 N N . SER B 1 9 ? 12.784 81.827 1.290 1.00 114.60 9 SER B N 1
ATOM 3031 C CA . SER B 1 9 ? 13.365 80.829 2.177 1.00 95.65 9 SER B CA 1
ATOM 3032 C C . SER B 1 9 ? 14.148 81.470 3.323 1.00 84.67 9 SER B C 1
ATOM 3033 O O . SER B 1 9 ? 15.076 80.859 3.867 1.00 82.75 9 SER B O 1
ATOM 3036 N N . LYS B 1 10 ? 13.783 82.686 3.708 1.00 76.89 10 LYS B N 1
ATOM 3037 C CA . LYS B 1 10 ? 14.366 83.400 4.829 1.00 69.81 10 LYS B CA 1
ATOM 3038 C C . LYS B 1 10 ? 13.340 83.492 5.951 1.00 69.70 10 LYS B C 1
ATOM 3039 O O . LYS B 1 10 ? 12.134 83.402 5.718 1.00 78.71 10 LYS B O 1
ATOM 3045 N N . LEU B 1 11 ? 13.824 83.687 7.175 1.00 64.83 11 LEU B N 1
ATOM 3046 C CA . LEU B 1 11 ? 12.921 83.821 8.310 1.00 63.58 11 LEU B CA 1
ATOM 3047 C C . LEU B 1 11 ? 12.239 85.179 8.291 1.00 65.91 11 LEU B C 1
ATOM 3048 O O . LEU B 1 11 ? 12.904 86.217 8.240 1.00 67.99 11 LEU B O 1
ATOM 3053 N N . SER B 1 12 ? 10.922 85.178 8.395 1.00 61.36 12 SER B N 1
ATOM 3054 C CA . SER B 1 12 ? 10.224 86.441 8.544 1.00 72.75 12 SER B CA 1
ATOM 3055 C C . SER B 1 12 ? 10.028 86.741 10.027 1.00 71.00 12 SER B C 1
ATOM 3056 O O . SER B 1 12 ? 10.230 85.887 10.897 1.00 62.78 12 SER B O 1
ATOM 3059 N N . GLY B 1 13 ? 9.636 87.976 10.303 1.00 68.29 13 GLY B N 1
ATOM 3060 C CA . GLY B 1 13 ? 9.336 88.432 11.642 1.00 62.46 13 GLY B CA 1
ATOM 3061 C C . GLY B 1 13 ? 10.423 89.340 12.186 1.00 64.78 13 GLY B C 1
ATOM 3062 O O . GLY B 1 13 ? 11.548 89.400 11.687 1.00 65.06 13 GLY B O 1
ATOM 3063 N N . LYS B 1 14 ? 10.063 90.034 13.258 1.00 61.93 14 LYS B N 1
ATOM 3064 C CA . LYS B 1 14 ? 10.966 90.969 13.908 1.00 67.91 14 LYS B CA 1
ATOM 3065 C C . LYS B 1 14 ? 11.697 90.354 15.097 1.00 60.84 14 LYS B C 1
ATOM 3066 O O . LYS B 1 14 ? 12.871 90.664 15.332 1.00 62.96 14 LYS B O 1
ATOM 3072 N N . ASN B 1 15 ? 11.021 89.525 15.877 1.00 56.16 15 ASN B N 1
ATOM 3073 C CA . ASN B 1 15 ? 11.599 88.919 17.074 1.00 57.68 15 ASN B CA 1
ATOM 3074 C C . ASN B 1 15 ? 12.124 87.537 16.723 1.00 55.60 15 ASN B C 1
ATOM 3075 O O . ASN B 1 15 ? 11.342 86.599 16.549 1.00 63.93 15 ASN B O 1
ATOM 3080 N N . ILE B 1 16 ? 13.444 87.402 16.656 1.00 54.55 16 ILE B N 1
ATOM 3081 C CA . ILE B 1 16 ? 14.093 86.180 16.193 1.00 54.73 16 ILE B CA 1
ATOM 3082 C C . ILE B 1 16 ? 14.883 85.589 17.346 1.00 50.50 16 ILE B C 1
ATOM 3083 O O . ILE B 1 16 ? 15.708 86.280 17.948 1.00 53.01 16 ILE B O 1
ATOM 3088 N N . GLY B 1 17 ? 14.688 84.298 17.597 1.00 50.26 17 GLY B N 1
ATOM 3089 C CA . GLY B 1 17 ? 15.485 83.562 18.567 1.00 44.70 17 GLY B CA 1
ATOM 3090 C C . GLY B 1 17 ? 16.540 82.741 17.840 1.00 51.78 17 GLY B C 1
ATOM 3091 O O . GLY B 1 17 ? 16.297 82.234 16.745 1.00 55.78 17 GLY B O 1
ATOM 3092 N N . ILE B 1 18 ? 17.726 82.652 18.441 1.00 47.03 18 ILE B N 1
ATOM 3093 C CA . ILE B 1 18 ? 18.849 81.910 17.883 1.00 43.85 18 ILE B CA 1
ATOM 3094 C C . ILE B 1 18 ? 19.165 80.747 18.812 1.00 51.52 18 ILE B C 1
ATOM 3095 O O . ILE B 1 18 ? 19.450 80.954 20.000 1.00 44.16 18 ILE B O 1
ATOM 3100 N N . TYR B 1 19 ? 19.114 79.528 18.278 1.00 49.62 19 TYR B N 1
ATOM 3101 C CA . TYR B 1 19 ? 19.370 78.322 19.050 1.00 42.43 19 TYR B CA 1
ATOM 3102 C C . TYR B 1 19 ? 20.528 77.553 18.412 1.00 43.92 19 TYR B C 1
ATOM 3103 O O . TYR B 1 19 ? 20.473 77.212 17.218 1.00 42.49 19 TYR B O 1
ATOM 3112 N N . PHE B 1 20 ? 21.558 77.261 19.208 1.00 46.88 20 PHE B N 1
ATOM 3113 C CA . PHE B 1 20 ? 22.790 76.655 18.719 1.00 45.38 20 PHE B CA 1
ATOM 3114 C C . PHE B 1 20 ? 22.803 75.170 19.035 1.00 46.41 20 PHE B C 1
ATOM 3115 O O . PHE B 1 20 ? 22.272 74.740 20.051 1.00 46.51 20 PHE B O 1
ATOM 3123 N N . GLY B 1 21 ? 23.494 74.398 18.213 1.00 50.22 21 GLY B N 1
ATOM 3124 C CA . GLY B 1 21 ? 23.689 73.005 18.552 1.00 44.58 21 GLY B CA 1
ATOM 3125 C C . GLY B 1 21 ? 24.612 72.293 17.590 1.00 52.73 21 GLY B C 1
ATOM 3126 O O . GLY B 1 21 ? 24.913 72.777 16.491 1.00 47.63 21 GLY B O 1
ATOM 3127 N N . THR B 1 22 ? 25.075 71.135 18.044 1.00 42.50 22 THR B N 1
ATOM 3128 C CA . THR B 1 22 ? 25.816 70.153 17.271 1.00 41.48 22 THR B CA 1
ATOM 3129 C C . THR B 1 22 ? 24.901 69.101 16.639 1.00 45.55 22 THR B C 1
ATOM 3130 O O . THR B 1 22 ? 25.072 68.750 15.465 1.00 43.48 22 THR B O 1
ATOM 3134 N N . PHE B 1 23 ? 23.897 68.635 17.384 1.00 44.67 23 PHE B N 1
ATOM 3135 C CA . PHE B 1 23 ? 22.860 67.731 16.887 1.00 44.28 23 PHE B CA 1
ATOM 3136 C C . PHE B 1 23 ? 23.468 66.431 16.360 1.00 44.87 23 PHE B C 1
ATOM 3137 O O . PHE B 1 23 ? 23.238 66.012 15.227 1.00 44.85 23 PHE B O 1
ATOM 3145 N N . ALA B 1 24 ? 24.217 65.769 17.224 1.00 46.67 24 ALA B N 1
ATOM 3146 C CA . ALA B 1 24 ? 24.909 64.533 16.871 1.00 48.98 24 ALA B CA 1
ATOM 3147 C C . ALA B 1 24 ? 24.511 63.433 17.852 1.00 54.35 24 ALA B C 1
ATOM 3148 O O . ALA B 1 24 ? 25.345 62.935 18.619 1.00 53.37 24 ALA B O 1
ATOM 3150 N N . PRO B 1 25 ? 23.231 63.013 17.842 1.00 46.74 25 PRO B N 1
ATOM 3151 C CA . PRO B 1 25 ? 22.135 63.412 16.956 1.00 47.21 25 PRO B CA 1
ATOM 3152 C C . PRO B 1 25 ? 21.161 64.411 17.598 1.00 45.48 25 PRO B C 1
ATOM 3153 O O . PRO B 1 25 ? 21.207 64.655 18.788 1.00 45.15 25 PRO B O 1
ATOM 3157 N N . LEU B 1 26 ? 20.275 64.966 16.786 1.00 43.43 26 LEU B N 1
ATOM 3158 C CA . LEU B 1 26 ? 19.087 65.642 17.291 1.00 43.55 26 LEU B CA 1
ATOM 3159 C C . LEU B 1 26 ? 18.264 64.678 18.140 1.00 46.92 26 LEU B C 1
ATOM 3160 O O . LEU B 1 26 ? 18.048 63.524 17.750 1.00 49.03 26 LEU B O 1
ATOM 3165 N N . HIS B 1 27 ? 17.809 65.134 19.307 1.00 45.27 27 HIS B N 1
ATOM 3166 C CA . HIS B 1 27 ? 16.980 64.290 20.154 1.00 42.37 27 HIS B CA 1
ATOM 3167 C C . HIS B 1 27 ? 15.867 65.127 20.773 1.00 43.07 27 HIS B C 1
ATOM 3168 O O . HIS B 1 27 ? 15.795 66.342 20.573 1.00 44.29 27 HIS B O 1
ATOM 3175 N N A THR B 1 28 ? 14.973 64.469 21.518 0.05 42.13 28 THR B N 1
ATOM 3176 N N B THR B 1 28 ? 14.991 64.453 21.532 0.95 40.82 28 THR B N 1
ATOM 3177 C CA A THR B 1 28 ? 13.769 65.151 21.988 0.05 42.66 28 THR B CA 1
ATOM 3178 C CA B THR B 1 28 ? 13.771 65.109 22.007 0.95 44.07 28 THR B CA 1
ATOM 3179 C C A THR B 1 28 ? 14.067 66.231 23.020 0.05 42.67 28 THR B C 1
ATOM 3180 C C B THR B 1 28 ? 14.080 66.237 22.987 0.95 42.02 28 THR B C 1
ATOM 3181 O O A THR B 1 28 ? 13.229 67.113 23.230 0.05 42.72 28 THR B O 1
ATOM 3182 O O B THR B 1 28 ? 13.279 67.170 23.115 0.95 43.11 28 THR B O 1
ATOM 3189 N N . GLY B 1 29 ? 15.233 66.186 23.666 1.00 40.46 29 GLY B N 1
ATOM 3190 C CA . GLY B 1 29 ? 15.627 67.297 24.536 1.00 38.77 29 GLY B CA 1
ATOM 3191 C C . GLY B 1 29 ? 15.853 68.578 23.749 1.00 47.70 29 GLY B C 1
ATOM 3192 O O . GLY B 1 29 ? 15.327 69.639 24.100 1.00 45.91 29 GLY B O 1
ATOM 3193 N N . HIS B 1 30 ? 16.615 68.488 22.651 1.00 42.48 30 HIS B N 1
ATOM 3194 C CA . HIS B 1 30 ? 16.681 69.591 21.699 1.00 39.14 30 HIS B CA 1
ATOM 3195 C C . HIS B 1 30 ? 15.286 70.052 21.288 1.00 49.12 30 HIS B C 1
ATOM 3196 O O . HIS B 1 30 ? 14.980 71.251 21.281 1.00 51.43 30 HIS B O 1
ATOM 3203 N N . GLN B 1 31 ? 14.437 69.111 20.895 1.00 47.78 31 GLN B N 1
ATOM 3204 C CA . GLN B 1 31 ? 13.183 69.500 20.259 1.00 43.69 31 GLN B CA 1
ATOM 3205 C C . GLN B 1 31 ? 12.286 70.250 21.242 1.00 47.29 31 GLN B C 1
ATOM 3206 O O . GLN B 1 31 ? 11.672 71.268 20.887 1.00 41.11 31 GLN B O 1
ATOM 3212 N N . GLN B 1 32 ? 12.269 69.807 22.504 1.00 41.75 32 GLN B N 1
ATOM 3213 C CA . GLN B 1 32 ? 11.484 70.500 23.520 1.00 44.54 32 GLN B CA 1
ATOM 3214 C C . GLN B 1 32 ? 11.986 71.923 23.735 1.00 44.47 32 GLN B C 1
ATOM 3215 O O . GLN B 1 32 ? 11.185 72.853 23.899 1.00 49.12 32 GLN B O 1
ATOM 3221 N N . GLN B 1 33 ? 13.306 72.114 23.733 1.00 38.65 33 GLN B N 1
ATOM 3222 C CA . GLN B 1 33 ? 13.840 73.463 23.888 1.00 45.10 33 GLN B CA 1
ATOM 3223 C C . GLN B 1 33 ? 13.533 74.298 22.656 1.00 48.40 33 GLN B C 1
ATOM 3224 O O . GLN B 1 33 ? 13.167 75.474 22.765 1.00 52.18 33 GLN B O 1
ATOM 3230 N N . ILE B 1 34 ? 13.645 73.696 21.472 1.00 41.40 34 ILE B N 1
ATOM 3231 C CA . ILE B 1 34 ? 13.407 74.458 20.254 1.00 42.54 34 ILE B CA 1
ATOM 3232 C C . ILE B 1 34 ? 11.952 74.917 20.186 1.00 49.31 34 ILE B C 1
ATOM 3233 O O . ILE B 1 34 ? 11.672 76.086 19.885 1.00 42.19 34 ILE B O 1
ATOM 3238 N N . TYR B 1 35 ? 11.006 74.034 20.513 1.00 39.35 35 TYR B N 1
ATOM 3239 C CA . TYR B 1 35 ? 9.613 74.470 20.441 1.00 51.07 35 TYR B CA 1
ATOM 3240 C C . TYR B 1 35 ? 9.264 75.504 21.521 1.00 46.46 35 TYR B C 1
ATOM 3241 O O . TYR B 1 35 ? 8.393 76.354 21.299 1.00 51.34 35 TYR B O 1
ATOM 3250 N N . LYS B 1 36 ? 9.942 75.483 22.674 1.00 49.89 36 LYS B N 1
ATOM 3251 C CA . LYS B 1 36 ? 9.756 76.578 23.623 1.00 48.09 36 LYS B CA 1
ATOM 3252 C C . LYS B 1 36 ? 10.274 77.889 23.044 1.00 49.02 36 LYS B C 1
ATOM 3253 O O . LYS B 1 36 ? 9.586 78.914 23.112 1.00 48.96 36 LYS B O 1
ATOM 3259 N N . CYS B 1 37 ? 11.458 77.863 22.425 1.00 43.72 37 CYS B N 1
ATOM 3260 C CA . CYS B 1 37 ? 11.968 79.051 21.741 1.00 44.90 37 CYS B CA 1
ATOM 3261 C C . CYS B 1 37 ? 11.011 79.544 20.672 1.00 49.88 37 CYS B C 1
ATOM 3262 O O . CYS B 1 37 ? 10.766 80.756 20.546 1.00 49.76 37 CYS B O 1
ATOM 3265 N N . ALA B 1 38 ? 10.482 78.625 19.872 1.00 49.80 38 ALA B N 1
ATOM 3266 C CA . ALA B 1 38 ? 9.594 79.039 18.799 1.00 53.61 38 ALA B CA 1
ATOM 3267 C C . ALA B 1 38 ? 8.290 79.603 19.333 1.00 55.76 38 ALA B C 1
ATOM 3268 O O . ALA B 1 38 ? 7.634 80.367 18.628 1.00 60.06 38 ALA B O 1
ATOM 3270 N N . SER B 1 39 ? 7.900 79.262 20.560 1.00 52.60 39 SER B N 1
ATOM 3271 C CA . SER B 1 39 ? 6.702 79.883 21.111 1.00 48.29 39 SER B CA 1
ATOM 3272 C C . SER B 1 39 ? 6.965 81.274 21.669 1.00 51.99 39 SER B C 1
ATOM 3273 O O . SER B 1 39 ? 6.019 82.040 21.857 1.00 54.78 39 SER B O 1
ATOM 3276 N N . LEU B 1 40 ? 8.219 81.620 21.913 1.00 54.24 40 LEU B N 1
ATOM 3277 C CA . LEU B 1 40 ? 8.576 82.903 22.500 1.00 51.86 40 LEU B CA 1
ATOM 3278 C C . LEU B 1 40 ? 9.023 83.931 21.465 1.00 58.59 40 LEU B C 1
ATOM 3279 O O . LEU B 1 40 ? 9.274 85.082 21.830 1.00 57.05 40 LEU B O 1
ATOM 3284 N N . ASN B 1 41 ? 9.150 83.545 20.195 1.00 56.91 41 ASN B N 1
ATOM 3285 C CA . ASN B 1 41 ? 9.642 84.438 19.159 1.00 51.39 41 ASN B CA 1
ATOM 3286 C C . ASN B 1 41 ? 8.777 84.323 17.913 1.00 57.12 41 ASN B C 1
ATOM 3287 O O . ASN B 1 41 ? 8.000 83.383 17.750 1.00 60.04 41 ASN B O 1
ATOM 3292 N N . ASP B 1 42 ? 8.923 85.300 17.018 1.00 56.93 42 ASP B N 1
ATOM 3293 C CA . ASP B 1 42 ? 8.264 85.210 15.718 1.00 53.22 42 ASP B CA 1
ATOM 3294 C C . ASP B 1 42 ? 8.892 84.127 14.853 1.00 56.55 42 ASP B C 1
ATOM 3295 O O . ASP B 1 42 ? 8.204 83.512 14.031 1.00 62.26 42 ASP B O 1
ATOM 3300 N N . GLY B 1 43 ? 10.192 83.897 15.002 1.00 50.89 43 GLY B N 1
ATOM 3301 C CA . GLY B 1 43 ? 10.844 82.829 14.275 1.00 47.71 43 GLY B CA 1
ATOM 3302 C C . GLY B 1 43 ? 12.109 82.439 14.996 1.00 47.92 43 GLY B C 1
ATOM 3303 O O . GLY B 1 4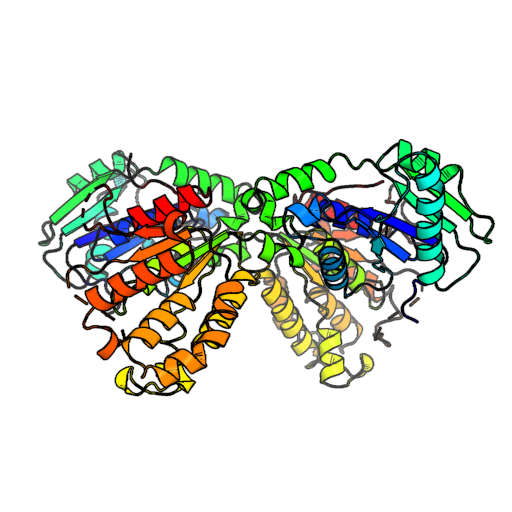3 ? 12.647 83.209 15.802 1.00 52.12 43 GLY B O 1
ATOM 3304 N N . VAL B 1 44 ? 12.592 81.235 14.682 1.00 47.23 44 VAL B N 1
ATOM 3305 C CA . VAL B 1 44 ? 13.781 80.662 15.306 1.00 48.44 44 VAL B CA 1
ATOM 3306 C C . VAL B 1 44 ? 14.746 80.285 14.206 1.00 46.77 44 VAL B C 1
ATOM 3307 O O . VAL B 1 44 ? 14.357 79.635 13.233 1.00 56.46 44 VAL B O 1
ATOM 3311 N N . LEU B 1 45 ? 15.999 80.674 14.369 1.00 48.34 45 LEU B N 1
ATOM 3312 C CA . LEU B 1 45 ? 17.084 80.233 13.510 1.00 41.47 45 LEU B CA 1
ATOM 3313 C C . LEU B 1 45 ? 17.863 79.161 14.270 1.00 45.42 45 LEU B C 1
ATOM 3314 O O . LEU B 1 45 ? 18.453 79.442 15.321 1.00 43.61 45 LEU B O 1
ATOM 3319 N N . LEU B 1 46 ? 17.835 77.925 13.752 1.00 41.96 46 LEU B N 1
ATOM 3320 C CA . LEU B 1 46 ? 18.663 76.846 14.279 1.00 44.84 46 LEU B CA 1
ATOM 3321 C C . LEU B 1 46 ? 20.028 76.943 13.628 1.00 41.76 46 LEU B C 1
ATOM 3322 O O . LEU B 1 46 ? 20.125 76.933 12.401 1.00 52.49 46 LEU B O 1
ATOM 3327 N N . VAL B 1 47 ? 21.072 77.036 14.439 1.00 42.99 47 VAL B N 1
ATOM 3328 C CA . VAL B 1 47 ? 22.441 77.127 13.952 1.00 45.81 47 VAL B CA 1
ATOM 3329 C C . VAL B 1 47 ? 23.125 75.803 14.273 1.00 51.81 47 VAL B C 1
ATOM 3330 O O . VAL B 1 47 ? 23.374 75.504 15.447 1.00 50.94 47 VAL B O 1
ATOM 3334 N N . VAL B 1 48 ? 23.431 75.023 13.234 1.00 49.50 48 VAL B N 1
ATOM 3335 C CA . VAL B 1 48 ? 24.163 73.759 13.349 1.00 42.79 48 VAL B CA 1
ATOM 3336 C C . VAL B 1 48 ? 25.650 74.042 13.155 1.00 48.55 48 VAL B C 1
ATOM 3337 O O . VAL B 1 48 ? 26.078 74.394 12.048 1.00 49.44 48 VAL B O 1
ATOM 3341 N N . SER B 1 49 ? 26.456 73.835 14.195 1.00 43.85 49 SER B N 1
ATOM 3342 C CA . SER B 1 49 ? 27.888 74.079 14.068 1.00 45.93 49 SER B CA 1
ATOM 3343 C C . SER B 1 49 ? 28.659 72.766 13.982 1.00 47.47 49 SER B C 1
ATOM 3344 O O . SER B 1 49 ? 28.192 71.716 14.437 1.00 48.15 49 SER B O 1
ATOM 3347 N N . GLY B 1 50 ? 29.835 72.829 13.358 1.00 45.32 50 GLY B N 1
ATOM 3348 C CA . GLY B 1 50 ? 30.653 71.637 13.188 1.00 42.13 50 GLY B CA 1
ATOM 3349 C C . GLY B 1 50 ? 31.957 71.958 12.491 1.00 48.16 50 GLY B C 1
ATOM 3350 O O . GLY B 1 50 ? 32.158 73.064 11.976 1.00 52.82 50 GLY B O 1
ATOM 3351 N N . TYR B 1 51 ? 32.850 70.965 12.496 1.00 43.09 51 TYR B N 1
ATOM 3352 C CA . TYR B 1 51 ? 34.131 71.072 11.821 1.00 44.83 51 TYR B CA 1
ATOM 3353 C C . TYR B 1 51 ? 34.627 69.667 11.539 1.00 50.04 51 TYR B C 1
ATOM 3354 O O . TYR B 1 51 ? 34.168 68.697 12.142 1.00 52.29 51 TYR B O 1
ATOM 3363 N N . ASP B 1 52 ? 35.574 69.575 10.610 1.00 51.64 52 ASP B N 1
ATOM 3364 C CA . ASP B 1 52 ? 36.140 68.294 10.215 1.00 54.63 52 ASP B CA 1
ATOM 3365 C C . ASP B 1 52 ? 36.600 67.508 11.435 1.00 57.26 52 ASP B C 1
ATOM 3366 O O . ASP B 1 52 ? 37.252 68.051 12.327 1.00 53.52 52 ASP B O 1
ATOM 3371 N N . ASN B 1 53 ? 36.227 66.231 11.482 1.00 60.69 53 ASN B N 1
ATOM 3372 C CA . ASN B 1 53 ? 36.660 65.302 12.533 1.00 56.64 53 ASN B CA 1
ATOM 3373 C C . ASN B 1 53 ? 36.151 65.673 13.919 1.00 54.45 53 ASN B C 1
ATOM 3374 O O . ASN B 1 53 ? 36.751 65.285 14.917 1.00 57.68 53 ASN B O 1
ATOM 3379 N N . ASP B 1 54 ? 35.047 66.394 14.033 1.00 52.58 54 ASP B N 1
ATOM 3380 C CA . ASP B 1 54 ? 34.509 66.653 15.363 1.00 46.94 54 ASP B CA 1
ATOM 3381 C C . ASP B 1 54 ? 33.825 65.371 15.875 1.00 56.85 54 ASP B C 1
ATOM 3382 O O . ASP B 1 54 ? 33.893 64.305 15.245 1.00 55.58 54 ASP B O 1
ATOM 3387 N N . ARG B 1 55 ? 33.167 65.464 17.040 1.00 53.40 55 ARG B N 1
ATOM 3388 C CA . ARG B 1 55 ? 32.538 64.287 17.640 1.00 56.57 55 ARG B CA 1
ATOM 3389 C C . ARG B 1 55 ? 31.552 63.643 16.675 1.00 57.74 55 ARG B C 1
ATOM 3390 O O . ARG B 1 55 ? 31.523 62.414 16.531 1.00 60.66 55 ARG B O 1
ATOM 3398 N N . GLY B 1 56 ? 30.735 64.458 16.006 1.00 46.82 56 GLY B N 1
ATOM 3399 C CA . GLY B 1 56 ? 29.761 63.902 15.079 1.00 45.59 56 GLY B CA 1
ATOM 3400 C C . GLY B 1 56 ? 30.419 63.216 13.896 1.00 50.39 56 GLY B C 1
ATOM 3401 O O . GLY B 1 56 ? 30.065 62.088 13.541 1.00 54.15 56 GLY B O 1
ATOM 3402 N N . ALA B 1 57 ? 31.414 63.869 13.291 1.00 47.67 57 ALA B N 1
ATOM 3403 C CA . ALA B 1 57 ? 32.124 63.234 12.180 1.00 50.65 57 ALA B CA 1
ATOM 3404 C C . ALA B 1 57 ? 32.710 61.884 12.585 1.00 51.60 57 ALA B C 1
ATOM 3405 O O . ALA B 1 57 ? 32.691 60.931 11.798 1.00 58.95 57 ALA B O 1
ATOM 3407 N N . GLN B 1 58 ? 33.205 61.769 13.819 1.00 53.69 58 GLN B N 1
ATOM 3408 C CA . GLN B 1 58 ? 33.899 60.545 14.204 1.00 51.63 58 GLN B CA 1
ATOM 3409 C C . GLN B 1 58 ? 32.965 59.343 14.240 1.00 56.55 58 GLN B C 1
ATOM 3410 O O . GLN B 1 58 ? 33.422 58.219 14.045 1.00 62.24 58 GLN B O 1
ATOM 3416 N N . ILE B 1 59 ? 31.667 59.546 14.459 1.00 56.09 59 ILE B N 1
ATOM 3417 C CA . ILE B 1 59 ? 30.705 58.448 14.427 1.00 47.61 59 ILE B CA 1
ATOM 3418 C C . ILE B 1 59 ? 29.907 58.444 13.126 1.00 52.66 59 ILE B C 1
ATOM 3419 O O . ILE B 1 59 ? 28.825 57.865 13.069 1.00 53.79 59 ILE B O 1
ATOM 3424 N N . GLY B 1 60 ? 30.413 59.097 12.085 1.00 52.48 60 GLY B N 1
ATOM 3425 C CA . GLY B 1 60 ? 29.749 59.057 10.795 1.00 45.81 60 GLY B CA 1
ATOM 3426 C C . GLY B 1 60 ? 28.613 60.037 10.622 1.00 51.29 60 GLY B C 1
ATOM 3427 O O . GLY B 1 60 ? 27.774 59.840 9.735 1.00 50.37 60 GLY B O 1
ATOM 3428 N N . LEU B 1 61 ? 28.578 61.107 11.418 1.00 55.91 61 LEU B N 1
ATOM 3429 C CA . LEU B 1 61 ? 27.588 62.180 11.299 1.00 53.73 61 LEU B CA 1
ATOM 3430 C C . LEU B 1 61 ? 28.321 63.520 11.172 1.00 53.19 61 LEU B C 1
ATOM 3431 O O . LEU B 1 61 ? 28.234 64.388 12.057 1.00 42.33 61 LEU B O 1
ATOM 3436 N N . PRO B 1 62 ? 29.049 63.726 10.079 1.00 46.37 62 PRO B N 1
ATOM 3437 C CA . PRO B 1 62 ? 29.748 65.006 9.893 1.00 40.29 62 PRO B CA 1
ATOM 3438 C C . PRO B 1 62 ? 28.753 66.133 9.677 1.00 49.50 62 PRO B C 1
ATOM 3439 O O . PRO B 1 62 ? 27.557 65.925 9.460 1.00 47.43 62 PRO B O 1
ATOM 3443 N N . LEU B 1 63 ? 29.288 67.351 9.720 1.00 48.53 63 LEU B N 1
ATOM 3444 C CA . LEU B 1 63 ? 28.465 68.560 9.711 1.00 48.12 63 LEU B CA 1
ATOM 3445 C C . LEU B 1 63 ? 27.473 68.590 8.545 1.00 48.61 63 LEU B C 1
ATOM 3446 O O . LEU B 1 63 ? 26.293 68.922 8.719 1.00 47.45 63 LEU B O 1
ATOM 3451 N N . GLU B 1 64 ? 27.947 68.288 7.339 1.00 46.06 64 GLU B N 1
ATOM 3452 C CA . GLU B 1 64 ? 27.079 68.345 6.167 1.00 48.21 64 GLU B CA 1
ATOM 3453 C C . GLU B 1 64 ? 25.878 67.411 6.321 1.00 48.34 64 GLU B C 1
ATOM 3454 O O . GLU B 1 64 ? 24.742 67.792 6.007 1.00 53.43 64 GLU B O 1
ATOM 3460 N N . LYS B 1 65 ? 26.093 66.204 6.852 1.00 46.80 65 LYS B N 1
ATOM 3461 C CA . LYS B 1 65 ? 24.975 65.278 6.996 1.00 43.17 65 LYS B CA 1
ATOM 3462 C C . LYS B 1 65 ? 24.031 65.704 8.130 1.00 50.97 65 LYS B C 1
ATOM 3463 O O . LYS B 1 65 ? 22.804 65.606 7.984 1.00 44.45 65 LYS B O 1
ATOM 3469 N N . ARG B 1 66 ? 24.576 66.193 9.258 1.00 46.07 66 ARG B N 1
ATOM 3470 C CA . ARG B 1 66 ? 23.721 66.685 10.342 1.00 43.36 66 ARG B CA 1
ATOM 3471 C C . ARG B 1 66 ? 22.870 67.847 9.866 1.00 45.22 66 ARG B C 1
ATOM 3472 O O . ARG B 1 66 ? 21.679 67.942 10.195 1.00 46.74 66 ARG B O 1
ATOM 3480 N N . PHE B 1 67 ? 23.467 68.740 9.084 1.00 43.42 67 PHE B N 1
ATOM 3481 C CA . PHE B 1 67 ? 22.710 69.850 8.532 1.00 43.61 67 PHE B CA 1
ATOM 3482 C C . PHE B 1 67 ? 21.551 69.364 7.664 1.00 42.71 67 PHE B C 1
ATOM 3483 O O . PHE B 1 67 ? 20.407 69.794 7.846 1.00 47.21 67 PHE B O 1
ATOM 3491 N N . ARG B 1 68 ? 21.817 68.448 6.732 1.00 40.39 68 ARG B N 1
ATOM 3492 C CA . ARG B 1 68 ? 20.738 67.942 5.881 1.00 40.19 68 ARG B CA 1
ATOM 3493 C C . ARG B 1 68 ? 19.666 67.231 6.708 1.00 47.19 68 ARG B C 1
ATOM 3494 O O . ARG B 1 68 ? 18.469 67.362 6.426 1.00 50.10 68 ARG B O 1
ATOM 3502 N N . TYR B 1 69 ? 20.073 66.461 7.726 1.00 43.31 69 TYR B N 1
ATOM 3503 C CA . TYR B 1 69 ? 19.082 65.775 8.553 1.00 47.07 69 TYR B CA 1
ATOM 3504 C C . TYR B 1 69 ? 18.197 66.767 9.317 1.00 45.85 69 TYR B C 1
ATOM 3505 O O . TYR B 1 69 ? 16.974 66.583 9.411 1.00 48.87 69 TYR B O 1
ATOM 3514 N N . LEU B 1 70 ? 18.794 67.827 9.871 1.00 39.17 70 LEU B N 1
ATOM 3515 C CA . LEU B 1 70 ? 17.990 68.835 10.567 1.00 38.88 70 LEU B CA 1
ATOM 3516 C C . LEU B 1 70 ? 16.999 69.488 9.614 1.00 45.66 70 LEU B C 1
ATOM 3517 O O . LEU B 1 70 ? 15.843 69.745 9.984 1.00 50.08 70 LEU B O 1
ATOM 3522 N N . ARG B 1 71 ? 17.446 69.781 8.385 1.00 42.77 71 ARG B N 1
ATOM 3523 C CA . ARG B 1 71 ? 16.553 70.350 7.379 1.00 40.89 71 ARG B CA 1
ATOM 3524 C C . ARG B 1 71 ? 15.359 69.436 7.137 1.00 45.80 71 ARG B C 1
ATOM 3525 O O . ARG B 1 71 ? 14.220 69.903 7.058 1.00 45.02 71 ARG B O 1
ATOM 3533 N N . GLU B 1 72 ? 15.595 68.124 7.046 1.00 44.46 72 GLU B N 1
ATOM 3534 C CA . GLU B 1 72 ? 14.475 67.207 6.865 1.00 47.79 72 GLU B CA 1
ATOM 3535 C C . GLU B 1 72 ? 13.605 67.165 8.117 1.00 50.46 72 GLU B C 1
ATOM 3536 O O . GLU B 1 72 ? 12.374 67.264 8.019 1.00 49.07 72 GLU B O 1
ATOM 3542 N N . ALA B 1 73 ? 14.233 67.094 9.306 1.00 42.98 73 ALA B N 1
ATOM 3543 C CA . ALA B 1 73 ? 13.473 66.981 10.556 1.00 41.34 73 ALA B CA 1
ATOM 3544 C C . ALA B 1 73 ? 12.562 68.183 10.779 1.00 44.43 73 ALA B C 1
ATOM 3545 O O . ALA B 1 73 ? 11.461 68.028 11.307 1.00 52.09 73 ALA B O 1
ATOM 3547 N N . PHE B 1 74 ? 12.970 69.370 10.346 1.00 39.73 74 PHE B N 1
ATOM 3548 C CA . PHE B 1 74 ? 12.154 70.572 10.477 1.00 40.79 74 PHE B CA 1
ATOM 3549 C C . PHE B 1 74 ? 11.608 71.027 9.120 1.00 47.84 74 PHE B C 1
ATOM 3550 O O . PHE B 1 74 ? 11.486 72.225 8.855 1.00 54.96 74 PHE B O 1
ATOM 3558 N N . ASN B 1 75 ? 11.247 70.071 8.242 1.00 44.23 75 ASN B N 1
ATOM 3559 C CA . ASN B 1 75 ? 10.783 70.420 6.894 1.00 45.41 75 ASN B CA 1
ATOM 3560 C C . ASN B 1 75 ? 9.341 70.889 6.856 1.00 51.57 75 ASN B C 1
ATOM 3561 O O . ASN B 1 75 ? 8.860 71.264 5.778 1.00 51.38 75 ASN B O 1
ATOM 3566 N N . ASP B 1 76 ? 8.642 70.877 7.987 1.00 56.11 76 ASP B N 1
ATOM 3567 C CA . ASP B 1 76 ? 7.218 71.187 8.034 1.00 58.28 76 ASP B CA 1
ATOM 3568 C C . ASP B 1 76 ? 6.954 72.243 9.089 1.00 69.00 76 ASP B C 1
ATOM 3569 O O . ASP B 1 76 ? 5.971 72.179 9.830 1.00 77.13 76 ASP B O 1
ATOM 3574 N N . GLU B 1 77 ? 7.844 73.223 9.196 1.00 70.06 77 GLU B N 1
ATOM 3575 C CA . GLU B 1 77 ? 7.737 74.256 10.215 1.00 73.02 77 GLU B CA 1
ATOM 3576 C C . GLU B 1 77 ? 7.680 75.605 9.531 1.00 90.29 77 GLU B C 1
ATOM 3577 O O . GLU B 1 77 ? 8.546 75.928 8.707 1.00 92.98 77 GLU B O 1
ATOM 3583 N N . GLU B 1 78 ? 6.698 76.403 9.911 1.00 102.76 78 GLU B N 1
ATOM 3584 C CA . GLU B 1 78 ? 6.627 77.768 9.425 1.00 113.78 78 GLU B CA 1
ATOM 3585 C C . GLU B 1 78 ? 7.884 78.553 9.794 1.00 103.97 78 GLU B C 1
ATOM 3586 O O . GLU B 1 78 ? 8.722 78.861 8.934 1.00 105.72 78 GLU B O 1
ATOM 3592 N N . ASN B 1 79 ? 8.047 78.835 11.085 1.00 78.34 79 ASN B N 1
ATOM 3593 C CA . ASN B 1 79 ? 8.950 79.874 11.549 1.00 68.92 79 ASN B CA 1
ATOM 3594 C C . ASN B 1 79 ? 10.301 79.344 12.019 1.00 60.24 79 ASN B C 1
ATOM 3595 O O . ASN B 1 79 ? 10.931 79.979 12.869 1.00 61.86 79 ASN B O 1
ATOM 3600 N N . ILE B 1 80 ? 10.760 78.195 11.525 1.00 45.51 80 ILE B N 1
ATOM 3601 C CA . ILE B 1 80 ? 12.032 77.630 11.973 1.00 46.03 80 ILE B CA 1
ATOM 3602 C C . ILE B 1 80 ? 12.910 77.403 10.756 1.00 51.09 80 ILE B C 1
ATOM 3603 O O . ILE B 1 80 ? 12.527 76.677 9.831 1.00 55.37 80 ILE B O 1
ATOM 3608 N N . LYS B 1 81 ? 14.074 78.031 10.746 1.00 50.78 81 LYS B N 1
ATOM 3609 C CA . LYS B 1 81 ? 15.033 77.881 9.661 1.00 53.88 81 LYS B CA 1
ATOM 3610 C C . LYS B 1 81 ? 16.297 77.231 10.201 1.00 49.11 81 LYS B C 1
ATOM 3611 O O . LYS B 1 81 ? 16.716 77.517 11.324 1.00 53.46 81 LYS B O 1
ATOM 3617 N N . VAL B 1 82 ? 16.897 76.356 9.406 1.00 47.13 82 VAL B N 1
ATOM 3618 C CA . VAL B 1 82 ? 18.128 75.660 9.760 1.00 40.49 82 VAL B CA 1
ATOM 3619 C C . VAL B 1 82 ? 19.266 76.211 8.910 1.00 47.08 82 VAL B C 1
ATOM 3620 O O . VAL B 1 82 ? 19.149 76.294 7.683 1.00 48.33 82 VAL B O 1
ATOM 3624 N N A SER B 1 83 ? 20.370 76.577 9.557 0.46 46.00 83 SER B N 1
ATOM 3625 N N B SER B 1 83 ? 20.373 76.552 9.557 0.54 46.04 83 SER B N 1
ATOM 3626 C CA A SER B 1 83 ? 21.540 77.067 8.845 0.46 46.54 83 SER B CA 1
ATOM 3627 C CA B SER B 1 83 ? 21.540 77.088 8.876 0.54 46.57 83 SER B CA 1
ATOM 3628 C C A SER B 1 83 ? 22.803 76.460 9.436 0.46 50.26 83 SER B C 1
ATOM 3629 C C B SER B 1 83 ? 22.797 76.434 9.433 0.54 50.49 83 SER B C 1
ATOM 3630 O O A SER B 1 83 ? 22.849 76.091 10.613 0.46 50.52 83 SER B O 1
ATOM 3631 O O B SER B 1 83 ? 22.832 76.007 10.590 0.54 50.69 83 SER B O 1
ATOM 3636 N N . MET B 1 84 ? 23.832 76.378 8.598 1.00 49.68 84 MET B N 1
ATOM 3637 C CA . MET B 1 84 ? 25.103 75.758 8.946 1.00 46.31 84 MET B CA 1
ATOM 3638 C C . MET B 1 84 ? 26.126 76.809 9.355 1.00 49.41 84 MET B C 1
ATOM 3639 O O . MET B 1 84 ? 26.378 77.761 8.611 1.00 50.05 84 MET B O 1
ATOM 3644 N N . LEU B 1 85 ? 26.744 76.610 10.513 1.00 46.10 85 LEU B N 1
ATOM 3645 C CA . LEU B 1 85 ? 27.876 77.413 10.955 1.00 50.76 85 LEU B CA 1
ATOM 3646 C C . LEU B 1 85 ? 29.098 76.508 10.868 1.00 51.44 85 LEU B C 1
ATOM 3647 O O . LEU B 1 85 ? 29.359 75.709 11.774 1.00 54.24 85 LEU B O 1
ATOM 3652 N N . ASN B 1 86 ? 29.829 76.645 9.764 1.00 49.04 86 ASN B N 1
ATOM 3653 C CA . ASN B 1 86 ? 31.017 75.857 9.467 1.00 52.24 86 ASN B CA 1
ATOM 3654 C C . ASN B 1 86 ? 32.215 76.457 10.192 1.00 56.47 86 ASN B C 1
ATOM 3655 O O . ASN B 1 86 ? 32.593 77.604 9.930 1.00 55.32 86 ASN B O 1
ATOM 3660 N N . GLU B 1 87 ? 32.825 75.680 11.086 1.00 50.16 87 GLU B N 1
ATOM 3661 C CA . GLU B 1 87 ? 33.908 76.189 11.917 1.00 55.97 87 GLU B CA 1
ATOM 3662 C C . GLU B 1 87 ? 35.285 75.720 11.456 1.00 52.75 87 GLU B C 1
ATOM 3663 O O . GLU B 1 87 ? 36.254 75.895 12.192 1.00 58.25 87 GLU B O 1
ATOM 3669 N N . ASN B 1 88 ? 35.402 75.135 10.262 1.00 51.47 88 ASN B N 1
ATOM 3670 C CA . ASN B 1 88 ? 36.723 74.770 9.770 1.00 50.07 88 ASN B CA 1
ATOM 3671 C C . ASN B 1 88 ? 37.588 76.012 9.590 1.00 59.68 88 ASN B C 1
ATOM 3672 O O . ASN B 1 88 ? 37.104 77.144 9.499 1.00 53.30 88 ASN B O 1
ATOM 3677 N N . ASP B 1 89 ? 38.893 75.781 9.560 1.00 63.15 89 ASP B N 1
ATOM 3678 C CA . ASP B 1 89 ? 39.861 76.836 9.326 1.00 68.56 89 ASP B CA 1
ATOM 3679 C C . ASP B 1 89 ? 39.682 77.974 10.328 1.00 61.80 89 ASP B C 1
ATOM 3680 O O . ASP B 1 89 ? 39.760 79.145 9.982 1.00 68.75 89 ASP B O 1
ATOM 3685 N N . LEU B 1 90 ? 39.442 77.626 11.585 1.00 69.31 90 LEU B N 1
ATOM 3686 C CA . LEU B 1 90 ? 39.379 78.611 12.652 1.00 69.41 90 LEU B CA 1
ATOM 3687 C C . LEU B 1 90 ? 40.487 78.375 13.673 1.00 70.04 90 LEU B C 1
ATOM 3688 O O . LEU B 1 90 ? 40.735 77.227 14.054 1.00 72.03 90 LEU B O 1
ATOM 3693 N N . PRO B 1 91 ? 41.156 79.427 14.146 1.00 67.06 91 PRO B N 1
ATOM 3694 C CA . PRO B 1 91 ? 42.017 79.275 15.326 1.00 67.35 91 PRO B CA 1
ATOM 3695 C C . PRO B 1 91 ? 41.218 78.699 16.485 1.00 69.33 91 PRO B C 1
ATOM 3696 O O . PRO B 1 91 ? 40.028 78.987 16.641 1.00 69.19 91 PRO B O 1
ATOM 3700 N N . GLU B 1 92 ? 41.840 77.791 17.236 1.00 77.91 92 GLU B N 1
ATOM 3701 C CA . GLU B 1 92 ? 41.159 77.262 18.410 1.00 79.23 92 GLU B CA 1
ATOM 3702 C C . GLU B 1 92 ? 40.944 78.413 19.393 1.00 79.19 92 GLU B C 1
ATOM 3703 O O . GLU B 1 92 ? 41.689 79.400 19.399 1.00 72.03 92 GLU B O 1
ATOM 3709 N N . MET B 1 93 ? 39.921 78.295 20.228 1.00 83.21 93 MET B N 1
ATOM 3710 C CA . MET B 1 93 ? 39.593 79.443 21.052 1.00 85.11 93 MET B CA 1
ATOM 3711 C C . MET B 1 93 ? 40.593 79.551 22.206 1.00 86.58 93 MET B C 1
ATOM 3712 O O . MET B 1 93 ? 41.245 78.566 22.573 1.00 88.90 93 MET B O 1
ATOM 3717 N N . PRO B 1 94 ? 40.765 80.750 22.788 1.00 73.68 94 PRO B N 1
ATOM 3718 C CA . PRO B 1 94 ? 40.117 82.064 22.640 1.00 77.55 94 PRO B CA 1
ATOM 3719 C C . PRO B 1 94 ? 40.467 82.885 21.393 1.00 84.51 94 PRO B C 1
ATOM 3720 O O . PRO B 1 94 ? 39.938 83.992 21.256 1.00 90.86 94 PRO B O 1
ATOM 3724 N N . ASN B 1 95 ? 41.375 82.410 20.539 1.00 73.74 95 ASN B N 1
ATOM 3725 C CA . ASN B 1 95 ? 41.828 83.256 19.441 1.00 73.10 95 ASN B CA 1
ATOM 3726 C C . ASN B 1 95 ? 40.881 83.302 18.232 1.00 75.82 95 ASN B C 1
ATOM 3727 O O . ASN B 1 95 ? 41.026 84.192 17.388 1.00 85.49 95 ASN B O 1
ATOM 3732 N N . GLY B 1 96 ? 39.918 82.386 18.132 1.00 68.90 96 GLY B N 1
ATOM 3733 C CA . GLY B 1 96 ? 38.937 82.309 17.049 1.00 73.59 96 GLY B CA 1
ATOM 3734 C C . GLY B 1 96 ? 37.760 83.283 17.060 1.00 67.73 96 GLY B C 1
ATOM 3735 O O . GLY B 1 96 ? 37.034 83.342 16.062 1.00 60.16 96 GLY B O 1
ATOM 3736 N N . TRP B 1 97 ? 37.527 84.013 18.153 1.00 61.16 97 TRP B N 1
ATOM 3737 C CA . TRP B 1 97 ? 36.231 84.664 18.358 1.00 60.14 97 TRP B CA 1
ATOM 3738 C C . TRP B 1 97 ? 35.886 85.690 17.278 1.00 62.36 97 TRP B C 1
ATOM 3739 O O . TRP B 1 97 ? 34.713 85.809 16.895 1.00 57.70 97 TRP B O 1
ATOM 3750 N N . ASP B 1 98 ? 36.871 86.448 16.781 1.00 63.31 98 ASP B N 1
ATOM 3751 C CA . ASP B 1 98 ? 36.554 87.495 15.811 1.00 62.89 98 ASP B CA 1
ATOM 3752 C C . ASP B 1 98 ? 35.947 86.924 14.537 1.00 61.68 98 ASP B C 1
ATOM 3753 O O . ASP B 1 98 ? 34.865 87.349 14.111 1.00 60.01 98 ASP B O 1
ATOM 3758 N N A GLU B 1 99 ? 36.630 85.971 13.896 0.47 62.33 99 GLU B N 1
ATOM 3759 N N B GLU B 1 99 ? 36.625 85.946 13.928 0.53 62.13 99 GLU B N 1
ATOM 3760 C CA A GLU B 1 99 ? 36.085 85.425 12.656 0.47 63.16 99 GLU B CA 1
ATOM 3761 C CA B GLU B 1 99 ? 36.151 85.375 12.671 0.53 63.11 99 GLU B CA 1
ATOM 3762 C C A GLU B 1 99 ? 34.851 84.574 12.917 0.47 63.48 99 GLU B C 1
ATOM 3763 C C B GLU B 1 99 ? 34.920 84.502 12.882 0.53 63.67 99 GLU B C 1
ATOM 3764 O O A GLU B 1 99 ? 33.928 84.557 12.093 0.47 65.54 99 GLU B O 1
ATOM 3765 O O B GLU B 1 99 ? 34.076 84.392 11.986 0.53 65.45 99 GLU B O 1
ATOM 3776 N N . TRP B 1 100 ? 34.804 83.876 14.054 1.00 58.80 100 TRP B N 1
ATOM 3777 C CA . TRP B 1 100 ? 33.628 83.072 14.361 1.00 56.68 100 TRP B CA 1
ATOM 3778 C C . TRP B 1 100 ? 32.375 83.941 14.390 1.00 61.80 100 TRP B C 1
ATOM 3779 O O . TRP B 1 100 ? 31.370 83.625 13.734 1.00 57.19 100 TRP B O 1
ATOM 3790 N N . ALA B 1 101 ? 32.444 85.075 15.106 1.00 57.66 101 ALA B N 1
ATOM 3791 C CA . ALA B 1 101 ? 31.303 85.987 15.181 1.00 52.68 101 ALA B CA 1
ATOM 3792 C C . ALA B 1 101 ? 30.941 86.536 13.807 1.00 53.36 101 ALA B C 1
ATOM 3793 O O . ALA B 1 101 ? 29.758 86.659 13.478 1.00 57.50 101 ALA B O 1
ATOM 3795 N N . ASN B 1 102 ? 31.947 86.863 12.989 1.00 53.15 102 ASN B N 1
ATOM 3796 C CA . ASN B 1 102 ? 31.686 87.308 11.620 1.00 58.42 102 ASN B CA 1
ATOM 3797 C C . ASN B 1 102 ? 30.873 86.278 10.856 1.00 61.33 102 ASN B C 1
ATOM 3798 O O . ASN B 1 102 ? 29.878 86.616 10.208 1.00 64.35 102 ASN B O 1
ATOM 3803 N N . ARG B 1 103 ? 31.302 85.012 10.893 1.00 59.34 103 ARG B N 1
ATOM 3804 C CA . ARG B 1 103 ? 30.537 83.972 10.213 1.00 51.64 103 ARG B CA 1
ATOM 3805 C C . ARG B 1 103 ? 29.123 83.877 10.780 1.00 53.41 103 ARG B C 1
ATOM 3806 O O . ARG B 1 103 ? 28.153 83.724 10.026 1.00 56.56 103 ARG B O 1
ATOM 3814 N N . LEU B 1 104 ? 28.984 83.995 12.105 1.00 55.34 104 LEU B N 1
ATOM 3815 C CA . LEU B 1 104 ? 27.666 83.891 12.728 1.00 49.77 104 LEU B CA 1
ATOM 3816 C C . LEU B 1 104 ? 26.743 85.018 12.282 1.00 54.58 104 LEU B C 1
ATOM 3817 O O . LEU B 1 104 ? 25.581 84.778 11.938 1.00 52.67 104 LEU B O 1
ATOM 3822 N N . PHE B 1 105 ? 27.230 86.262 12.309 1.00 52.88 105 PHE B N 1
ATOM 3823 C CA . PHE B 1 105 ? 26.361 87.3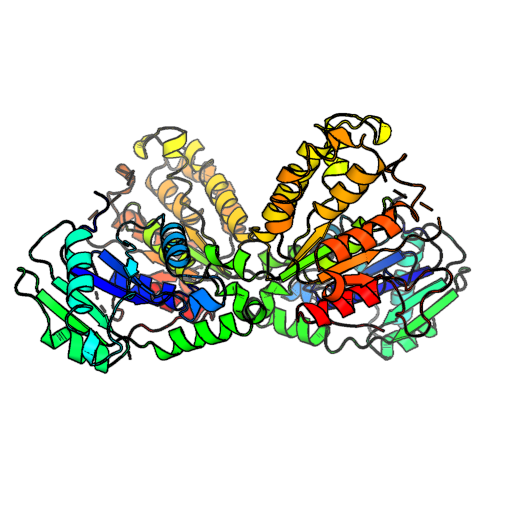78 11.949 1.00 55.55 105 PHE B CA 1
ATOM 3824 C C . PHE B 1 105 ? 26.084 87.431 10.453 1.00 56.46 105 PHE B C 1
ATOM 3825 O O . PHE B 1 105 ? 25.008 87.873 10.045 1.00 61.68 105 PHE B O 1
ATOM 3833 N N . GLU B 1 106 ? 27.018 86.979 9.624 1.00 58.47 106 GLU B N 1
ATOM 3834 C CA . GLU B 1 106 ? 26.720 86.856 8.205 1.00 62.28 106 GLU B CA 1
ATOM 3835 C C . GLU B 1 106 ? 25.554 85.907 8.001 1.00 66.22 106 GLU B C 1
ATOM 3836 O O . GLU B 1 106 ? 24.601 86.205 7.272 1.00 70.55 106 GLU B O 1
ATOM 3842 N N . LEU B 1 107 ? 25.582 84.797 8.723 1.00 59.94 107 LEU B N 1
ATOM 3843 C CA . LEU B 1 107 ? 24.510 83.820 8.694 1.00 57.80 107 LEU B CA 1
ATOM 3844 C C . LEU B 1 107 ? 23.170 84.426 9.125 1.00 57.38 107 LEU B C 1
ATOM 3845 O O . LEU B 1 107 ? 22.127 84.147 8.518 1.00 63.64 107 LEU B O 1
ATOM 3850 N N . ILE B 1 108 ? 23.164 85.225 10.191 1.00 54.80 108 ILE B N 1
ATOM 3851 C CA . ILE B 1 108 ? 21.914 85.846 10.627 1.00 53.35 108 ILE B CA 1
ATOM 3852 C C . ILE B 1 108 ? 21.372 86.767 9.542 1.00 60.28 108 ILE B C 1
ATOM 3853 O O . ILE B 1 108 ? 20.184 86.720 9.198 1.00 58.62 108 ILE B O 1
ATOM 3858 N N . HIS B 1 109 ? 22.250 87.593 8.968 1.00 64.99 109 HIS B N 1
ATOM 3859 C CA . HIS B 1 109 ? 21.854 88.528 7.919 1.00 62.67 109 HIS B CA 1
ATOM 3860 C C . HIS B 1 109 ? 21.274 87.797 6.713 1.00 67.21 109 HIS B C 1
ATOM 3861 O O . HIS B 1 109 ? 20.204 88.155 6.209 1.00 63.27 109 HIS B O 1
ATOM 3868 N N . HIS B 1 110 ? 21.974 86.763 6.242 1.00 64.85 110 HIS B N 1
ATOM 3869 C CA . HIS B 1 110 ? 21.556 86.054 5.041 1.00 67.56 110 HIS B CA 1
ATOM 3870 C C . HIS B 1 110 ? 20.228 85.326 5.233 1.00 67.56 110 HIS B C 1
ATOM 3871 O O . HIS B 1 110 ? 19.451 85.216 4.279 1.00 71.43 110 HIS B O 1
ATOM 3878 N N . ASN B 1 111 ? 19.954 84.794 6.426 1.00 60.81 111 ASN B N 1
ATOM 3879 C CA . ASN B 1 111 ? 18.803 83.920 6.598 1.00 54.21 111 ASN B CA 1
ATOM 3880 C C . ASN B 1 111 ? 17.603 84.604 7.249 1.00 56.81 111 ASN B C 1
ATOM 3881 O O . ASN B 1 111 ? 16.665 83.913 7.662 1.00 60.12 111 ASN B O 1
ATOM 3886 N N . THR B 1 112 ? 17.602 85.927 7.358 1.00 55.31 112 THR B N 1
ATOM 3887 C CA . THR B 1 112 ? 16.446 86.655 7.877 1.00 68.87 112 THR B CA 1
ATOM 3888 C C . THR B 1 112 ? 15.936 87.635 6.823 1.00 73.82 112 THR B C 1
ATOM 3889 O O . THR B 1 112 ? 16.710 88.212 6.050 1.00 74.75 112 THR B O 1
ATOM 3893 N N . LEU B 1 113 ? 14.616 87.809 6.795 1.00 75.13 113 LEU B N 1
ATOM 3894 C CA . LEU B 1 113 ? 13.978 88.655 5.790 1.00 74.19 113 LEU B CA 1
ATOM 3895 C C . LEU B 1 113 ? 14.127 90.135 6.107 1.00 78.06 113 LEU B C 1
ATOM 3896 O O . LEU B 1 113 ? 14.585 90.917 5.268 1.00 75.73 113 LEU B O 1
ATOM 3901 N N . GLU B 1 114 ? 13.745 90.534 7.312 1.00 80.18 114 GLU B N 1
ATOM 3902 C CA . GLU B 1 114 ? 13.524 91.932 7.637 1.00 79.23 114 GLU B CA 1
ATOM 3903 C C . GLU B 1 114 ? 14.738 92.552 8.317 1.00 82.82 114 GLU B C 1
ATOM 3904 O O . GLU B 1 114 ? 15.732 91.888 8.633 1.00 81.35 114 GLU B O 1
ATOM 3910 N N . ASN B 1 115 ? 14.637 93.860 8.529 1.00 82.25 115 ASN B N 1
ATOM 3911 C CA . ASN B 1 115 ? 15.619 94.657 9.243 1.00 77.29 115 ASN B CA 1
ATOM 3912 C C . ASN B 1 115 ? 15.019 95.158 10.549 1.00 80.68 115 ASN B C 1
ATOM 3913 O O . ASN B 1 115 ? 13.826 94.981 10.819 1.00 81.04 115 ASN B O 1
ATOM 3918 N N . ASP B 1 116 ? 15.864 95.811 11.351 1.00 77.53 116 ASP B N 1
ATOM 3919 C CA . ASP B 1 116 ? 15.476 96.293 12.675 1.00 82.14 116 ASP B CA 1
ATOM 3920 C C . ASP B 1 116 ? 14.927 95.146 13.521 1.00 77.99 116 ASP B C 1
ATOM 3921 O O . ASP B 1 116 ? 13.876 95.246 14.161 1.00 78.21 116 ASP B O 1
ATOM 3926 N N . LEU B 1 117 ? 15.679 94.055 13.547 1.00 68.70 117 LEU B N 1
ATOM 3927 C CA . LEU B 1 117 ? 15.249 92.880 14.274 1.00 67.79 117 LEU B CA 1
ATOM 3928 C C . LEU B 1 117 ? 15.536 93.035 15.755 1.00 67.49 117 LEU B C 1
ATOM 3929 O O . LEU B 1 117 ? 16.387 93.825 16.179 1.00 65.09 117 LEU B O 1
ATOM 3934 N N . SER B 1 118 ? 14.810 92.267 16.545 1.00 64.18 118 SER B N 1
ATOM 3935 C CA . SER B 1 118 ? 15.157 92.053 17.943 1.00 65.75 118 SER B CA 1
ATOM 3936 C C . SER B 1 118 ? 15.523 90.576 18.070 1.00 57.02 118 SER B C 1
ATOM 3937 O O . SER B 1 118 ? 14.648 89.706 18.070 1.00 55.58 118 SER B O 1
ATOM 3940 N N . VAL B 1 119 ? 16.815 90.278 18.139 1.00 52.78 119 VAL B N 1
ATOM 3941 C CA . VAL B 1 119 ? 17.251 88.890 18.148 1.00 52.42 119 VAL B CA 1
ATOM 3942 C C . VAL B 1 119 ? 17.756 88.552 19.536 1.00 55.72 119 VAL B C 1
ATOM 3943 O O . VAL B 1 119 ? 18.408 89.368 20.196 1.00 59.99 119 VAL B O 1
ATOM 3947 N N . THR B 1 120 ? 17.404 87.353 19.988 1.00 59.77 120 THR B N 1
ATOM 3948 C CA . THR B 1 120 ? 17.798 86.810 21.278 1.00 51.29 120 THR B CA 1
ATOM 3949 C C . THR B 1 120 ? 18.633 85.567 21.040 1.00 45.10 120 THR B C 1
ATOM 3950 O O . THR B 1 120 ? 18.133 84.585 20.483 1.00 50.11 120 THR B O 1
ATOM 3954 N N . PHE B 1 121 ? 19.865 85.583 21.531 1.00 50.36 121 PHE B N 1
ATOM 3955 C CA . PHE B 1 121 ? 20.724 84.410 21.512 1.00 48.14 121 PHE B CA 1
ATOM 3956 C C . PHE B 1 121 ? 20.453 83.603 22.772 1.00 48.95 121 PHE B C 1
ATOM 3957 O O . PHE B 1 121 ? 20.557 84.134 23.885 1.00 56.39 121 PHE B O 1
ATOM 3965 N N . TYR B 1 122 ? 20.113 82.332 22.598 1.00 41.91 122 TYR B N 1
ATOM 3966 C CA . TYR B 1 122 ? 20.009 81.388 23.700 1.00 39.92 122 TYR B CA 1
ATOM 3967 C C . TYR B 1 122 ? 21.331 80.637 23.780 1.00 46.59 122 TYR B C 1
ATOM 3968 O O . TYR B 1 122 ? 21.657 79.839 22.895 1.00 62.79 122 TYR B O 1
ATOM 3977 N N . VAL B 1 123 ? 22.074 80.885 24.854 1.00 49.71 123 VAL B N 1
ATOM 3978 C CA . VAL B 1 123 ? 23.463 80.472 25.003 1.00 50.18 123 VAL B CA 1
ATOM 3979 C C . VAL B 1 123 ? 23.593 79.644 26.280 1.00 53.66 123 VAL B C 1
ATOM 3980 O O . VAL B 1 123 ? 23.094 80.041 27.344 1.00 51.30 123 VAL B O 1
ATOM 3984 N N . GLY B 1 124 ? 24.297 78.518 26.176 1.00 47.16 124 GLY B N 1
ATOM 3985 C CA . GLY B 1 124 ? 24.407 77.544 27.242 1.00 43.76 124 GLY B CA 1
ATOM 3986 C C . GLY B 1 124 ? 25.763 77.506 27.917 1.00 50.94 124 GLY B C 1
ATOM 3987 O O . GLY B 1 124 ? 25.942 76.784 28.905 1.00 49.01 124 GLY B O 1
ATOM 3988 N N . GLU B 1 125 ? 26.735 78.254 27.388 1.00 48.38 125 GLU B N 1
ATOM 3989 C CA . GLU B 1 125 ? 28.049 78.351 28.011 1.00 58.30 125 GLU B CA 1
ATOM 3990 C C . GLU B 1 125 ? 28.424 79.811 28.230 1.00 53.98 125 GLU B C 1
ATOM 3991 O O . GLU B 1 125 ? 28.364 80.626 27.304 1.00 53.31 125 GLU B O 1
ATOM 3997 N N . LEU B 1 126 ? 28.852 80.124 29.453 1.00 48.94 126 LEU B N 1
ATOM 3998 C CA . LEU B 1 126 ? 29.044 81.523 29.813 1.00 54.74 126 LEU B CA 1
ATOM 3999 C C . LEU B 1 126 ? 30.190 82.170 29.039 1.00 58.94 126 LEU B C 1
ATOM 4000 O O . LEU B 1 126 ? 30.119 83.366 28.748 1.00 58.86 126 LEU B O 1
ATOM 4005 N N . GLU B 1 127 ? 31.237 81.413 28.673 1.00 57.29 127 GLU B N 1
ATOM 4006 C CA . GLU B 1 127 ? 32.311 82.025 27.891 1.00 60.61 127 GLU B CA 1
ATOM 4007 C C . GLU B 1 127 ? 31.796 82.467 26.526 1.00 62.95 127 GLU B C 1
ATOM 4008 O O . GLU B 1 127 ? 32.192 83.524 26.019 1.00 60.59 127 GLU B O 1
ATOM 4014 N N . TYR B 1 128 ? 30.916 81.667 25.910 1.00 60.33 128 TYR B N 1
ATOM 4015 C CA . TYR B 1 128 ? 30.302 82.082 24.650 1.00 56.80 128 TYR B CA 1
ATOM 4016 C C . TYR B 1 128 ? 29.466 83.338 24.832 1.00 57.26 128 TYR B C 1
ATOM 4017 O O . TYR B 1 128 ? 29.545 84.271 24.019 1.00 58.31 128 TYR B O 1
ATOM 4026 N N . ALA B 1 129 ? 28.662 83.383 25.898 1.00 56.91 129 ALA B N 1
ATOM 4027 C CA . ALA B 1 129 ? 27.852 84.567 26.165 1.00 52.73 129 ALA B CA 1
ATOM 4028 C C . ALA B 1 129 ? 28.724 85.815 26.235 1.00 56.13 129 ALA B C 1
ATOM 4029 O O . ALA B 1 129 ? 28.433 86.830 25.589 1.00 59.48 129 ALA B O 1
ATOM 4031 N N . ALA B 1 130 ? 29.816 85.750 26.996 1.00 51.40 130 ALA B N 1
ATOM 4032 C CA . ALA B 1 130 ? 30.689 86.916 27.133 1.00 57.08 130 ALA B CA 1
ATOM 4033 C C . ALA B 1 130 ? 31.360 87.286 25.811 1.00 57.77 130 ALA B C 1
ATOM 4034 O O . ALA B 1 130 ? 31.396 88.462 25.433 1.00 58.84 130 ALA B O 1
ATOM 4036 N N . GLU B 1 131 ? 31.893 86.302 25.081 1.00 57.59 131 GLU B N 1
ATOM 4037 C CA . GLU B 1 131 ? 32.598 86.661 23.853 1.00 58.58 131 GLU B CA 1
ATOM 4038 C C . GLU B 1 131 ? 31.645 87.186 22.786 1.00 58.18 131 GLU B C 1
ATOM 4039 O O . GLU B 1 131 ? 32.005 88.109 22.043 1.00 60.58 131 GLU B O 1
ATOM 4045 N N . LEU B 1 132 ? 30.419 86.657 22.732 1.00 45.96 132 LEU B N 1
ATOM 4046 C CA . LEU B 1 132 ? 29.439 87.151 21.767 1.00 54.57 132 LEU B CA 1
ATOM 4047 C C . LEU B 1 132 ? 29.065 88.607 22.047 1.00 59.41 132 LEU B C 1
ATOM 4048 O O . LEU B 1 132 ? 29.035 89.438 21.132 1.00 68.00 132 LEU B O 1
ATOM 4053 N N . LYS B 1 133 ? 28.804 88.937 23.316 1.00 62.24 133 LYS B N 1
ATOM 4054 C CA . LYS B 1 133 ? 28.349 90.282 23.690 1.00 66.47 133 LYS B CA 1
ATOM 4055 C C . LYS B 1 133 ? 29.351 91.373 23.307 1.00 63.99 133 LYS B C 1
ATOM 4056 O O . LYS B 1 133 ? 28.954 92.504 23.000 1.00 62.38 133 LYS B O 1
ATOM 4062 N N . LYS B 1 134 ? 30.649 91.063 23.304 1.00 62.05 134 LYS B N 1
ATOM 4063 C CA . LYS B 1 134 ? 31.627 92.058 22.885 1.00 58.71 134 LYS B CA 1
ATOM 4064 C C . LYS B 1 134 ? 31.575 92.335 21.385 1.00 68.17 134 LYS B C 1
ATOM 4065 O O . LYS B 1 134 ? 32.200 93.300 20.933 1.00 71.38 134 LYS B O 1
ATOM 4071 N N . ARG B 1 135 ? 30.853 91.525 20.599 1.00 65.66 135 ARG B N 1
ATOM 4072 C CA . ARG B 1 135 ? 30.983 91.563 19.146 1.00 65.93 135 ARG B CA 1
ATOM 4073 C C . ARG B 1 135 ? 29.667 91.805 18.409 1.00 67.52 135 ARG B C 1
ATOM 4074 O O . ARG B 1 135 ? 29.558 91.455 17.229 1.00 71.95 135 ARG B O 1
ATOM 4082 N N . PHE B 1 136 ? 28.676 92.405 19.055 1.00 67.80 136 PHE B N 1
ATOM 4083 C CA . PHE B 1 136 ? 27.452 92.768 18.349 1.00 64.20 136 PHE B CA 1
ATOM 4084 C C . PHE B 1 136 ? 27.765 93.823 17.292 1.00 67.70 136 PHE B C 1
ATOM 4085 O O . PHE B 1 136 ? 28.336 94.869 17.620 1.00 74.47 136 PHE B O 1
ATOM 4093 N N . PRO B 1 137 ? 27.401 93.609 16.039 1.00 67.84 137 PRO B N 1
ATOM 4094 C CA . PRO B 1 137 ? 27.655 94.631 15.026 1.00 65.20 137 PRO B CA 1
ATOM 4095 C C . PRO B 1 137 ? 26.600 95.723 15.075 1.00 71.29 137 PRO B C 1
ATOM 4096 O O . PRO B 1 137 ? 25.508 95.558 15.623 1.00 64.88 137 PRO B O 1
ATOM 4100 N N . ALA B 1 138 ? 26.971 96.875 14.518 1.00 83.57 138 ALA B N 1
ATOM 4101 C CA . ALA B 1 138 ? 26.055 98.005 14.383 1.00 85.13 138 ALA B CA 1
ATOM 4102 C C . ALA B 1 138 ? 25.334 97.851 13.049 1.00 82.53 138 ALA B C 1
ATOM 4103 O O . ALA B 1 138 ? 25.611 98.544 12.068 1.00 84.89 138 ALA B O 1
ATOM 4105 N N . ASP B 1 139 ? 24.377 96.922 13.023 1.00 72.18 139 ASP B N 1
ATOM 4106 C CA . ASP B 1 139 ? 23.680 96.557 11.796 1.00 66.48 139 ASP B CA 1
ATOM 4107 C C . ASP B 1 139 ? 22.203 96.926 11.813 1.00 64.86 139 ASP B C 1
ATOM 4108 O O . ASP B 1 139 ? 21.449 96.473 10.941 1.00 72.43 139 ASP B O 1
ATOM 4113 N N . GLY B 1 140 ? 21.767 97.719 12.789 1.00 67.22 140 GLY B N 1
ATOM 4114 C CA . GLY B 1 140 ? 20.374 98.085 12.930 1.00 67.93 140 GLY B CA 1
ATOM 4115 C C . GLY B 1 140 ? 19.540 97.105 13.721 1.00 75.24 140 GLY B C 1
ATOM 4116 O O . GLY B 1 140 ? 18.380 97.415 14.034 1.00 79.07 140 GLY B O 1
ATOM 4117 N N . ASN B 1 141 ? 20.101 95.955 14.091 1.00 67.69 141 ASN B N 1
ATOM 4118 C CA . ASN B 1 141 ? 19.401 95.001 14.935 1.00 67.57 141 ASN B CA 1
ATOM 4119 C C . ASN B 1 141 ? 19.722 95.261 16.402 1.00 63.55 141 ASN B C 1
ATOM 4120 O O . ASN B 1 141 ? 20.757 95.837 16.750 1.00 60.53 141 ASN B O 1
ATOM 4125 N N . GLN B 1 142 ? 18.805 94.828 17.261 1.00 59.86 142 GLN B N 1
ATOM 4126 C CA . GLN B 1 142 ? 18.999 94.798 18.703 1.00 61.52 142 GLN B CA 1
ATOM 4127 C C . GLN B 1 142 ? 19.323 93.364 19.108 1.00 68.80 142 GLN B C 1
ATOM 4128 O O . GLN B 1 142 ? 18.560 92.445 18.786 1.00 72.35 142 GLN B O 1
ATOM 4134 N N . TYR B 1 143 ? 20.450 93.172 19.798 1.00 63.62 143 TYR B N 1
ATOM 4135 C CA . TYR B 1 143 ? 20.928 91.850 20.185 1.00 54.39 143 TYR B CA 1
ATOM 4136 C C . TYR B 1 143 ? 20.885 91.706 21.697 1.00 61.84 143 TYR B C 1
ATOM 4137 O O . TYR B 1 143 ? 21.266 92.620 22.428 1.00 70.57 143 TYR B O 1
ATOM 4146 N N . ALA B 1 144 ? 20.451 90.542 22.161 1.00 64.33 144 ALA B N 1
ATOM 4147 C CA . ALA B 1 144 ? 20.402 90.223 23.579 1.00 56.92 144 ALA B CA 1
ATOM 4148 C C . ALA B 1 144 ? 20.826 88.777 23.765 1.00 55.81 144 ALA B C 1
ATOM 4149 O O . ALA B 1 144 ? 20.707 87.959 22.846 1.00 52.58 144 ALA B O 1
ATOM 4151 N N . VAL B 1 145 ? 21.356 88.475 24.945 1.00 51.41 145 VAL B N 1
ATOM 4152 C CA . VAL B 1 145 ? 21.748 87.120 25.300 1.00 49.87 145 VAL B CA 1
ATOM 4153 C C . VAL B 1 145 ? 20.909 86.630 26.469 1.00 57.70 145 VAL B C 1
ATOM 4154 O O . VAL B 1 145 ? 20.792 87.315 27.490 1.00 67.37 145 VAL B O 1
ATOM 4158 N N . GLU B 1 146 ? 20.363 85.426 26.331 1.00 56.10 146 GLU B N 1
ATOM 4159 C CA . GLU B 1 146 ? 19.614 84.755 27.381 1.00 50.89 146 GLU B CA 1
ATOM 4160 C C . GLU B 1 146 ? 20.259 83.397 27.628 1.00 53.78 146 GLU B C 1
ATOM 4161 O O . GLU B 1 146 ? 20.590 82.674 26.675 1.00 56.59 146 GLU B O 1
ATOM 4167 N N . ILE B 1 147 ? 20.478 83.074 28.895 1.00 50.89 147 ILE B N 1
ATOM 4168 C CA . ILE B 1 147 ? 21.224 81.875 29.259 1.00 48.15 147 ILE B CA 1
ATOM 4169 C C . ILE B 1 147 ? 20.278 80.682 29.227 1.00 50.10 147 ILE B C 1
ATOM 4170 O O . ILE B 1 147 ? 19.213 80.707 29.856 1.00 52.49 147 ILE B O 1
ATOM 4175 N N . ALA B 1 148 ? 20.667 79.626 28.510 1.00 46.94 148 ALA B N 1
ATOM 4176 C CA . ALA B 1 148 ? 19.876 78.407 28.437 1.00 43.49 148 ALA B CA 1
ATOM 4177 C C . ALA B 1 148 ? 20.596 77.255 29.119 1.00 51.12 148 ALA B C 1
ATOM 4178 O O . ALA B 1 148 ? 21.828 77.242 29.228 1.00 54.41 148 ALA B O 1
ATOM 4180 N N . ASP B 1 149 ? 19.807 76.332 29.666 1.00 51.09 149 ASP B N 1
ATOM 4181 C CA . ASP B 1 149 ? 20.350 75.164 30.349 1.00 54.87 149 ASP B CA 1
ATOM 4182 C C . ASP B 1 149 ? 20.695 74.080 29.337 1.00 55.19 149 ASP B C 1
ATOM 4183 O O . ASP B 1 149 ? 19.807 73.519 28.690 1.00 60.23 149 ASP B O 1
ATOM 4188 N N . ARG B 1 150 ? 21.978 73.754 29.239 1.00 62.40 150 ARG B N 1
ATOM 4189 C CA . ARG B 1 150 ? 22.481 72.778 28.284 1.00 62.40 150 ARG B CA 1
ATOM 4190 C C . ARG B 1 150 ? 22.927 71.476 28.946 1.00 66.47 150 ARG B C 1
ATOM 4191 O O . ARG B 1 150 ? 23.348 70.558 28.238 1.00 72.83 150 ARG B O 1
ATOM 4199 N N . HIS B 1 151 ? 22.811 71.362 30.275 1.00 57.62 151 HIS B N 1
ATOM 4200 C CA . HIS B 1 151 ? 23.293 70.179 30.987 1.00 67.54 151 HIS B CA 1
ATOM 4201 C C . HIS B 1 151 ? 22.665 68.905 30.429 1.00 64.20 151 HIS B C 1
ATOM 4202 O O . HIS B 1 151 ? 23.365 68.042 29.893 1.00 67.87 151 HIS B O 1
ATOM 4209 N N . ASP B 1 152 ? 21.336 68.774 30.547 1.00 65.11 152 ASP B N 1
ATOM 4210 C CA . ASP B 1 152 ? 20.663 67.560 30.090 1.00 70.26 152 ASP B CA 1
ATOM 4211 C C . ASP B 1 152 ? 20.826 67.336 28.593 1.00 68.37 152 ASP B C 1
ATOM 4212 O O . ASP B 1 152 ? 20.897 66.185 28.155 1.00 68.99 152 ASP B O 1
ATOM 4217 N N . ILE B 1 153 ? 20.862 68.407 27.792 1.00 57.47 153 ILE B N 1
ATOM 4218 C CA . ILE B 1 153 ? 20.952 68.244 26.343 1.00 55.27 153 ILE B CA 1
ATOM 4219 C C . ILE B 1 153 ? 22.253 67.532 25.967 1.00 61.56 153 ILE B C 1
ATOM 4220 O O . ILE B 1 153 ? 22.250 66.551 25.215 1.00 56.53 153 ILE B O 1
ATOM 4225 N N . SER B 1 154 ? 23.380 68.001 26.510 1.00 69.09 154 SER B N 1
ATOM 4226 C CA . SER B 1 154 ? 24.672 67.372 26.236 1.00 75.04 154 SER B CA 1
ATOM 4227 C C . SER B 1 154 ? 24.746 65.966 26.814 1.00 63.11 154 SER B C 1
ATOM 4228 O O . SER B 1 154 ? 25.255 65.046 26.164 1.00 68.67 154 SER B O 1
ATOM 4231 N N . LEU B 1 155 ? 24.247 65.779 28.031 1.00 51.37 155 LEU B N 1
ATOM 4232 C CA . LEU B 1 155 ? 24.286 64.452 28.623 1.00 54.48 155 LEU B CA 1
ATOM 4233 C C . LEU B 1 155 ? 23.483 63.465 27.790 1.00 62.10 155 LEU B C 1
ATOM 4234 O O . LEU B 1 155 ? 23.951 62.359 27.485 1.00 67.09 155 LEU B O 1
ATOM 4239 N N . SER B 1 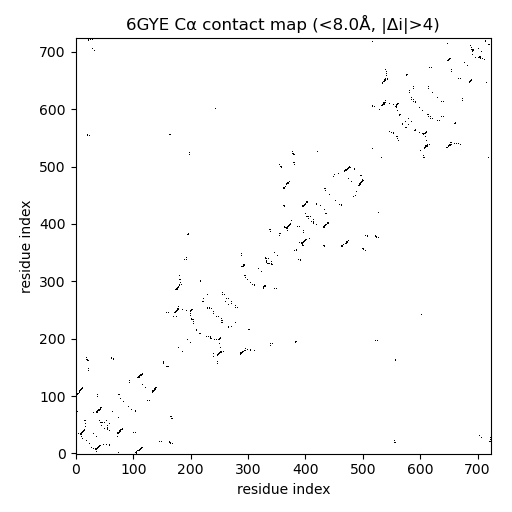156 ? 22.278 63.867 27.380 1.00 53.94 156 SER B N 1
ATOM 4240 C CA . SER B 1 156 ? 21.449 62.979 26.582 1.00 50.83 156 SER B CA 1
ATOM 4241 C C . SER B 1 156 ? 22.156 62.591 25.295 1.00 46.24 156 SER B C 1
ATOM 4242 O O . SER B 1 156 ? 22.173 61.413 24.932 1.00 55.25 156 SER B O 1
ATOM 4245 N N . ALA B 1 157 ? 22.768 63.563 24.606 1.00 50.22 157 ALA B N 1
ATOM 4246 C CA . ALA B 1 157 ? 23.481 63.248 23.370 1.00 55.45 157 ALA B CA 1
ATOM 4247 C C . ALA B 1 157 ? 24.612 62.255 23.617 1.00 58.72 157 ALA B C 1
ATOM 4248 O O . ALA B 1 157 ? 24.816 61.324 22.823 1.00 57.94 157 ALA B O 1
ATOM 4250 N N . THR B 1 158 ? 25.361 62.442 24.709 1.00 50.31 158 THR B N 1
ATOM 4251 C CA . THR B 1 158 ? 26.449 61.526 25.031 1.00 59.26 158 THR B CA 1
ATOM 4252 C C . THR B 1 158 ? 25.924 60.131 25.346 1.00 64.09 158 THR B C 1
ATOM 4253 O O . THR B 1 158 ? 26.520 59.131 24.932 1.00 69.18 158 THR B O 1
ATOM 4257 N N . GLN B 1 159 ? 24.815 60.041 26.080 1.00 56.69 159 GLN B N 1
ATOM 4258 C CA . GLN B 1 159 ? 24.265 58.730 26.390 1.00 57.25 159 GLN B CA 1
ATOM 4259 C C . GLN B 1 159 ? 23.756 58.026 25.136 1.00 55.27 159 GLN B C 1
ATOM 4260 O O . GLN B 1 159 ? 23.932 56.811 24.987 1.00 58.49 159 GLN B O 1
ATOM 4266 N N . ILE B 1 160 ? 23.147 58.778 24.216 1.00 44.99 160 ILE B N 1
ATOM 4267 C CA . ILE B 1 160 ? 22.664 58.203 22.965 1.00 48.22 160 ILE B CA 1
ATOM 4268 C C . ILE B 1 160 ? 23.821 57.627 22.154 1.00 56.67 160 ILE B C 1
ATOM 4269 O O . ILE B 1 160 ? 23.734 56.517 21.620 1.00 60.48 160 ILE B O 1
ATOM 4274 N N . ARG B 1 161 ? 24.919 58.379 22.032 1.00 61.84 161 ARG B N 1
ATOM 4275 C CA . ARG B 1 161 ? 26.052 57.874 21.261 1.00 59.57 161 ARG B CA 1
ATOM 4276 C C . ARG B 1 161 ? 26.686 56.666 21.938 1.00 66.90 161 ARG B C 1
ATOM 4277 O O . ARG B 1 161 ? 27.199 55.776 21.255 1.00 69.30 161 ARG B O 1
ATOM 4285 N N . GLU B 1 162 ? 26.664 56.611 23.269 1.00 55.40 162 GLU B N 1
ATOM 4286 C CA . GLU B 1 162 ? 27.224 55.449 23.943 1.00 56.04 162 GLU B CA 1
ATOM 4287 C C . GLU B 1 162 ? 26.346 54.222 23.757 1.00 56.57 162 GLU B C 1
ATOM 4288 O O . GLU B 1 162 ? 26.855 53.122 23.532 1.00 65.36 162 GLU B O 1
ATOM 4294 N N . ASN B 1 163 ? 25.028 54.378 23.851 1.00 52.72 163 ASN B N 1
ATOM 4295 C CA . ASN B 1 163 ? 24.111 53.240 23.789 1.00 55.69 163 ASN B CA 1
ATOM 4296 C C . ASN B 1 163 ? 22.805 53.688 23.166 1.00 57.69 163 ASN B C 1
ATOM 4297 O O . ASN B 1 163 ? 21.844 54.040 23.861 1.00 58.07 163 ASN B O 1
ATOM 4302 N N . PRO B 1 164 ? 22.742 53.706 21.838 1.00 53.32 164 PRO B N 1
ATOM 4303 C CA . PRO B 1 164 ? 21.525 54.185 21.162 1.00 50.00 164 PRO B CA 1
ATOM 4304 C C . PRO B 1 164 ? 20.305 53.342 21.457 1.00 54.86 164 PRO B C 1
ATOM 4305 O O . PRO B 1 164 ? 19.190 53.875 21.553 1.00 50.80 164 PRO B O 1
ATOM 4309 N N . GLN B 1 165 ? 20.487 52.031 21.602 1.00 52.19 165 GLN B N 1
ATOM 4310 C CA . GLN B 1 165 ? 19.335 51.162 21.785 1.00 56.77 165 GLN B CA 1
ATOM 4311 C C . GLN B 1 165 ? 18.630 51.451 23.104 1.00 57.08 165 GLN B C 1
ATOM 4312 O O . GLN B 1 165 ? 17.401 51.357 23.180 1.00 59.50 165 GLN B O 1
ATOM 4318 N N . GLU B 1 166 ? 19.378 51.877 24.124 1.00 57.47 166 GLU B N 1
ATOM 4319 C CA . GLU B 1 166 ? 18.790 52.208 25.418 1.00 59.46 166 GLU B CA 1
ATOM 4320 C C . GLU B 1 166 ? 18.021 53.527 25.404 1.00 55.78 166 GLU B C 1
ATOM 4321 O O . GLU B 1 166 ? 17.189 53.757 26.284 1.00 58.53 166 GLU B O 1
ATOM 4327 N N . HIS B 1 167 ? 18.292 54.408 24.447 1.00 48.28 167 HIS B N 1
ATOM 4328 C CA . HIS B 1 167 ? 17.664 55.722 24.410 1.00 48.76 167 HIS B CA 1
ATOM 4329 C C . HIS B 1 167 ? 16.921 55.957 23.102 1.00 44.97 167 HIS B C 1
ATOM 4330 O O . HIS B 1 167 ? 16.635 57.105 22.752 1.00 47.10 167 HIS B O 1
ATOM 4337 N N . TRP B 1 168 ? 16.550 54.863 22.425 1.00 50.65 168 TRP B N 1
ATOM 4338 C CA . TRP B 1 168 ? 16.057 54.897 21.050 1.00 45.07 168 TRP B CA 1
ATOM 4339 C C . TRP B 1 168 ? 14.881 55.852 20.867 1.00 47.16 168 TRP B C 1
ATOM 4340 O O . TRP B 1 168 ? 14.848 56.624 19.904 1.00 47.14 168 TRP B O 1
ATOM 4351 N N . THR B 1 169 ? 13.895 55.808 21.767 1.00 44.78 169 THR B N 1
ATOM 4352 C CA . THR B 1 169 ? 12.680 56.589 21.548 1.00 49.68 169 THR B CA 1
ATOM 4353 C C . THR B 1 169 ? 12.942 58.099 21.532 1.00 51.68 169 THR B C 1
ATOM 4354 O O . THR B 1 169 ? 12.103 58.856 21.041 1.00 49.55 169 THR B O 1
ATOM 4358 N N . HIS B 1 170 ? 14.076 58.556 22.060 1.00 43.37 170 HIS B N 1
ATOM 4359 C CA . HIS B 1 170 ? 14.406 59.978 22.064 1.00 41.55 170 HIS B CA 1
ATOM 4360 C C . HIS B 1 170 ? 15.201 60.414 20.838 1.00 38.09 170 HIS B C 1
ATOM 4361 O O . HIS B 1 170 ? 15.333 61.612 20.611 1.00 45.08 170 HIS B O 1
ATOM 4368 N N . ILE B 1 171 ? 15.749 59.480 20.068 1.00 43.25 171 ILE B N 1
ATOM 4369 C CA . ILE B 1 171 ? 16.485 59.848 18.871 1.00 42.91 171 ILE B CA 1
ATOM 4370 C C . ILE B 1 171 ? 15.495 60.326 17.826 1.00 46.42 171 ILE B C 1
ATOM 4371 O O . ILE B 1 171 ? 14.459 59.691 17.604 1.00 46.55 171 ILE B O 1
ATOM 4376 N N . ASN B 1 172 ? 15.789 61.469 17.208 1.00 43.83 172 ASN B N 1
ATOM 4377 C CA . ASN B 1 172 ? 14.957 61.938 16.114 1.00 39.69 172 ASN B CA 1
ATOM 4378 C C . ASN B 1 172 ? 14.974 60.930 14.961 1.00 41.03 172 ASN B C 1
ATOM 4379 O O . ASN B 1 172 ? 16.023 60.381 14.606 1.00 44.74 172 ASN B O 1
ATOM 4384 N N . ARG B 1 173 ? 13.797 60.713 14.366 1.00 35.74 173 ARG B N 1
ATOM 4385 C CA . ARG B 1 173 ? 13.610 59.619 13.412 1.00 45.41 173 ARG B CA 1
ATOM 4386 C C . ARG B 1 173 ? 14.523 59.726 12.195 1.00 44.21 173 ARG B C 1
ATOM 4387 O O . ARG B 1 173 ? 14.958 58.700 11.671 1.00 49.08 173 ARG B O 1
ATOM 4395 N N . VAL B 1 174 ? 14.845 60.937 11.735 1.00 43.04 174 VAL B N 1
ATOM 4396 C CA . VAL B 1 174 ? 15.763 61.041 10.600 1.00 39.43 174 VAL B CA 1
ATOM 4397 C C . VAL B 1 174 ? 17.121 60.425 10.936 1.00 37.63 174 VAL B C 1
ATOM 4398 O O . VAL B 1 174 ? 17.820 59.909 10.055 1.00 49.11 174 VAL B O 1
ATOM 4402 N N . PHE B 1 175 ? 17.502 60.427 12.205 1.00 36.23 175 PHE B N 1
ATOM 4403 C CA . PHE B 1 175 ? 18.803 59.912 12.613 1.00 34.30 175 PHE B CA 1
ATOM 4404 C C . PHE B 1 175 ? 18.788 58.426 12.981 1.00 42.96 175 PHE B C 1
ATOM 4405 O O . PHE B 1 175 ? 19.845 57.865 13.281 1.00 50.28 175 PHE B O 1
ATOM 4413 N N . ARG B 1 176 ? 17.629 57.776 13.013 1.00 41.23 176 ARG B N 1
ATOM 4414 C CA . ARG B 1 176 ? 17.579 56.438 13.597 1.00 44.97 176 ARG B CA 1
ATOM 4415 C C . ARG B 1 176 ? 18.269 55.391 12.717 1.00 45.22 176 ARG B C 1
ATOM 4416 O O . ARG B 1 176 ? 18.950 54.497 13.233 1.00 51.36 176 ARG B O 1
ATOM 4424 N N . ARG B 1 177 ? 18.130 55.491 11.391 1.00 43.49 177 ARG B N 1
ATOM 4425 C CA . ARG B 1 177 ? 18.760 54.512 10.513 1.00 47.34 177 ARG B CA 1
ATOM 4426 C C . ARG B 1 177 ? 20.254 54.397 10.815 1.00 50.94 177 ARG B C 1
ATOM 4427 O O . ARG B 1 177 ? 20.802 53.291 10.906 1.00 50.73 177 ARG B O 1
ATOM 4435 N N . HIS B 1 178 ? 20.910 55.536 11.040 1.00 45.25 178 HIS B N 1
ATOM 4436 C CA . HIS B 1 178 ? 22.338 55.533 11.334 1.00 44.07 178 HIS B CA 1
ATOM 4437 C C . HIS B 1 178 ? 22.668 54.702 12.572 1.00 50.97 178 HIS B C 1
ATOM 4438 O O . HIS B 1 178 ? 23.718 54.057 12.629 1.00 51.77 178 HIS B O 1
ATOM 4445 N N . PHE B 1 179 ? 21.813 54.731 13.587 1.00 51.00 179 PHE B N 1
ATOM 4446 C CA . PHE B 1 179 ? 22.130 54.061 14.841 1.00 48.77 179 PHE B CA 1
ATOM 4447 C C . PHE B 1 179 ? 21.578 52.641 14.934 1.00 49.75 179 PHE B C 1
ATOM 4448 O O . PHE B 1 179 ? 21.804 51.960 15.943 1.00 48.34 179 PHE B O 1
ATOM 4456 N N . SER B 1 180 ? 20.885 52.170 13.909 1.00 50.29 180 SER B N 1
ATOM 4457 C CA . SER B 1 180 ? 20.203 50.894 14.009 1.00 46.47 180 SER B CA 1
ATOM 4458 C C . SER B 1 180 ? 21.209 49.751 14.047 1.00 44.60 180 SER B C 1
ATOM 4459 O O . SER B 1 180 ? 22.227 49.780 13.351 1.00 51.61 180 SER B O 1
ATOM 4462 N N . LYS B 1 181 ? 20.934 48.750 14.883 1.00 44.81 181 LYS B N 1
ATOM 4463 C CA . LYS B 1 181 ? 21.633 47.480 14.765 1.00 39.58 181 LYS B CA 1
ATOM 4464 C C . LYS B 1 181 ? 20.966 46.652 13.669 1.00 49.52 181 LYS B C 1
ATOM 4465 O O . LYS B 1 181 ? 19.761 46.773 13.432 1.00 43.68 181 LYS B O 1
ATOM 4471 N N . VAL B 1 182 ? 21.775 45.863 12.954 1.00 50.19 182 VAL B N 1
ATOM 4472 C CA . VAL B 1 182 ? 21.328 45.101 11.791 1.00 43.59 182 VAL B CA 1
ATOM 4473 C C . VAL B 1 182 ? 21.867 43.674 11.875 1.00 49.83 182 VAL B C 1
ATOM 4474 O O . VAL B 1 182 ? 23.083 43.463 11.972 1.00 51.44 182 VAL B O 1
ATOM 4478 N N . VAL B 1 183 ? 20.967 42.700 11.820 1.00 49.42 183 VAL B N 1
ATOM 4479 C CA . VAL B 1 183 ? 21.314 41.286 11.746 1.00 45.52 183 VAL B CA 1
ATOM 4480 C C . VAL B 1 183 ? 20.853 40.747 10.402 1.00 48.62 183 VAL B C 1
ATOM 4481 O O . VAL B 1 183 ? 19.674 40.863 10.054 1.00 52.65 183 VAL B O 1
ATOM 4485 N N . THR B 1 184 ? 21.762 40.131 9.663 1.00 49.59 184 THR B N 1
ATOM 4486 C CA . THR B 1 184 ? 21.435 39.537 8.379 1.00 47.20 184 THR B CA 1
ATOM 4487 C C . THR B 1 184 ? 21.645 38.033 8.453 1.00 49.67 184 THR B C 1
ATOM 4488 O O . THR B 1 184 ? 22.691 37.573 8.930 1.00 57.34 184 THR B O 1
ATOM 4492 N N . VAL B 1 185 ? 20.649 37.276 7.986 1.00 45.86 185 VAL B N 1
ATOM 4493 C CA . VAL B 1 185 ? 20.707 35.814 7.914 1.00 52.32 185 VAL B CA 1
ATOM 4494 C C . VAL B 1 185 ? 21.017 35.417 6.481 1.00 49.96 185 VAL B C 1
ATOM 4495 O O . VAL B 1 185 ? 20.384 35.904 5.543 1.00 55.42 185 VAL B O 1
ATOM 4499 N N . MET B 1 186 ? 21.960 34.504 6.319 1.00 50.37 186 MET B N 1
ATOM 4500 C CA . MET B 1 186 ? 22.441 34.056 5.028 1.00 55.11 186 MET B CA 1
ATOM 4501 C C . MET B 1 186 ? 22.504 32.535 5.055 1.00 60.80 186 MET B C 1
ATOM 4502 O O . MET B 1 186 ? 22.782 31.933 6.095 1.00 65.84 186 MET B O 1
ATOM 4507 N N . GLY B 1 187 ? 22.248 31.915 3.911 1.00 66.85 187 GLY B N 1
ATOM 4508 C CA . GLY B 1 187 ? 22.285 30.466 3.829 1.00 72.23 187 GLY B CA 1
ATOM 4509 C C . GLY B 1 187 ? 21.719 29.983 2.513 1.00 73.76 187 GLY B C 1
ATOM 4510 O O . GLY B 1 187 ? 21.149 30.749 1.732 1.00 67.23 187 GLY B O 1
ATOM 4511 N N . SER B 1 188 ? 21.895 28.682 2.277 1.00 81.73 188 SER B N 1
ATOM 4512 C CA . SER B 1 188 ? 21.358 28.028 1.087 1.00 79.54 188 SER B CA 1
ATOM 4513 C C . SER B 1 188 ? 19.832 28.053 1.116 1.00 76.87 188 SER B C 1
ATOM 4514 O O . SER B 1 188 ? 19.203 28.322 2.141 1.00 71.92 188 SER B O 1
ATOM 4517 N N . ALA B 1 189 ? 19.233 27.719 -0.019 1.00 84.22 189 ALA B N 1
ATOM 4518 C CA . ALA B 1 189 ? 17.780 27.640 -0.078 1.00 85.16 189 ALA B CA 1
ATOM 4519 C C . ALA B 1 189 ? 17.274 26.454 0.734 1.00 80.93 189 ALA B C 1
ATOM 4520 O O . ALA B 1 189 ? 17.910 25.393 0.781 1.00 79.32 189 ALA B O 1
ATOM 4522 N N . SER B 1 190 ? 16.117 26.647 1.381 1.00 72.04 190 SER B N 1
ATOM 4523 C CA . SER B 1 190 ? 15.429 25.577 2.110 1.00 76.93 190 SER B CA 1
ATOM 4524 C C . SER B 1 190 ? 16.252 25.077 3.297 1.00 85.08 190 SER B C 1
ATOM 4525 O O . SER B 1 190 ? 16.277 23.882 3.598 1.00 101.79 190 SER B O 1
ATOM 4528 N N . THR B 1 191 ? 16.933 25.988 3.985 1.00 72.51 191 THR B N 1
ATOM 4529 C CA . THR B 1 191 ? 17.659 25.625 5.194 1.00 79.98 191 THR B CA 1
ATOM 4530 C C . THR B 1 191 ? 16.994 26.194 6.438 1.00 74.29 191 THR B C 1
ATOM 4531 O O . THR B 1 191 ? 17.538 26.066 7.530 1.00 68.62 191 THR B O 1
ATOM 4535 N N . GLY B 1 192 ? 15.824 26.811 6.298 1.00 69.08 192 GLY B N 1
ATOM 4536 C CA . GLY B 1 192 ? 15.132 27.359 7.439 1.00 57.64 192 GLY B CA 1
ATOM 4537 C C . GLY B 1 192 ? 15.461 28.798 7.747 1.00 57.75 192 GLY B C 1
ATOM 4538 O O . GLY B 1 192 ? 15.218 29.234 8.877 1.00 61.04 192 GLY B O 1
ATOM 4539 N N . LYS B 1 193 ? 16.033 29.541 6.786 1.00 55.35 193 LYS B N 1
ATOM 4540 C CA . LYS B 1 193 ? 16.325 30.961 6.989 1.00 63.56 193 LYS B CA 1
ATOM 4541 C C . LYS B 1 193 ? 15.079 31.738 7.384 1.00 61.81 193 LYS B C 1
ATOM 4542 O O . LYS B 1 193 ? 15.118 32.566 8.301 1.00 62.53 193 LYS B O 1
ATOM 4548 N N . THR B 1 194 ? 13.975 31.532 6.661 1.00 53.51 194 THR B N 1
ATOM 4549 C CA . THR B 1 194 ? 12.805 32.383 6.870 1.00 57.22 194 THR B CA 1
ATOM 4550 C C . THR B 1 194 ? 12.166 32.128 8.236 1.00 56.15 194 THR B C 1
ATOM 4551 O O . THR B 1 194 ? 11.790 33.075 8.937 1.00 58.27 194 THR B O 1
ATOM 4555 N N . THR B 1 195 ? 12.057 30.868 8.650 1.00 53.42 195 THR B N 1
ATOM 4556 C CA . THR B 1 195 ? 11.565 30.596 9.999 1.00 54.60 195 THR B CA 1
ATOM 4557 C C . THR B 1 195 ? 12.464 31.226 11.054 1.00 60.45 195 THR B C 1
ATOM 4558 O O . THR B 1 195 ? 11.978 31.792 12.046 1.00 61.05 195 THR B O 1
ATOM 4562 N N . LEU B 1 196 ? 13.778 31.159 10.849 1.00 57.08 196 LEU B N 1
ATOM 4563 C CA . LEU B 1 196 ? 14.687 31.726 11.834 1.00 58.02 196 LEU B CA 1
ATOM 4564 C C . LEU B 1 196 ? 14.523 33.245 11.929 1.00 60.28 196 LEU B C 1
ATOM 4565 O O . LEU B 1 196 ? 14.418 33.801 13.030 1.00 60.72 196 LEU B O 1
ATOM 4570 N N . VAL B 1 197 ? 14.493 33.927 10.777 1.00 61.83 197 VAL B N 1
ATOM 4571 C CA . VAL B 1 197 ? 14.363 35.385 10.749 1.00 55.50 197 VAL B CA 1
ATOM 4572 C C . VAL B 1 197 ? 13.139 35.833 11.532 1.00 49.35 197 VAL B C 1
ATOM 4573 O O . VAL B 1 197 ? 13.208 36.746 12.360 1.00 49.80 197 VAL B O 1
ATOM 4577 N N . ARG B 1 198 ? 11.990 35.214 11.261 1.00 53.10 198 ARG B N 1
ATOM 4578 C CA . ARG B 1 198 ? 10.757 35.671 11.892 1.00 51.06 198 ARG B CA 1
ATOM 4579 C C . ARG B 1 198 ? 10.744 35.374 13.387 1.00 55.40 198 ARG B C 1
ATOM 4580 O O . ARG B 1 198 ? 10.268 36.194 14.180 1.00 53.01 198 ARG B O 1
ATOM 4588 N N . ARG B 1 199 ? 11.265 34.216 13.799 1.00 48.86 199 ARG B N 1
ATOM 4589 C CA . ARG B 1 199 ? 11.278 33.916 15.230 1.00 51.92 199 ARG B CA 1
ATOM 4590 C C . ARG B 1 199 ? 12.221 34.830 15.997 1.00 54.65 199 ARG B C 1
ATOM 4591 O O . ARG B 1 199 ? 11.851 35.359 17.055 1.00 58.18 199 ARG B O 1
ATOM 4599 N N . LEU B 1 200 ? 13.429 35.060 15.479 1.00 52.12 200 LEU B N 1
ATOM 4600 C CA . LEU B 1 200 ? 14.328 35.984 16.168 1.00 50.31 200 LEU B CA 1
ATOM 4601 C C . LEU B 1 200 ? 13.684 37.352 16.302 1.00 56.63 200 LEU B C 1
ATOM 4602 O O . LEU B 1 200 ? 13.629 37.918 17.402 1.00 48.41 200 LEU B O 1
ATOM 4607 N N . ALA B 1 201 ? 13.173 37.888 15.182 1.00 49.38 201 ALA B N 1
ATOM 4608 C CA . ALA B 1 201 ? 12.585 39.223 15.185 1.00 48.62 201 ALA B CA 1
ATOM 4609 C C . ALA B 1 201 ? 11.361 39.284 16.088 1.00 46.12 201 ALA B C 1
ATOM 4610 O O . ALA B 1 201 ? 11.213 40.214 16.888 1.00 46.79 201 ALA B O 1
ATOM 4612 N N . ARG B 1 202 ? 10.444 38.324 15.940 1.00 49.13 202 ARG B N 1
ATOM 4613 C CA . ARG B 1 202 ? 9.221 38.388 16.731 1.00 51.77 202 ARG B CA 1
ATOM 4614 C C . ARG B 1 202 ? 9.503 38.211 18.210 1.00 55.06 202 ARG B C 1
ATOM 4615 O O . ARG B 1 202 ? 8.741 38.708 19.049 1.00 57.02 202 ARG B O 1
ATOM 4623 N N . SER B 1 203 ? 10.583 37.519 18.557 1.00 52.93 203 SER B N 1
ATOM 4624 C CA . SER B 1 203 ? 10.859 37.347 19.975 1.00 51.87 203 SER B CA 1
ATOM 4625 C C . SER B 1 203 ? 11.108 38.686 20.664 1.00 53.23 203 SER B C 1
ATOM 4626 O O . SER B 1 203 ? 10.914 38.784 21.880 1.00 50.81 203 SER B O 1
ATOM 4629 N N . ILE B 1 204 ? 11.484 39.737 19.922 1.00 48.94 204 ILE B N 1
ATOM 4630 C CA . ILE B 1 204 ? 11.743 41.028 20.570 1.00 48.25 204 ILE B CA 1
ATOM 4631 C C . ILE B 1 204 ? 10.995 42.163 19.873 1.00 55.08 204 ILE B C 1
ATOM 4632 O O . ILE B 1 204 ? 11.398 43.331 19.958 1.00 48.59 204 ILE B O 1
ATOM 4637 N N . ASN B 1 205 ? 9.910 41.835 19.163 1.00 48.60 205 ASN B N 1
ATOM 4638 C CA . ASN B 1 205 ? 9.076 42.853 18.526 1.00 50.62 205 ASN B CA 1
ATOM 4639 C C . ASN B 1 205 ? 9.867 43.658 17.490 1.00 49.36 205 ASN B C 1
ATOM 4640 O O . ASN B 1 205 ? 9.580 44.832 17.251 1.00 51.39 205 ASN B O 1
ATOM 4645 N N . ALA B 1 206 ? 10.858 43.034 16.851 1.00 41.69 206 ALA B N 1
ATOM 4646 C CA . ALA B 1 206 ? 11.620 43.776 15.857 1.00 43.15 206 ALA B CA 1
ATOM 4647 C C . ALA B 1 206 ? 11.062 43.548 14.453 1.00 42.45 206 ALA B C 1
ATOM 4648 O O . ALA B 1 206 ? 10.496 42.487 14.167 1.00 50.38 206 ALA B O 1
ATOM 4650 N N . PRO B 1 207 ? 11.233 44.514 13.554 1.00 44.54 207 PRO B N 1
ATOM 4651 C CA . PRO B 1 207 ? 10.867 44.286 12.145 1.00 40.99 207 PRO B CA 1
ATOM 4652 C C . PRO B 1 207 ? 11.864 43.373 11.442 1.00 49.25 207 PRO B C 1
ATOM 4653 O O . PRO B 1 207 ? 13.019 43.207 11.859 1.00 45.62 207 PRO B O 1
ATOM 4657 N N . PHE B 1 208 ? 11.390 42.767 10.354 1.00 44.68 208 PHE B N 1
ATOM 4658 C CA . PHE B 1 208 ? 12.207 41.873 9.542 1.00 43.92 208 PHE B CA 1
ATOM 4659 C C . PHE B 1 208 ? 11.797 41.983 8.070 1.00 47.49 208 PHE B C 1
ATOM 4660 O O . PHE B 1 208 ? 10.650 42.299 7.750 1.00 53.09 208 PHE B O 1
ATOM 4668 N N . SER B 1 209 ? 12.733 41.690 7.177 1.00 47.37 209 SER B N 1
ATOM 4669 C CA . SER B 1 209 ? 12.467 41.648 5.745 1.00 46.21 209 SER B CA 1
ATOM 4670 C C . SER B 1 209 ? 12.214 40.213 5.294 1.00 46.13 209 SER B C 1
ATOM 4671 O O . SER B 1 209 ? 12.439 39.251 6.026 1.00 47.31 209 SER B O 1
ATOM 4674 N N . GLU B 1 210 ? 11.708 40.079 4.079 1.00 46.88 210 GLU B N 1
ATOM 4675 C CA . GLU B 1 210 ? 11.551 38.770 3.463 1.00 55.67 210 GLU B CA 1
ATOM 4676 C C . GLU B 1 210 ? 12.541 38.605 2.319 1.00 54.16 210 GLU B C 1
ATOM 4677 O O . GLU B 1 210 ? 13.155 39.571 1.847 1.00 48.07 210 GLU B O 1
ATOM 4683 N N . GLU B 1 211 ? 12.699 37.357 1.884 1.00 51.07 211 GLU B N 1
ATOM 4684 C CA . GLU B 1 211 ? 13.578 37.072 0.760 1.00 55.46 211 GLU B CA 1
ATOM 4685 C C . GLU B 1 211 ? 12.879 37.518 -0.526 1.00 56.68 211 GLU B C 1
ATOM 4686 O O . GLU B 1 211 ? 11.816 36.999 -0.884 1.00 59.04 211 GLU B O 1
ATOM 4692 N N . TYR B 1 212 ? 13.445 38.539 -1.176 1.00 54.88 212 TYR B N 1
ATOM 4693 C CA . TYR B 1 212 ? 12.822 39.145 -2.351 1.00 52.66 212 TYR B CA 1
ATOM 4694 C C . TYR B 1 212 ? 12.773 38.179 -3.542 1.00 56.27 212 TYR B C 1
ATOM 4695 O O . TYR B 1 212 ? 11.796 38.169 -4.301 1.00 50.58 212 TYR B O 1
ATOM 4704 N N . ALA B 1 213 ? 13.806 37.348 -3.701 1.00 50.82 213 ALA B N 1
ATOM 4705 C CA . ALA B 1 213 ? 13.867 36.425 -4.821 1.00 53.35 213 ALA B CA 1
ATOM 4706 C C . ALA B 1 213 ? 12.602 35.584 -4.914 1.00 57.06 213 ALA B C 1
ATOM 4707 O O . ALA B 1 213 ? 12.100 35.309 -6.013 1.00 58.65 213 ALA B O 1
ATOM 4709 N N . ARG B 1 214 ? 12.059 35.185 -3.765 1.00 55.38 214 ARG B N 1
ATOM 4710 C CA . ARG B 1 214 ? 10.818 34.422 -3.759 1.00 62.01 214 ARG B CA 1
ATOM 4711 C C . ARG B 1 214 ? 9.667 35.251 -4.333 1.00 59.59 214 ARG B C 1
ATOM 4712 O O . ARG B 1 214 ? 8.901 34.781 -5.179 1.00 59.03 214 ARG B O 1
ATOM 4720 N N . GLU B 1 215 ? 9.553 36.501 -3.898 1.00 55.21 215 GLU B N 1
ATOM 4721 C CA . GLU B 1 215 ? 8.502 37.370 -4.397 1.00 59.14 215 GLU B CA 1
ATOM 4722 C C . GLU B 1 215 ? 8.679 37.651 -5.884 1.00 52.00 215 GLU B C 1
ATOM 4723 O O . GLU B 1 215 ? 7.704 37.676 -6.645 1.00 51.74 215 GLU B O 1
ATOM 4729 N N . TYR B 1 216 ? 9.924 37.897 -6.299 1.00 52.60 216 TYR B N 1
ATOM 4730 C CA . TYR B 1 216 ? 10.232 38.173 -7.689 1.00 48.82 216 TYR B CA 1
ATOM 4731 C C . TYR B 1 216 ? 9.829 36.995 -8.574 1.00 59.55 216 TYR B C 1
ATOM 4732 O O . TYR B 1 216 ? 9.141 37.170 -9.590 1.00 59.31 216 TYR B O 1
ATOM 4741 N N . GLU B 1 217 ? 10.190 35.772 -8.166 1.00 49.75 217 GLU B N 1
ATOM 4742 C CA . GLU B 1 217 ? 9.888 34.623 -9.018 1.00 51.78 217 GLU B CA 1
ATOM 4743 C C . GLU B 1 217 ? 8.396 34.308 -9.075 1.00 54.28 217 GLU B C 1
ATOM 4744 O O . GLU B 1 217 ? 7.918 33.801 -10.093 1.00 56.13 217 GLU B O 1
ATOM 4750 N N . GLU B 1 218 ? 7.641 34.591 -8.015 1.00 59.67 218 GLU B N 1
ATOM 4751 C CA . GLU B 1 218 ? 6.202 34.396 -8.112 1.00 58.65 218 GLU B CA 1
ATOM 4752 C C . GLU B 1 218 ? 5.572 35.464 -8.992 1.00 60.76 218 GLU B C 1
ATOM 4753 O O . GLU B 1 218 ? 4.718 35.156 -9.827 1.00 63.50 218 GLU B O 1
ATOM 4759 N N . ALA B 1 219 ? 5.992 36.721 -8.836 1.00 62.17 219 ALA B N 1
ATOM 4760 C CA . ALA B 1 219 ? 5.375 37.798 -9.607 1.00 51.96 219 ALA B CA 1
ATOM 4761 C C . ALA B 1 219 ? 5.634 37.636 -11.094 1.00 57.96 219 ALA B C 1
ATOM 4762 O O . ALA B 1 219 ? 4.730 37.839 -11.911 1.00 61.92 219 ALA B O 1
ATOM 4764 N N . PHE B 1 220 ? 6.851 37.261 -11.471 1.00 57.89 220 PHE B N 1
ATOM 4765 C CA . PHE B 1 220 ? 7.163 37.130 -12.883 1.00 63.28 220 PHE B CA 1
ATOM 4766 C C . PHE B 1 220 ? 7.074 35.702 -13.379 1.00 64.23 220 PHE B C 1
ATOM 4767 O O . PHE B 1 220 ? 7.209 35.475 -14.589 1.00 67.80 220 PHE B O 1
ATOM 4775 N N . ASN B 1 221 ? 6.824 34.741 -12.482 1.00 59.41 221 ASN B N 1
ATOM 4776 C CA . ASN B 1 221 ? 6.421 33.397 -12.886 1.00 57.67 221 ASN B CA 1
ATOM 4777 C C . ASN B 1 221 ? 7.560 32.700 -13.638 1.00 57.89 221 ASN B C 1
ATOM 4778 O O . ASN B 1 221 ? 7.387 32.215 -14.755 1.00 61.49 221 ASN B O 1
ATOM 4783 N N . ILE B 1 222 ? 8.744 32.675 -13.014 1.00 64.26 222 ILE B N 1
ATOM 4784 C CA . ILE B 1 222 ? 9.925 32.014 -13.569 1.00 67.84 222 ILE B CA 1
ATOM 4785 C C . ILE B 1 222 ? 10.639 31.223 -12.480 1.00 65.32 222 ILE B C 1
ATOM 4786 O O . ILE B 1 222 ? 10.551 31.549 -11.294 1.00 67.57 222 ILE B O 1
ATOM 4791 N N . ASP B 1 223 ? 11.360 30.180 -12.898 1.00 68.31 223 ASP B N 1
ATOM 4792 C CA . ASP B 1 223 ? 12.102 29.287 -12.015 1.00 67.61 223 ASP B CA 1
ATOM 4793 C C . ASP B 1 223 ? 13.556 29.733 -11.878 1.00 67.28 223 ASP B C 1
ATOM 4794 O O . ASP B 1 223 ? 14.050 30.542 -12.664 1.00 69.32 223 ASP B O 1
ATOM 4799 N N . ASP B 1 224 ? 14.253 29.172 -10.871 1.00 73.79 224 ASP B N 1
ATOM 4800 C CA . ASP B 1 224 ? 15.679 29.457 -10.676 1.00 68.12 224 ASP B CA 1
ATOM 4801 C C . ASP B 1 224 ? 16.473 29.271 -11.962 1.00 66.10 224 ASP B C 1
ATOM 4802 O O . ASP B 1 224 ? 17.256 30.140 -12.358 1.00 72.55 224 ASP B O 1
ATOM 4807 N N . ASP B 1 225 ? 16.297 28.134 -12.618 1.00 59.42 225 ASP B N 1
ATOM 4808 C CA . ASP B 1 225 ? 17.099 27.865 -13.802 1.00 78.40 225 ASP B CA 1
ATOM 4809 C C . ASP B 1 225 ? 16.692 28.703 -15.013 1.00 78.33 225 ASP B C 1
ATOM 4810 O O . ASP B 1 225 ? 17.311 28.542 -16.068 1.00 83.88 225 ASP B O 1
ATOM 4815 N N . GLU B 1 226 ? 15.689 29.580 -14.915 1.00 65.15 226 GLU B N 1
ATOM 4816 C CA . GLU B 1 226 ? 15.341 30.446 -16.035 1.00 62.31 226 GLU B CA 1
ATOM 4817 C C . GLU B 1 226 ? 15.867 31.862 -15.855 1.00 65.70 226 GLU B C 1
ATOM 4818 O O . GLU B 1 226 ? 15.666 32.701 -16.738 1.00 68.17 226 GLU B O 1
ATOM 4824 N N . LEU B 1 227 ? 16.533 32.140 -14.737 1.00 61.83 227 LEU B N 1
ATOM 4825 C CA . LEU B 1 227 ? 17.028 33.479 -14.434 1.00 64.41 227 LEU B CA 1
ATOM 4826 C C . LEU B 1 227 ? 18.206 33.865 -15.319 1.00 68.65 227 LEU B C 1
ATOM 4827 O O . LEU B 1 227 ? 19.147 33.092 -15.506 1.00 77.83 227 LEU B O 1
ATOM 4832 N N . LYS B 1 228 ? 18.168 35.084 -15.825 1.00 62.16 228 LYS B N 1
ATOM 4833 C CA . LYS B 1 228 ? 19.235 35.656 -16.629 1.00 64.20 228 LYS B CA 1
ATOM 4834 C C . LYS B 1 228 ? 19.843 36.833 -15.887 1.00 78.30 228 LYS B C 1
ATOM 4835 O O . LYS B 1 228 ? 19.380 37.225 -14.805 1.00 75.33 228 LYS B O 1
ATOM 4841 N N . MET B 1 229 ? 20.872 37.416 -16.509 1.00 55.75 229 MET B N 1
ATOM 4842 C CA . MET B 1 229 ? 21.603 38.521 -15.904 1.00 64.51 229 MET B CA 1
ATOM 4843 C C . MET B 1 229 ? 20.669 39.598 -15.347 1.00 63.72 229 MET B C 1
ATOM 4844 O O . MET B 1 229 ? 20.798 40.010 -14.186 1.00 68.60 229 MET B O 1
ATOM 4849 N N A ASP B 1 230 ? 19.713 40.060 -16.159 0.54 64.84 230 ASP B N 1
ATOM 4850 N N B ASP B 1 230 ? 19.710 40.048 -16.157 0.46 64.76 230 ASP B N 1
ATOM 4851 C CA A ASP B 1 230 ? 18.864 41.173 -15.736 0.54 64.63 230 ASP B CA 1
ATOM 4852 C CA B ASP B 1 230 ? 18.874 41.171 -15.749 0.46 64.64 230 ASP B CA 1
ATOM 4853 C C A ASP B 1 230 ? 17.999 40.799 -14.543 0.54 62.21 230 ASP B C 1
ATOM 4854 C C B ASP B 1 230 ? 17.968 40.807 -14.576 0.46 62.17 230 ASP B C 1
ATOM 4855 O O A ASP B 1 230 ? 17.656 41.668 -13.734 0.54 60.37 230 ASP B O 1
ATOM 4856 O O B ASP B 1 230 ? 17.577 41.688 -13.803 0.46 60.27 230 ASP B O 1
ATOM 4865 N N . ASP B 1 231 ? 17.635 39.521 -14.419 1.00 63.50 231 ASP B N 1
ATOM 4866 C CA . ASP B 1 231 ? 16.882 39.080 -13.246 1.00 63.38 231 ASP B CA 1
ATOM 4867 C C . ASP B 1 231 ? 17.716 39.232 -11.979 1.00 66.38 231 ASP B C 1
ATOM 4868 O O . ASP B 1 231 ? 17.227 39.731 -10.957 1.00 66.69 231 ASP B O 1
ATOM 4873 N N . TYR B 1 232 ? 18.979 38.793 -12.028 1.00 66.76 232 TYR B N 1
ATOM 4874 C CA . TYR B 1 232 ? 19.865 38.958 -10.881 1.00 61.14 232 TYR B CA 1
ATOM 4875 C C . TYR B 1 232 ? 20.019 40.428 -10.523 1.00 57.64 232 TYR B C 1
ATOM 4876 O O . TYR B 1 232 ? 19.997 40.794 -9.342 1.00 56.04 232 TYR B O 1
ATOM 4885 N N . ALA B 1 233 ? 20.145 41.290 -11.537 1.00 53.93 233 ALA B N 1
ATOM 4886 C CA . ALA B 1 233 ? 20.261 42.723 -11.287 1.00 59.34 233 ALA B CA 1
ATOM 4887 C C . ALA B 1 233 ? 19.033 43.263 -10.564 1.00 57.90 233 ALA B C 1
ATOM 4888 O O . ALA B 1 233 ? 19.157 44.078 -9.647 1.00 60.15 233 ALA B O 1
ATOM 4890 N N . ARG B 1 234 ? 17.838 42.809 -10.947 1.00 57.73 234 ARG B N 1
ATOM 4891 C CA . ARG B 1 234 ? 16.641 43.294 -10.266 1.00 56.85 234 ARG B CA 1
ATOM 4892 C C . ARG B 1 234 ? 16.517 42.712 -8.861 1.00 52.14 234 ARG B C 1
ATOM 4893 O O . ARG B 1 234 ? 15.979 43.374 -7.968 1.00 54.56 234 ARG B O 1
ATOM 4901 N N . MET B 1 235 ? 17.024 41.497 -8.634 1.00 45.89 235 MET B N 1
ATOM 4902 C CA . MET B 1 235 ? 16.990 40.936 -7.288 1.00 47.59 235 MET B CA 1
ATOM 4903 C C . MET B 1 235 ? 17.937 41.682 -6.348 1.00 56.83 235 MET B C 1
ATOM 4904 O O . MET B 1 235 ? 17.632 41.827 -5.160 1.00 59.71 235 MET B O 1
ATOM 4909 N N . ILE B 1 236 ? 19.051 42.216 -6.861 1.00 55.87 236 ILE B N 1
ATOM 4910 C CA . ILE B 1 236 ? 19.946 43.010 -6.017 1.00 55.46 236 ILE B CA 1
ATOM 4911 C C . ILE B 1 236 ? 19.234 44.254 -5.491 1.00 56.71 236 ILE B C 1
ATOM 4912 O O . ILE B 1 236 ? 19.170 44.490 -4.278 1.00 53.44 236 ILE B O 1
ATOM 4917 N N . THR B 1 237 ? 18.715 45.091 -6.399 1.00 56.47 237 THR B N 1
ATOM 4918 C CA . THR B 1 237 ? 18.065 46.307 -5.924 1.00 57.88 237 THR B CA 1
ATOM 4919 C C . THR B 1 237 ? 16.781 45.981 -5.167 1.00 52.33 237 THR B C 1
ATOM 4920 O O . THR B 1 237 ? 16.425 46.701 -4.230 1.00 54.49 237 THR B O 1
ATOM 4924 N N . GLY B 1 238 ? 16.094 44.896 -5.534 1.00 45.10 238 GLY B N 1
ATOM 4925 C CA . GLY B 1 238 ? 14.854 44.550 -4.849 1.00 53.74 238 GLY B CA 1
ATOM 4926 C C . GLY B 1 238 ? 15.065 44.178 -3.390 1.00 57.24 238 GLY B C 1
ATOM 4927 O O . GLY B 1 238 ? 14.401 44.717 -2.494 1.00 56.73 238 GLY B O 1
ATOM 4928 N N . GLN B 1 239 ? 16.010 43.271 -3.131 1.00 47.29 239 GLN B N 1
ATOM 4929 C CA . GLN B 1 239 ? 16.314 42.896 -1.758 1.00 47.96 239 GLN B CA 1
ATOM 4930 C C . GLN B 1 239 ? 16.855 44.085 -0.983 1.00 53.41 239 GLN B C 1
ATOM 4931 O O . GLN B 1 239 ? 16.550 44.257 0.204 1.00 45.81 239 GLN B O 1
ATOM 4937 N N . TYR B 1 240 ? 17.671 44.910 -1.638 1.00 51.91 240 TYR B N 1
ATOM 4938 C CA . TYR B 1 240 ? 18.220 46.074 -0.961 1.00 51.65 240 TYR B CA 1
ATOM 4939 C C . TYR B 1 240 ? 17.102 47.022 -0.545 1.00 50.65 240 TYR B C 1
ATOM 4940 O O . TYR B 1 240 ? 17.076 47.526 0.588 1.00 52.35 240 TYR B O 1
ATOM 4949 N N . ASP B 1 241 ? 16.164 47.273 -1.447 1.00 43.57 241 ASP B N 1
ATOM 4950 C CA . ASP B 1 241 ? 15.059 48.159 -1.106 1.00 51.73 241 ASP B CA 1
ATOM 4951 C C . ASP B 1 241 ? 14.199 47.571 0.001 1.00 47.13 241 ASP B C 1
ATOM 4952 O O . ASP B 1 241 ? 13.749 48.299 0.892 1.00 47.58 241 ASP B O 1
ATOM 4957 N N . ALA B 1 242 ? 13.943 46.260 -0.042 1.00 39.92 242 ALA B N 1
ATOM 4958 C CA . ALA B 1 242 ? 13.194 45.642 1.042 1.00 47.89 242 ALA B CA 1
ATOM 4959 C C . ALA B 1 242 ? 13.945 45.786 2.362 1.00 50.92 242 ALA B C 1
ATOM 4960 O O . ALA B 1 242 ? 13.347 46.108 3.400 1.00 49.81 242 ALA B O 1
ATOM 4962 N N . ASN B 1 243 ? 15.260 45.584 2.338 1.00 47.55 243 ASN B N 1
ATOM 4963 C CA . ASN B 1 243 ? 16.014 45.687 3.579 1.00 47.98 243 ASN B CA 1
ATOM 4964 C C . ASN B 1 243 ? 16.036 47.126 4.094 1.00 47.66 243 ASN B C 1
ATOM 4965 O O . ASN B 1 243 ? 15.793 47.357 5.284 1.00 47.18 243 ASN B O 1
ATOM 4970 N N . SER B 1 244 ? 16.285 48.109 3.215 1.00 46.38 244 SER B N 1
ATOM 4971 C CA . SER B 1 244 ? 16.259 49.508 3.650 1.00 46.90 244 SER B CA 1
ATOM 4972 C C . SER B 1 244 ? 14.889 49.901 4.179 1.00 51.07 244 SER B C 1
ATOM 4973 O O . SER B 1 244 ? 14.782 50.679 5.131 1.00 53.05 244 SER B O 1
ATOM 4976 N N . ARG B 1 245 ? 13.826 49.392 3.561 1.00 47.19 245 ARG B N 1
ATOM 4977 C CA . ARG B 1 245 ? 12.488 49.683 4.059 1.00 52.40 245 ARG B CA 1
ATOM 4978 C C . ARG B 1 245 ? 12.336 49.256 5.523 1.00 54.31 245 ARG B C 1
ATOM 4979 O O . ARG B 1 245 ? 11.687 49.946 6.317 1.00 48.75 245 ARG B O 1
ATOM 4987 N N . GLU B 1 246 ? 12.913 48.115 5.903 1.00 45.78 246 GLU B N 1
ATOM 4988 C CA . GLU B 1 246 ? 12.780 47.679 7.289 1.00 44.85 246 GLU B CA 1
ATOM 4989 C C . GLU B 1 246 ? 13.653 48.510 8.234 1.00 50.74 246 GLU B C 1
ATOM 4990 O O . GLU B 1 246 ? 13.174 48.940 9.292 1.00 47.07 246 GLU B O 1
ATOM 4996 N N . VAL B 1 247 ? 14.914 48.790 7.866 1.00 44.24 247 VAL B N 1
ATOM 4997 C CA . VAL B 1 247 ? 15.746 49.651 8.718 1.00 45.20 247 VAL B CA 1
ATOM 4998 C C . VAL B 1 247 ? 15.076 51.005 8.948 1.00 49.80 247 VAL B C 1
ATOM 4999 O O . VAL B 1 247 ? 15.128 51.558 10.051 1.00 52.00 247 VAL B O 1
ATOM 5003 N N . ASN B 1 248 ? 14.446 51.560 7.915 1.00 43.76 248 ASN B N 1
ATOM 5004 C CA . ASN B 1 248 ? 13.831 52.874 7.994 1.00 50.03 248 ASN B CA 1
ATOM 5005 C C . ASN B 1 248 ? 12.419 52.831 8.550 1.00 53.23 248 ASN B C 1
ATOM 5006 O O . ASN B 1 248 ? 11.769 53.876 8.644 1.00 49.50 248 ASN B O 1
ATOM 5011 N N . SER B 1 249 ? 11.948 51.661 8.933 1.00 46.64 249 SER B N 1
ATOM 5012 C CA . SER B 1 249 ? 10.565 51.511 9.351 1.00 47.69 249 SER B CA 1
ATOM 5013 C C . SER B 1 249 ? 10.306 52.226 10.683 1.00 46.06 249 SER B C 1
ATOM 5014 O O . SER B 1 249 ? 11.114 52.141 11.612 1.00 43.09 249 SER B O 1
ATOM 5017 N N . PRO B 1 250 ? 9.156 52.872 10.835 1.00 45.50 250 PRO B N 1
ATOM 5018 C CA . PRO B 1 250 ? 8.773 53.345 12.174 1.00 44.08 250 PRO B CA 1
ATOM 5019 C C . PRO B 1 250 ? 8.634 52.210 13.178 1.00 48.52 250 PRO B C 1
ATOM 5020 O O . PRO B 1 250 ? 8.716 52.454 14.378 1.00 49.40 250 PRO B O 1
ATOM 5024 N N . ALA B 1 251 ? 8.441 50.973 12.731 1.00 45.65 251 ALA B N 1
ATOM 5025 C CA . ALA B 1 251 ? 8.386 49.879 13.681 1.00 45.44 251 ALA B CA 1
ATOM 5026 C C . ALA B 1 251 ? 9.746 49.537 14.274 1.00 43.59 251 ALA B C 1
ATOM 5027 O O . ALA B 1 251 ? 9.806 48.799 15.263 1.00 49.06 251 ALA B O 1
ATOM 5029 N N . ASN B 1 252 ? 10.830 50.025 13.691 1.00 45.95 252 ASN B N 1
ATOM 5030 C CA . ASN B 1 252 ? 12.165 49.750 14.218 1.00 42.04 252 ASN B CA 1
ATOM 5031 C C . ASN B 1 252 ? 12.300 50.267 15.656 1.00 43.90 252 ASN B C 1
ATOM 5032 O O . ASN B 1 252 ? 12.121 51.464 15.912 1.00 43.82 252 ASN B O 1
ATOM 5037 N N . GLN B 1 253 ? 12.648 49.373 16.583 1.00 37.73 253 GLN B N 1
ATOM 5038 C CA . GLN B 1 253 ? 12.916 49.730 17.969 1.00 46.64 253 GLN B CA 1
ATOM 5039 C C . GLN B 1 253 ? 14.407 49.762 18.278 1.00 50.40 253 GLN B C 1
ATOM 5040 O O . GLN B 1 253 ? 14.782 49.947 19.431 1.00 48.77 253 GLN B O 1
ATOM 5046 N N . GLY B 1 254 ? 15.262 49.601 17.279 1.00 49.47 254 GLY B N 1
ATOM 5047 C CA . GLY B 1 254 ? 16.692 49.715 17.498 1.00 43.53 254 GLY B CA 1
ATOM 5048 C C . GLY B 1 254 ? 17.465 48.585 16.841 1.00 47.78 254 GLY B C 1
ATOM 5049 O O . GLY B 1 254 ? 18.695 48.655 16.739 1.00 43.83 254 GLY B O 1
ATOM 5050 N N . ILE B 1 255 ? 16.762 47.539 16.402 1.00 46.26 255 ILE B N 1
ATOM 5051 C CA . ILE B 1 255 ? 17.374 46.397 15.717 1.00 50.74 255 ILE B CA 1
ATOM 5052 C C . ILE B 1 255 ? 16.396 45.823 14.689 1.00 51.89 255 ILE B C 1
ATOM 5053 O O . ILE B 1 255 ? 15.198 45.705 14.963 1.00 48.89 255 ILE B O 1
ATOM 5058 N N . VAL B 1 256 ? 16.906 45.469 13.497 1.00 42.41 256 VAL B N 1
ATOM 5059 C CA . VAL B 1 256 ? 16.128 44.795 12.457 1.00 45.20 256 VAL B CA 1
ATOM 5060 C C . VAL B 1 256 ? 16.847 43.539 11.970 1.00 50.70 256 VAL B C 1
ATOM 5061 O O . VAL B 1 256 ? 18.081 43.439 12.015 1.00 47.63 256 VAL B O 1
ATOM 5065 N N . PHE B 1 257 ? 16.057 42.582 11.474 1.00 40.83 257 PHE B N 1
ATOM 5066 C CA . PHE B 1 257 ? 16.563 41.304 10.979 1.00 44.89 257 PHE B CA 1
ATOM 5067 C C . PHE B 1 257 ? 16.316 41.214 9.474 1.00 55.46 257 PHE B C 1
ATOM 5068 O O . PHE B 1 257 ? 15.185 41.400 9.014 1.00 53.73 257 PHE B O 1
ATOM 5076 N N . LEU B 1 258 ? 17.360 40.901 8.711 1.00 56.12 258 LEU B N 1
ATOM 5077 C CA . LEU B 1 258 ? 17.289 40.890 7.252 1.00 51.25 258 LEU B CA 1
ATOM 5078 C C . LEU B 1 258 ? 17.415 39.466 6.722 1.00 50.80 258 LEU B C 1
ATOM 5079 O O . LEU B 1 258 ? 18.315 38.724 7.130 1.00 52.93 258 LEU B O 1
ATOM 5084 N N . ASP B 1 259 ? 16.498 39.088 5.825 1.00 49.56 259 ASP B N 1
ATOM 5085 C CA . ASP B 1 259 ? 16.489 37.764 5.194 1.00 54.08 259 ASP B CA 1
ATOM 5086 C C . ASP B 1 259 ? 17.264 37.829 3.881 1.00 52.27 259 ASP B C 1
ATOM 5087 O O . ASP B 1 259 ? 16.690 38.083 2.823 1.00 48.06 259 ASP B O 1
ATOM 5092 N N . THR B 1 260 ? 18.582 37.564 3.956 1.00 47.28 260 THR B N 1
ATOM 5093 C CA . THR B 1 260 ? 19.548 37.605 2.848 1.00 44.93 260 THR B CA 1
ATOM 5094 C C . THR B 1 260 ? 19.813 39.027 2.351 1.00 53.43 260 THR B C 1
ATOM 5095 O O . THR B 1 260 ? 19.149 39.986 2.777 1.00 46.20 260 THR B O 1
ATOM 5099 N N . ASP B 1 261 ? 20.783 39.161 1.445 1.00 45.51 261 ASP B N 1
ATOM 5100 C CA . ASP B 1 261 ? 21.307 40.461 1.020 1.00 49.36 261 ASP B CA 1
ATOM 5101 C C . ASP B 1 261 ? 21.991 40.294 -0.332 1.00 50.50 261 ASP B C 1
ATOM 5102 O O . ASP B 1 261 ? 21.879 39.239 -0.966 1.00 54.87 261 ASP B O 1
ATOM 5107 N N . ALA B 1 262 ? 22.789 41.289 -0.726 1.00 47.54 262 ALA B N 1
ATOM 5108 C CA . ALA B 1 262 ? 23.423 41.229 -2.044 1.00 51.55 262 ALA B CA 1
ATOM 5109 C C . ALA B 1 262 ? 24.533 40.185 -2.104 1.00 54.63 262 ALA B C 1
ATOM 5110 O O . ALA B 1 262 ? 24.811 39.647 -3.180 1.00 56.83 262 ALA B O 1
ATOM 5112 N N . ILE B 1 263 ? 25.199 39.906 -0.979 1.00 57.41 263 ILE B N 1
ATOM 5113 C CA . ILE B 1 263 ? 26.237 38.875 -0.973 1.00 57.85 263 ILE B CA 1
ATOM 5114 C C . ILE B 1 263 ? 25.642 37.521 -1.330 1.00 63.86 263 ILE B C 1
ATOM 5115 O O . ILE B 1 263 ? 26.188 36.782 -2.159 1.00 65.78 263 ILE B O 1
ATOM 5120 N N . VAL B 1 264 ? 24.496 37.193 -0.730 1.00 60.78 264 VAL B N 1
ATOM 5121 C CA . VAL B 1 264 ? 23.801 35.950 -1.054 1.00 58.36 264 VAL B CA 1
ATOM 5122 C C . VAL B 1 264 ? 23.506 35.869 -2.548 1.00 55.04 264 VAL B C 1
ATOM 5123 O O . VAL B 1 264 ? 23.785 34.852 -3.197 1.00 61.16 264 VAL B O 1
ATOM 5127 N N . THR B 1 265 ? 22.941 36.937 -3.119 1.00 52.08 265 THR B N 1
ATOM 5128 C CA . THR B 1 265 ? 22.676 36.936 -4.556 1.00 55.06 265 THR B CA 1
ATOM 5129 C C . THR B 1 265 ? 23.962 36.828 -5.369 1.00 61.49 265 THR B C 1
ATOM 5130 O O . THR B 1 265 ? 23.971 36.197 -6.429 1.00 61.04 265 THR B O 1
ATOM 5134 N N . ARG B 1 266 ? 25.060 37.409 -4.879 1.00 63.20 266 ARG B N 1
ATOM 5135 C CA . ARG B 1 266 ? 26.322 37.325 -5.606 1.00 61.53 266 ARG B CA 1
ATOM 5136 C C . ARG B 1 266 ? 26.878 35.904 -5.615 1.00 64.53 266 ARG B C 1
ATOM 5137 O O . ARG B 1 266 ? 27.591 35.523 -6.551 1.00 69.10 266 ARG B O 1
ATOM 5145 N N . VAL B 1 267 ? 26.569 35.114 -4.588 1.00 65.84 267 VAL B N 1
ATOM 5146 C CA . VAL B 1 267 ? 26.969 33.712 -4.577 1.00 60.73 267 VAL B CA 1
ATOM 5147 C C . VAL B 1 267 ? 26.221 32.949 -5.660 1.00 66.28 267 VAL B C 1
ATOM 5148 O O . VAL B 1 267 ? 26.822 32.208 -6.447 1.00 69.76 267 VAL B O 1
ATOM 5152 N N . TYR B 1 268 ? 24.901 33.139 -5.735 1.00 65.97 268 TYR B N 1
ATOM 5153 C CA . TYR B 1 268 ? 24.140 32.524 -6.816 1.00 62.64 268 TYR B CA 1
ATOM 5154 C C . TYR B 1 268 ? 24.631 33.008 -8.170 1.00 69.06 268 TYR B C 1
ATOM 5155 O O . TYR B 1 268 ? 24.833 32.201 -9.082 1.00 70.60 268 TYR B O 1
ATOM 5164 N N . ALA B 1 269 ? 24.855 34.319 -8.313 1.00 66.88 269 ALA B N 1
ATOM 5165 C CA . ALA B 1 269 ? 25.312 34.856 -9.592 1.00 69.12 269 ALA B CA 1
ATOM 5166 C C . ALA B 1 269 ? 26.647 34.245 -10.016 1.00 72.85 269 ALA B C 1
ATOM 5167 O O . ALA B 1 269 ? 26.836 33.902 -11.188 1.00 73.27 269 ALA B O 1
ATOM 5169 N N . LYS B 1 270 ? 27.593 34.113 -9.086 1.00 74.52 270 LYS B N 1
ATOM 5170 C CA . LYS B 1 270 ? 28.882 33.530 -9.446 1.00 76.07 270 LYS B CA 1
ATOM 5171 C C . LYS B 1 270 ? 28.726 32.076 -9.879 1.00 74.73 270 LYS B C 1
ATOM 5172 O O . LYS B 1 270 ? 29.365 31.633 -10.840 1.00 76.41 270 LYS B O 1
ATOM 5178 N N . LEU B 1 271 ? 27.836 31.333 -9.219 1.00 75.48 271 LEU B N 1
ATOM 5179 C CA . LEU B 1 271 ? 27.701 29.905 -9.486 1.00 77.69 271 LEU B CA 1
ATOM 5180 C C . LEU B 1 271 ? 26.968 29.607 -10.790 1.00 80.88 271 LEU B C 1
ATOM 5181 O O . LEU B 1 271 ? 27.242 28.589 -11.426 1.00 86.16 271 LEU B O 1
ATOM 5186 N N . TYR B 1 272 ? 26.013 30.436 -11.190 1.00 81.88 272 TYR B N 1
ATOM 5187 C CA . TYR B 1 272 ? 25.147 30.088 -12.305 1.00 80.22 272 TYR B CA 1
ATOM 5188 C C . TYR B 1 272 ? 25.238 31.044 -13.485 1.00 77.10 272 TYR B C 1
ATOM 5189 O O . TYR B 1 272 ? 24.759 30.700 -14.565 1.00 79.47 272 TYR B O 1
ATOM 5198 N N . LEU B 1 273 ? 25.798 32.181 -13.324 1.00 75.68 273 LEU B N 1
ATOM 5199 C CA . LEU B 1 273 ? 25.802 32.980 -14.537 1.00 73.38 273 LEU B CA 1
ATOM 5200 C C . LEU B 1 273 ? 27.053 32.696 -15.359 1.00 73.92 273 LEU B C 1
ATOM 5201 O O . LEU B 1 273 ? 28.071 32.266 -14.817 1.00 74.52 273 LEU B O 1
ATOM 5206 N N . PRO B 1 274 ? 27.017 32.909 -16.674 1.00 77.43 274 PRO B N 1
ATOM 5207 C CA . PRO B 1 274 ? 28.268 32.898 -17.440 1.00 81.20 274 PRO B CA 1
ATOM 5208 C C . PRO B 1 274 ? 29.203 33.987 -16.933 1.00 85.18 274 PRO B C 1
ATOM 5209 O O . PRO B 1 274 ? 28.764 35.049 -16.486 1.00 81.64 274 PRO B O 1
ATOM 5213 N N . LYS B 1 275 ? 30.510 33.719 -17.040 1.00 91.18 275 LYS B N 1
ATOM 5214 C CA . LYS B 1 275 ? 31.524 34.615 -16.487 1.00 86.66 275 LYS B CA 1
ATOM 5215 C C . LYS B 1 275 ? 31.329 36.042 -16.971 1.00 85.47 275 LYS B C 1
ATOM 5216 O O . LYS B 1 275 ? 31.352 36.988 -16.177 1.00 81.15 275 LYS B O 1
ATOM 5222 N N . GLU B 1 276 ? 31.083 36.207 -18.268 1.00 87.98 276 GLU B N 1
ATOM 5223 C CA . GLU B 1 276 ? 30.940 37.535 -18.843 1.00 88.66 276 GLU B CA 1
ATOM 5224 C C . GLU B 1 276 ? 29.778 38.284 -18.212 1.00 82.35 276 GLU B C 1
ATOM 5225 O O . GLU B 1 276 ? 29.875 39.490 -17.967 1.00 83.63 276 GLU B O 1
ATOM 5231 N N . ASP B 1 277 ? 28.660 37.594 -17.968 1.00 86.50 277 ASP B N 1
ATOM 5232 C CA . ASP B 1 277 ? 27.498 38.241 -17.354 1.00 81.26 277 ASP B CA 1
ATOM 5233 C C . ASP B 1 277 ? 27.748 38.578 -15.893 1.00 75.70 277 ASP B C 1
ATOM 5234 O O . ASP B 1 277 ? 27.277 39.606 -15.396 1.00 73.26 277 ASP B O 1
ATOM 5239 N N . PHE B 1 278 ? 28.441 37.701 -15.174 1.00 71.35 278 PHE B N 1
ATOM 5240 C CA . PHE B 1 278 ? 28.789 38.021 -13.802 1.00 74.72 278 PHE B CA 1
ATOM 5241 C C . PHE B 1 278 ? 29.644 39.278 -13.743 1.00 79.69 278 PHE B C 1
ATOM 5242 O O . PHE B 1 278 ? 29.390 40.178 -12.934 1.00 82.37 278 PHE B O 1
ATOM 5250 N N A GLU B 1 279 ? 30.662 39.366 -14.601 0.41 79.76 279 GLU B N 1
ATOM 5251 N N B GLU B 1 279 ? 30.660 39.359 -14.607 0.59 79.56 279 GLU B N 1
ATOM 5252 C CA A GLU B 1 279 ? 31.525 40.542 -14.584 0.41 81.13 279 GLU B CA 1
ATOM 5253 C CA B GLU B 1 279 ? 31.538 40.524 -14.630 0.59 81.53 279 GLU B CA 1
ATOM 5254 C C A GLU B 1 279 ? 30.747 41.814 -14.891 0.41 78.00 279 GLU B C 1
ATOM 5255 C C B GLU B 1 279 ? 30.761 41.804 -14.912 0.59 78.15 279 GLU B C 1
ATOM 5256 O O A GLU B 1 279 ? 31.107 42.895 -14.411 0.41 77.21 279 GLU B O 1
ATOM 5257 O O B GLU B 1 279 ? 31.131 42.879 -14.426 0.59 77.12 279 GLU B O 1
ATOM 5268 N N . GLN B 1 280 ? 29.674 41.710 -15.673 1.00 73.27 280 GLN B N 1
ATOM 5269 C CA . GLN B 1 280 ? 28.912 42.904 -15.996 1.00 77.29 280 GLN B CA 1
ATOM 5270 C C . GLN B 1 280 ? 28.130 43.412 -14.787 1.00 83.09 280 GLN B C 1
ATOM 5271 O O . GLN B 1 280 ? 27.852 44.612 -14.691 1.00 88.53 280 GLN B O 1
ATOM 5277 N N . LEU B 1 281 ? 27.804 42.530 -13.839 1.00 78.79 281 LEU B N 1
ATOM 5278 C CA . LEU B 1 281 ? 27.072 42.903 -12.633 1.00 73.07 281 LEU B CA 1
ATOM 5279 C C . LEU B 1 281 ? 27.968 43.392 -11.501 1.00 68.24 281 LEU B C 1
ATOM 5280 O O . LEU B 1 281 ? 27.454 43.949 -10.527 1.00 64.91 281 LEU B O 1
ATOM 5285 N N . GLU B 1 282 ? 29.278 43.198 -11.608 1.00 68.89 282 GLU B N 1
ATOM 5286 C CA . GLU B 1 282 ? 30.193 43.536 -10.521 1.00 75.45 282 GLU B CA 1
ATOM 5287 C C . GLU B 1 282 ? 30.061 44.972 -10.028 1.00 78.65 282 GLU B C 1
ATOM 5288 O O . GLU B 1 282 ? 29.970 45.167 -8.806 1.00 79.82 282 GLU B O 1
ATOM 5294 N N . PRO B 1 283 ? 30.019 46.003 -10.881 1.00 75.31 283 PRO B N 1
ATOM 5295 C CA . PRO B 1 283 ? 29.810 47.362 -10.343 1.00 69.83 283 PRO B CA 1
ATOM 5296 C C . PRO B 1 283 ? 28.567 47.479 -9.480 1.00 69.45 283 PRO B C 1
ATOM 5297 O O . PRO B 1 283 ? 28.610 48.109 -8.417 1.00 71.46 283 PRO B O 1
ATOM 5301 N N . LEU B 1 284 ? 27.452 46.888 -9.908 1.00 67.49 284 LEU B N 1
ATOM 5302 C CA . LEU B 1 284 ? 26.239 46.972 -9.104 1.00 63.11 284 LEU B CA 1
ATOM 5303 C C . LEU B 1 284 ? 26.379 46.182 -7.806 1.00 64.22 284 LEU B C 1
ATOM 5304 O O . LEU B 1 284 ? 25.892 46.616 -6.759 1.00 62.11 284 LEU B O 1
ATOM 5309 N N . PHE B 1 285 ? 27.037 45.024 -7.852 1.00 62.90 285 PHE B N 1
ATOM 5310 C CA . PHE B 1 285 ? 27.282 44.263 -6.632 1.00 62.46 285 PHE B CA 1
ATOM 5311 C C . PHE B 1 285 ? 28.108 45.069 -5.637 1.00 66.28 285 PHE B C 1
ATOM 5312 O O . PHE B 1 285 ? 27.740 45.191 -4.461 1.00 63.83 285 PHE B O 1
ATOM 5320 N N A ARG B 1 286 ? 29.249 45.597 -6.094 0.56 69.46 286 ARG B N 1
ATOM 5321 N N B ARG B 1 286 ? 29.220 45.647 -6.093 0.44 69.58 286 ARG B N 1
ATOM 5322 C CA A ARG B 1 286 ? 30.124 46.382 -5.228 0.56 72.91 286 ARG B CA 1
ATOM 5323 C CA B ARG B 1 286 ? 30.103 46.352 -5.168 0.44 72.63 286 ARG B CA 1
ATOM 5324 C C A ARG B 1 286 ? 29.373 47.552 -4.612 0.56 72.29 286 ARG B C 1
ATOM 5325 C C B ARG B 1 286 ? 29.453 47.621 -4.625 0.44 72.50 286 ARG B C 1
ATOM 5326 O O A ARG B 1 286 ? 29.441 47.781 -3.399 0.56 75.35 286 ARG B O 1
ATOM 5327 O O B ARG B 1 286 ? 29.665 47.980 -3.462 0.44 75.85 286 ARG B O 1
ATOM 5342 N N . LYS B 1 287 ? 28.650 48.303 -5.441 1.00 66.20 287 LYS B N 1
ATOM 5343 C CA . LYS B 1 287 ? 27.926 49.473 -4.959 1.00 63.40 287 LYS B CA 1
ATOM 5344 C C . LYS B 1 287 ? 26.952 49.084 -3.847 1.00 62.55 287 LYS B C 1
ATOM 5345 O O . LYS B 1 287 ? 26.886 49.734 -2.799 1.00 69.57 287 LYS B O 1
ATOM 5351 N N . THR B 1 288 ? 26.177 48.027 -4.068 1.00 57.14 288 THR B N 1
ATOM 5352 C CA . THR B 1 288 ? 25.164 47.636 -3.098 1.00 56.46 288 THR B CA 1
ATOM 5353 C C . THR B 1 288 ? 25.795 47.094 -1.820 1.00 59.67 288 THR B C 1
ATOM 5354 O O . THR B 1 288 ? 25.366 47.438 -0.712 1.00 54.03 288 THR B O 1
ATOM 5358 N N . ILE B 1 289 ? 26.810 46.243 -1.951 1.00 53.47 289 ILE B N 1
ATOM 5359 C CA . ILE B 1 289 ? 27.406 45.641 -0.768 1.00 59.28 289 ILE B CA 1
ATOM 5360 C C . ILE B 1 289 ? 28.065 46.703 0.105 1.00 61.80 289 ILE B C 1
ATOM 5361 O O . ILE B 1 289 ? 27.902 46.704 1.331 1.00 59.42 289 ILE B O 1
ATOM 5366 N N . ALA B 1 290 ? 28.720 47.683 -0.516 1.00 58.26 290 ALA B N 1
ATOM 5367 C CA . ALA B 1 290 ? 29.301 48.785 0.242 1.00 60.08 290 ALA B CA 1
ATOM 5368 C C . ALA B 1 290 ? 28.248 49.628 0.963 1.00 61.31 290 ALA B C 1
ATOM 5369 O O . ALA B 1 290 ? 28.595 50.362 1.889 1.00 64.49 290 ALA B O 1
ATOM 5371 N N . ASP B 1 291 ? 26.987 49.584 0.543 1.00 58.68 291 ASP B N 1
ATOM 5372 C CA . ASP B 1 291 ? 25.934 50.323 1.226 1.00 56.93 291 ASP B CA 1
ATOM 5373 C C . ASP B 1 291 ? 25.271 49.525 2.330 1.00 56.95 291 ASP B C 1
ATOM 5374 O O . ASP B 1 291 ? 24.335 50.030 2.965 1.00 65.38 291 ASP B O 1
ATOM 5379 N N . GLU B 1 292 ? 25.703 48.295 2.567 1.00 50.35 292 GLU B N 1
ATOM 5380 C CA . GLU B 1 292 ? 25.105 47.498 3.622 1.00 58.58 292 GLU B CA 1
ATOM 5381 C C . GLU B 1 292 ? 25.875 47.742 4.915 1.00 63.12 292 GLU B C 1
ATOM 5382 O O . GLU B 1 292 ? 27.096 47.901 4.901 1.00 64.60 292 GLU B O 1
ATOM 5388 N N . ARG B 1 293 ? 25.138 47.847 6.016 1.00 59.53 293 ARG B N 1
ATOM 5389 C CA . ARG B 1 293 ? 25.682 47.982 7.362 1.00 54.74 293 ARG B CA 1
ATOM 5390 C C . ARG B 1 293 ? 25.179 46.782 8.140 1.00 58.44 293 ARG B C 1
ATOM 5391 O O . ARG B 1 293 ? 23.974 46.657 8.368 1.00 68.74 293 ARG B O 1
ATOM 5399 N N . MET B 1 294 ? 26.082 45.893 8.529 1.00 56.35 294 MET B N 1
ATOM 5400 C CA . MET B 1 294 ? 25.713 44.707 9.286 1.00 47.12 294 MET B CA 1
ATOM 5401 C C . MET B 1 294 ? 26.539 44.634 10.554 1.00 52.62 294 MET B C 1
ATOM 5402 O O . MET B 1 294 ? 27.755 44.850 10.536 1.00 62.44 294 MET B O 1
ATOM 5407 N N . ASP B 1 295 ? 25.868 44.324 11.650 1.00 51.22 295 ASP B N 1
ATOM 5408 C CA . ASP B 1 295 ? 26.544 44.078 12.911 1.00 56.88 295 ASP B CA 1
ATOM 5409 C C . ASP B 1 295 ? 26.778 42.601 13.158 1.00 56.67 295 ASP B C 1
ATOM 5410 O O . ASP B 1 295 ? 27.749 42.243 13.827 1.00 59.15 295 ASP B O 1
ATOM 5415 N N . LEU B 1 296 ? 25.917 41.742 12.617 1.00 53.46 296 LEU B N 1
ATOM 5416 C CA . LEU B 1 296 ? 25.990 40.306 12.852 1.00 51.51 296 LEU B CA 1
ATOM 5417 C C . LEU B 1 296 ? 25.486 39.607 11.605 1.00 53.80 296 LEU B C 1
ATOM 5418 O O . LEU B 1 296 ? 24.447 39.999 11.062 1.00 52.30 296 LEU B O 1
ATOM 5423 N N . ILE B 1 297 ? 26.229 38.606 11.137 1.00 50.36 297 ILE B N 1
ATOM 5424 C CA . ILE B 1 297 ? 25.834 37.805 9.977 1.00 46.65 297 ILE B CA 1
ATOM 5425 C C . ILE B 1 297 ? 25.656 36.380 10.469 1.00 54.91 297 ILE B C 1
ATOM 5426 O O . ILE B 1 297 ? 26.625 35.733 10.887 1.00 52.60 297 ILE B O 1
ATOM 5431 N N . LEU B 1 298 ? 24.419 35.901 10.458 1.00 52.51 298 LEU B N 1
ATOM 5432 C CA . LEU B 1 298 ? 24.109 34.551 10.900 1.00 52.99 298 LEU B CA 1
ATOM 5433 C C . LEU B 1 298 ? 24.047 33.651 9.670 1.00 51.01 298 LEU B C 1
ATOM 5434 O O . LEU B 1 298 ? 23.196 33.857 8.799 1.00 51.31 298 LEU B O 1
ATOM 5439 N N . VAL B 1 299 ? 24.929 32.657 9.601 1.00 50.06 299 VAL B N 1
ATOM 5440 C CA . VAL B 1 299 ? 25.037 31.766 8.441 1.00 56.48 299 VAL B CA 1
ATOM 5441 C C . VAL B 1 299 ? 24.509 30.384 8.818 1.00 61.12 299 VAL B C 1
ATOM 5442 O O . VAL B 1 299 ? 25.007 29.754 9.761 1.00 62.20 299 VAL B O 1
ATOM 5446 N N . ILE B 1 300 ? 23.528 29.889 8.073 1.00 57.83 300 ILE B N 1
ATOM 5447 C CA . ILE B 1 300 ? 23.003 28.543 8.271 1.00 60.43 300 ILE B CA 1
ATOM 5448 C C . ILE B 1 300 ? 23.754 27.587 7.348 1.00 63.20 300 ILE B C 1
ATOM 5449 O O . ILE B 1 300 ? 23.703 27.764 6.121 1.00 70.16 300 ILE B O 1
ATOM 5454 N N . PRO B 1 301 ? 24.471 26.607 7.880 1.00 64.53 301 PRO B N 1
ATOM 5455 C CA . PRO B 1 301 ? 25.202 25.689 7.025 1.00 72.05 301 PRO B CA 1
ATOM 5456 C C . PRO B 1 301 ? 24.282 24.603 6.507 1.00 80.36 301 PRO B C 1
ATOM 5457 O O . PRO B 1 301 ? 23.221 24.326 7.086 1.00 82.95 301 PRO B O 1
ATOM 5461 N N . PRO B 1 302 ? 24.643 23.984 5.387 1.00 88.71 302 PRO B N 1
ATOM 5462 C CA . PRO B 1 302 ? 23.819 22.927 4.794 1.00 94.21 302 PRO B CA 1
ATOM 5463 C C . PRO B 1 302 ? 23.952 21.631 5.573 1.00 100.06 302 PRO B C 1
ATOM 5464 O O . PRO B 1 302 ? 25.065 21.157 5.809 1.00 103.74 302 PRO B O 1
ATOM 5468 N N . ILE B 1 303 ? 22.822 21.067 5.996 1.00 110.90 303 ILE B N 1
ATOM 5469 C CA . ILE B 1 303 ? 22.791 19.658 6.369 1.00 126.77 303 ILE B CA 1
ATOM 5470 C C . ILE B 1 303 ? 21.563 19.005 5.736 1.00 139.51 303 ILE B C 1
ATOM 5471 O O . ILE B 1 303 ? 20.574 19.668 5.411 1.00 140.79 303 ILE B O 1
ATOM 5476 N N . THR B 1 304 ? 21.650 17.688 5.541 1.00 146.50 304 THR B N 1
ATOM 5477 C CA . THR B 1 304 ? 20.612 16.933 4.827 1.00 150.48 304 THR B CA 1
ATOM 5478 C C . THR B 1 304 ? 19.239 17.030 5.486 1.00 153.56 304 THR B C 1
ATOM 5479 O O . THR B 1 304 ? 18.242 17.318 4.820 1.00 154.08 304 THR B O 1
ATOM 5483 N N . PHE B 1 311 ? 6.741 26.704 -0.992 1.00 149.05 311 PHE B N 1
ATOM 5484 C CA . PHE B 1 311 ? 7.636 27.256 -2.006 1.00 147.23 311 PHE B CA 1
ATOM 5485 C C . PHE B 1 311 ? 9.054 26.710 -1.826 1.00 144.54 311 PHE B C 1
ATOM 5486 O O . PHE B 1 311 ? 9.634 26.816 -0.743 1.00 138.37 311 PHE B O 1
ATOM 5494 N N . ARG B 1 312 ? 9.610 26.133 -2.894 1.00 146.90 312 ARG B N 1
ATOM 5495 C CA . ARG B 1 312 ? 10.959 25.579 -2.877 1.00 143.51 312 ARG B CA 1
ATOM 5496 C C . ARG B 1 312 ? 11.741 26.116 -4.066 1.00 138.13 312 ARG B C 1
ATOM 5497 O O . ARG B 1 312 ? 11.309 25.959 -5.214 1.00 138.57 312 ARG B O 1
ATOM 5505 N N . HIS B 1 313 ? 12.890 26.736 -3.794 1.00 132.77 313 HIS B N 1
ATOM 5506 C CA . HIS B 1 313 ? 13.881 27.024 -4.831 1.00 135.82 313 HIS B CA 1
ATOM 5507 C C . HIS B 1 313 ? 14.438 25.696 -5.329 1.00 148.39 313 HIS B C 1
ATOM 5508 O O . HIS B 1 313 ? 15.316 25.103 -4.696 1.00 149.98 313 HIS B O 1
ATOM 5515 N N . MET B 1 314 ? 13.935 25.225 -6.476 1.00 153.98 314 MET B N 1
ATOM 5516 C CA . MET B 1 314 ? 14.198 23.847 -6.889 1.00 155.92 314 MET B CA 1
ATOM 5517 C C . MET B 1 314 ? 15.638 23.652 -7.360 1.00 153.98 314 MET B C 1
ATOM 5518 O O . MET B 1 314 ? 16.271 22.648 -7.014 1.00 160.39 314 MET B O 1
ATOM 5523 N N . GLU B 1 315 ? 16.176 24.585 -8.153 1.00 144.67 315 GLU B N 1
ATOM 5524 C CA . GLU B 1 315 ? 17.560 24.442 -8.602 1.00 136.62 315 GLU B CA 1
ATOM 5525 C C . GLU B 1 315 ? 18.553 24.889 -7.535 1.00 136.20 315 GLU B C 1
ATOM 5526 O O . GLU B 1 315 ? 19.650 24.326 -7.441 1.00 140.41 315 GLU B O 1
ATOM 5532 N N . TRP B 1 316 ? 18.190 25.891 -6.731 1.00 129.75 316 TRP B N 1
ATOM 5533 C CA . TRP B 1 316 ? 19.023 26.333 -5.619 1.00 121.57 316 TRP B CA 1
ATOM 5534 C C . TRP B 1 316 ? 19.071 25.317 -4.479 1.00 127.21 316 TRP B C 1
ATOM 5535 O O . TRP B 1 316 ? 19.876 25.488 -3.558 1.00 127.33 316 TRP B O 1
ATOM 5546 N N . GLU B 1 317 ? 18.243 24.268 -4.522 1.00 135.69 317 GLU B N 1
ATOM 5547 C CA . GLU B 1 317 ? 18.120 23.329 -3.406 1.00 139.15 317 GLU B CA 1
ATOM 5548 C C . GLU B 1 317 ? 19.363 22.455 -3.254 1.00 135.36 317 GLU B C 1
ATOM 5549 O O . GLU B 1 317 ? 20.079 22.567 -2.255 1.00 138.53 317 GLU B O 1
ATOM 5555 N N A GLU B 1 318 ? 19.632 21.552 -4.193 0.54 132.98 318 GLU B N 1
ATOM 5556 N N B GLU B 1 318 ? 19.629 21.589 -4.237 0.46 132.76 318 GLU B N 1
ATOM 5557 C CA A GLU B 1 318 ? 20.823 20.738 -3.997 0.54 129.67 318 GLU B CA 1
ATOM 5558 C CA B GLU B 1 318 ? 20.803 20.725 -4.215 0.46 129.78 318 GLU B CA 1
ATOM 5559 C C A GLU B 1 318 ? 22.068 21.533 -4.392 0.54 128.04 318 GLU B C 1
ATOM 5560 C C B GLU B 1 318 ? 22.076 21.549 -4.426 0.46 127.87 318 GLU B C 1
ATOM 5561 O O A GLU B 1 318 ? 21.998 22.692 -4.818 0.54 123.04 318 GLU B O 1
ATOM 5562 O O B GLU B 1 318 ? 22.033 22.741 -4.755 0.46 123.05 318 GLU B O 1
ATOM 5573 N N . SER B 1 319 ? 23.225 20.891 -4.245 1.00 131.55 319 SER B N 1
ATOM 5574 C CA . SER B 1 319 ? 24.515 21.577 -4.190 1.00 126.82 319 SER B CA 1
ATOM 5575 C C . SER B 1 319 ? 24.454 22.675 -3.126 1.00 114.34 319 SER B C 1
ATOM 5576 O O . SER B 1 319 ? 24.811 23.837 -3.345 1.00 97.55 319 SER B O 1
ATOM 5579 N N . ARG B 1 320 ? 23.929 22.290 -1.965 1.00 114.34 320 ARG B N 1
ATOM 5580 C CA . ARG B 1 320 ? 23.995 23.151 -0.798 1.00 101.72 320 ARG B CA 1
ATOM 5581 C C . ARG B 1 320 ? 25.446 23.365 -0.402 1.00 96.18 320 ARG B C 1
ATOM 5582 O O . ARG B 1 320 ? 25.843 24.471 -0.009 1.00 90.89 320 ARG B O 1
ATOM 5590 N N A HIS B 1 321 ? 26.263 22.316 -0.508 0.55 95.24 321 HIS B N 1
ATOM 5591 N N B HIS B 1 321 ? 26.244 22.295 -0.480 0.45 95.24 321 HIS B N 1
ATOM 5592 C CA A HIS B 1 321 ? 27.660 22.439 -0.109 0.55 93.59 321 HIS B CA 1
ATOM 5593 C CA B HIS B 1 321 ? 27.665 22.368 -0.157 0.45 93.69 321 HIS B CA 1
ATOM 5594 C C A HIS B 1 321 ? 28.431 23.342 -1.067 0.55 90.00 321 HIS B C 1
ATOM 5595 C C B HIS B 1 321 ? 28.376 23.365 -1.059 0.45 89.93 321 HIS B C 1
ATOM 5596 O O A HIS B 1 321 ? 29.291 24.119 -0.638 0.55 86.39 321 HIS B O 1
ATOM 5597 O O B HIS B 1 321 ? 29.154 24.206 -0.592 0.45 86.20 321 HIS B O 1
ATOM 5610 N N . GLU B 1 322 ? 28.115 23.280 -2.363 1.00 91.53 322 GLU B N 1
ATOM 5611 C CA . GLU B 1 322 ? 28.716 24.205 -3.319 1.00 94.47 322 GLU B CA 1
ATOM 5612 C C . GLU B 1 322 ? 28.397 25.657 -2.960 1.00 84.69 322 GLU B C 1
ATOM 5613 O O . GLU B 1 322 ? 29.288 26.515 -2.934 1.00 80.14 322 GLU B O 1
ATOM 5619 N N . PHE B 1 323 ? 27.124 25.952 -2.683 1.00 75.88 323 PHE B N 1
ATOM 5620 C CA . PHE B 1 323 ? 26.747 27.309 -2.302 1.00 72.19 323 PHE B CA 1
ATOM 5621 C C . PHE B 1 323 ? 27.465 27.737 -1.025 1.00 75.27 323 PHE B C 1
ATOM 5622 O O . PHE B 1 323 ? 28.015 28.842 -0.941 1.00 69.90 323 PHE B O 1
ATOM 5630 N N . HIS B 1 324 ? 27.479 26.863 -0.021 1.00 74.62 324 HIS B N 1
ATOM 5631 C CA . HIS B 1 324 ? 28.025 27.244 1.271 1.00 70.97 324 HIS B CA 1
ATOM 5632 C C . HIS B 1 324 ? 29.516 27.553 1.187 1.00 79.91 324 HIS B C 1
ATOM 5633 O O . HIS B 1 324 ? 30.000 28.507 1.815 1.00 81.16 324 HIS B O 1
ATOM 5640 N N . GLU B 1 325 ? 30.268 26.739 0.447 1.00 80.40 325 GLU B N 1
ATOM 5641 C CA . GLU B 1 325 ? 31.689 27.016 0.304 1.00 80.90 325 GLU B CA 1
ATOM 5642 C C . GLU B 1 325 ? 31.915 28.362 -0.372 1.00 77.63 325 GLU B C 1
ATOM 5643 O O . GLU B 1 325 ? 32.776 29.141 0.052 1.00 85.37 325 GLU B O 1
ATOM 5649 N N . GLU B 1 326 ? 31.125 28.674 -1.397 1.00 74.14 326 GLU B N 1
ATOM 5650 C CA . GLU B 1 326 ? 31.316 29.943 -2.088 1.00 71.60 326 GLU B CA 1
ATOM 5651 C C . GLU B 1 326 ? 30.915 31.109 -1.200 1.00 70.29 326 GLU B C 1
ATOM 5652 O O . GLU B 1 326 ? 31.550 32.169 -1.232 1.00 73.60 326 GLU B O 1
ATOM 5658 N N . LEU B 1 327 ? 29.870 30.926 -0.393 1.00 62.97 327 LEU B N 1
ATOM 5659 C CA . LEU B 1 327 ? 29.447 31.992 0.504 1.00 58.83 327 LEU B CA 1
ATOM 5660 C C . LEU B 1 327 ? 30.559 32.364 1.466 1.00 64.86 327 LEU B C 1
ATOM 5661 O O . LEU B 1 327 ? 30.854 33.550 1.652 1.00 68.48 327 LEU B O 1
ATOM 5666 N N . MET B 1 328 ? 31.204 31.357 2.072 1.00 60.70 328 MET B N 1
ATOM 5667 C CA . MET B 1 328 ? 32.279 31.632 3.023 1.00 61.49 328 MET B CA 1
ATOM 5668 C C . MET B 1 328 ? 33.449 32.325 2.344 1.00 72.51 328 MET B C 1
ATOM 5669 O O . MET B 1 328 ? 34.017 33.276 2.891 1.00 76.16 328 MET B O 1
ATOM 5674 N N . ARG B 1 329 ? 33.808 31.877 1.138 1.00 72.00 329 ARG B N 1
ATOM 5675 C CA . ARG B 1 329 ? 34.830 32.565 0.356 1.00 72.34 329 ARG B CA 1
ATOM 5676 C C . ARG B 1 329 ? 34.515 34.049 0.205 1.00 72.86 329 ARG B C 1
ATOM 5677 O O . ARG B 1 329 ? 35.351 34.904 0.523 1.00 79.04 329 ARG B O 1
ATOM 5685 N N . GLN B 1 330 ? 33.286 34.379 -0.204 1.00 65.97 330 GLN B N 1
ATOM 5686 C CA . GLN B 1 330 ? 32.956 35.780 -0.457 1.00 68.95 330 GLN B CA 1
ATOM 5687 C C . GLN B 1 330 ? 32.920 36.587 0.835 1.00 72.80 330 GLN B C 1
ATOM 5688 O O . GLN B 1 330 ? 33.354 37.744 0.859 1.00 76.45 330 GLN B O 1
ATOM 5694 N N . LEU B 1 331 ? 32.410 36.007 1.920 1.00 69.07 331 LEU B N 1
ATOM 5695 C CA . LEU B 1 331 ? 32.468 36.713 3.193 1.00 70.19 331 LEU B CA 1
ATOM 5696 C C . LEU B 1 331 ? 33.906 37.060 3.563 1.00 67.84 331 LEU B C 1
ATOM 5697 O O . LEU B 1 331 ? 34.161 38.130 4.127 1.00 74.15 331 LEU B O 1
ATOM 5702 N N . ALA B 1 332 ? 34.866 36.204 3.220 1.00 67.98 332 ALA B N 1
ATOM 5703 C CA . ALA B 1 332 ? 36.257 36.581 3.441 1.00 73.75 332 ALA B CA 1
ATOM 5704 C C . ALA B 1 332 ? 36.692 37.665 2.464 1.00 75.40 332 ALA B C 1
ATOM 5705 O O . ALA B 1 332 ? 37.327 38.647 2.859 1.00 84.32 332 ALA B O 1
ATOM 5707 N N . GLU B 1 333 ? 36.344 37.509 1.189 1.00 79.35 333 GLU B N 1
ATOM 5708 C CA . GLU B 1 333 ? 36.707 38.503 0.185 1.00 85.82 333 GLU B CA 1
ATOM 5709 C C . GLU B 1 333 ? 36.294 39.904 0.620 1.00 82.74 333 GLU B C 1
ATOM 5710 O O . GLU B 1 333 ? 37.005 40.878 0.352 1.00 88.39 333 GLU B O 1
ATOM 5716 N N . PHE B 1 334 ? 35.157 40.027 1.306 1.00 71.49 334 PHE B N 1
ATOM 5717 C CA . PHE B 1 334 ? 34.667 41.327 1.748 1.00 71.74 334 PHE B CA 1
ATOM 5718 C C . PHE B 1 334 ? 35.008 41.636 3.204 1.00 78.27 334 PHE B C 1
ATOM 5719 O O . PHE B 1 334 ? 34.491 42.615 3.752 1.00 82.51 334 PHE B O 1
ATOM 5727 N N . GLY B 1 335 ? 35.871 40.842 3.833 1.00 70.28 335 GLY B N 1
ATOM 5728 C CA . GLY B 1 335 ? 36.341 41.155 5.173 1.00 68.82 335 GLY B CA 1
ATOM 5729 C C . GLY B 1 335 ? 35.279 41.189 6.251 1.00 73.80 335 GLY B C 1
ATOM 5730 O O . GLY B 1 335 ? 35.347 42.032 7.157 1.00 81.68 335 GLY B O 1
ATOM 5731 N N . LEU B 1 336 ? 34.316 40.265 6.202 1.00 72.24 336 LEU B N 1
ATOM 5732 C CA . LEU B 1 336 ? 33.207 40.236 7.149 1.00 53.10 336 LEU B CA 1
ATOM 5733 C C . LEU B 1 336 ? 33.316 39.130 8.199 1.00 65.80 336 LEU B C 1
ATOM 5734 O O . LEU B 1 336 ? 32.418 39.014 9.042 1.00 64.91 336 LEU B O 1
ATOM 5739 N N . LEU B 1 337 ? 34.412 38.355 8.219 1.00 64.13 337 LEU B N 1
ATOM 5740 C CA . LEU B 1 337 ? 34.434 37.118 9.003 1.00 66.85 337 LEU B CA 1
ATOM 5741 C C . LEU B 1 337 ? 34.317 37.361 10.503 1.00 71.30 337 LEU B C 1
ATOM 5742 O O . LEU B 1 337 ? 33.829 36.485 11.225 1.00 75.40 337 LEU B O 1
ATOM 5747 N N . ASP B 1 338 ? 34.754 38.521 11.002 1.00 70.92 338 ASP B N 1
ATOM 5748 C CA . ASP B 1 338 ? 34.630 38.764 12.440 1.00 74.86 338 ASP B CA 1
ATOM 5749 C C . ASP B 1 338 ? 33.193 39.075 12.858 1.00 67.87 338 ASP B C 1
ATOM 5750 O O . ASP B 1 338 ? 32.912 39.136 14.059 1.00 75.02 338 ASP B O 1
ATOM 5755 N N . LYS B 1 339 ? 32.296 39.302 11.905 1.00 63.99 339 LYS B N 1
ATOM 5756 C CA . LYS B 1 339 ? 30.871 39.446 12.167 1.00 66.04 339 LYS B CA 1
ATOM 5757 C C . LYS B 1 339 ? 30.074 38.168 11.907 1.00 60.38 339 LYS B C 1
ATOM 5758 O O . LYS B 1 339 ? 28.853 38.171 12.093 1.00 55.83 339 LYS B O 1
ATOM 5764 N N . VAL B 1 340 ? 30.720 37.080 11.490 1.00 62.59 340 VAL B N 1
ATOM 5765 C CA . VAL B 1 340 ? 30.017 35.881 11.047 1.00 63.37 340 VAL B CA 1
ATOM 5766 C C . VAL B 1 340 ? 29.913 34.882 12.190 1.00 62.38 340 VAL B C 1
ATOM 5767 O O . VAL B 1 340 ? 30.917 34.536 12.817 1.00 65.83 340 VAL B O 1
ATOM 5771 N N . VAL B 1 341 ? 28.700 34.410 12.458 1.00 61.96 341 VAL B N 1
ATOM 5772 C CA . VAL B 1 341 ? 28.476 33.293 13.364 1.00 63.75 341 VAL B CA 1
ATOM 5773 C C . VAL B 1 341 ? 27.783 32.178 12.586 1.00 62.30 341 VAL B C 1
ATOM 5774 O O . VAL B 1 341 ? 26.722 32.393 11.991 1.00 63.40 341 VAL B O 1
ATOM 5778 N N . ILE B 1 342 ? 28.367 30.989 12.607 1.00 62.07 342 ILE B N 1
ATOM 5779 C CA . ILE B 1 342 ? 27.845 29.846 11.870 1.00 63.35 342 ILE B CA 1
ATOM 5780 C C . ILE B 1 342 ? 26.963 29.011 12.791 1.00 63.39 342 ILE B C 1
ATOM 5781 O O . ILE B 1 342 ? 27.415 28.520 13.828 1.00 65.54 342 ILE B O 1
ATOM 5786 N N . LEU B 1 343 ? 25.718 28.791 12.389 1.00 62.84 343 LEU B N 1
ATOM 5787 C CA . LEU B 1 343 ? 24.774 28.062 13.238 1.00 64.36 343 LEU B CA 1
ATOM 5788 C C . LEU B 1 343 ? 24.804 26.560 12.925 1.00 66.69 343 LEU B C 1
ATOM 5789 O O . LEU B 1 343 ? 23.889 25.987 12.328 1.00 69.23 343 LEU B O 1
ATOM 5794 N N . ASP B 1 344 ? 25.883 25.909 13.353 1.00 70.59 344 ASP B N 1
ATOM 5795 C CA . ASP B 1 344 ? 26.026 24.468 13.159 1.00 80.04 344 ASP B CA 1
ATOM 5796 C C . ASP B 1 344 ? 25.790 23.765 14.490 1.00 84.31 344 ASP B C 1
ATOM 5797 O O . ASP B 1 344 ? 26.683 23.152 15.062 1.00 95.23 344 ASP B O 1
ATOM 5802 N N . ASP B 1 345 ? 24.546 23.799 14.953 1.00 85.16 345 ASP B N 1
ATOM 5803 C CA . ASP B 1 345 ? 24.224 23.236 16.251 1.00 88.08 345 ASP B CA 1
ATOM 5804 C C . ASP B 1 345 ? 23.240 22.084 16.197 1.00 97.07 345 ASP B C 1
ATOM 5805 O O . ASP B 1 345 ? 23.064 21.404 17.213 1.00 103.85 345 ASP B O 1
ATOM 5810 N N . GLU B 1 346 ? 22.616 21.822 15.053 1.00 102.96 346 GLU B N 1
ATOM 5811 C CA . GLU B 1 346 ? 21.691 20.704 14.937 1.00 110.95 346 GLU B CA 1
ATOM 5812 C C . GLU B 1 346 ? 22.124 19.720 13.859 1.00 126.46 346 GLU B C 1
ATOM 5813 O O . GLU B 1 346 ? 21.338 18.843 13.487 1.00 129.30 346 GLU B O 1
ATOM 5819 N N . GLY B 1 347 ? 23.353 19.841 13.350 1.00 142.46 347 GLY B N 1
ATOM 5820 C CA . GLY B 1 347 ? 23.819 19.010 12.260 1.00 157.16 347 GLY B CA 1
ATOM 5821 C C . GLY B 1 347 ? 24.227 17.617 12.706 1.00 176.23 347 GLY B C 1
ATOM 5822 O O . GLY B 1 347 ? 24.075 17.224 13.864 1.00 179.49 347 GLY B O 1
ATOM 5823 N N . ASP B 1 348 ? 24.764 16.851 11.747 1.00 188.98 348 ASP B N 1
ATOM 5824 C CA . ASP B 1 348 ? 25.166 15.477 12.040 1.00 198.48 348 ASP B CA 1
ATOM 5825 C C . ASP B 1 348 ? 26.356 15.439 12.994 1.00 199.17 348 ASP B C 1
ATOM 5826 O O . ASP B 1 348 ? 26.425 14.572 13.873 1.00 203.68 348 ASP B O 1
ATOM 5831 N N . HIS B 1 349 ? 27.301 16.359 12.837 1.00 192.67 349 HIS B N 1
ATOM 5832 C CA . HIS B 1 349 ? 28.290 16.649 13.872 1.00 187.72 349 HIS B CA 1
ATOM 5833 C C . HIS B 1 349 ? 28.179 18.125 14.239 1.00 177.80 349 HIS B C 1
ATOM 5834 O O . HIS B 1 349 ? 29.015 18.952 13.854 1.00 172.07 349 HIS B O 1
ATOM 5841 N N . ARG B 1 350 ? 27.123 18.458 14.971 1.00 173.06 350 ARG B N 1
ATOM 5842 C CA . ARG B 1 350 ? 27.095 19.727 15.674 1.00 167.99 350 ARG B CA 1
ATOM 5843 C C . ARG B 1 350 ? 28.227 19.761 16.693 1.00 176.72 350 ARG B C 1
ATOM 5844 O O . ARG B 1 350 ? 28.636 18.729 17.234 1.00 186.00 350 ARG B O 1
ATOM 5852 N N . ASP B 1 351 ? 28.757 20.955 16.935 1.00 173.30 351 ASP B N 1
ATOM 5853 C CA . ASP B 1 351 ? 29.839 21.083 17.898 1.00 177.80 351 ASP B CA 1
ATOM 5854 C C . ASP B 1 351 ? 29.357 20.680 19.286 1.00 176.95 351 ASP B C 1
ATOM 5855 O O . ASP B 1 351 ? 28.262 21.055 19.714 1.00 177.19 351 ASP B O 1
ATOM 5860 N N . GLN B 1 352 ? 30.178 19.886 19.980 1.00 171.09 352 GLN B N 1
ATOM 5861 C CA . GLN B 1 352 ? 29.800 19.409 21.306 1.00 162.30 352 GLN B CA 1
ATOM 5862 C C . GLN B 1 352 ? 29.685 20.555 22.308 1.00 154.91 352 GLN B C 1
ATOM 5863 O O . GLN B 1 352 ? 28.881 20.477 23.245 1.00 153.97 352 GLN B O 1
ATOM 5869 N N . GLU B 1 353 ? 30.471 21.623 22.129 1.00 147.55 353 GLU B N 1
ATOM 5870 C CA . GLU B 1 353 ? 30.317 22.853 22.897 1.00 138.47 353 GLU B CA 1
ATOM 5871 C C . GLU B 1 353 ? 29.323 23.814 22.248 1.00 123.22 353 GLU B C 1
ATOM 5872 O O . GLU B 1 353 ? 29.436 25.039 22.403 1.00 117.24 353 GLU B O 1
ATOM 5878 N N . GLY B 1 354 ? 28.355 23.286 21.516 1.00 111.96 354 GLY B N 1
ATOM 5879 C CA . GLY B 1 354 ? 27.323 24.084 20.900 1.00 106.54 354 GLY B CA 1
ATOM 5880 C C . GLY B 1 354 ? 26.125 24.268 21.803 1.00 100.12 354 GLY B C 1
ATOM 5881 O O . GLY B 1 354 ? 26.199 24.127 23.026 1.00 106.52 354 GLY B O 1
ATOM 5882 N N . TYR B 1 355 ? 24.997 24.560 21.176 1.00 81.05 355 TYR B N 1
ATOM 5883 C CA . TYR B 1 355 ? 23.779 24.981 21.846 1.00 73.55 355 TYR B CA 1
ATOM 5884 C C . TYR B 1 355 ? 22.700 23.922 21.688 1.00 77.50 355 TYR B C 1
ATOM 5885 O O . TYR B 1 355 ? 22.864 22.928 20.977 1.00 75.43 355 TYR B O 1
ATOM 5894 N N . LEU B 1 356 ? 21.601 24.123 22.411 1.00 73.48 356 LEU B N 1
ATOM 5895 C CA . LEU B 1 356 ? 20.491 23.188 22.304 1.00 74.09 356 LEU B CA 1
ATOM 5896 C C . LEU B 1 356 ? 19.924 23.166 20.890 1.00 75.41 356 LEU B C 1
ATOM 5897 O O . LEU B 1 356 ? 19.612 22.099 20.353 1.00 72.81 356 LEU B O 1
ATOM 5902 N N . THR B 1 357 ? 19.756 24.339 20.284 1.00 67.75 357 THR B N 1
ATOM 5903 C CA . THR B 1 357 ? 19.170 24.474 18.958 1.00 65.69 357 THR B CA 1
ATOM 5904 C C . THR B 1 357 ? 19.828 25.642 18.239 1.00 71.66 357 THR B C 1
ATOM 5905 O O . THR B 1 357 ? 20.402 26.547 18.858 1.00 66.19 357 THR B O 1
ATOM 5909 N N . ARG B 1 358 ? 19.699 25.624 16.912 1.00 71.19 358 ARG B N 1
ATOM 5910 C CA . ARG B 1 358 ? 20.135 26.753 16.103 1.00 70.86 358 ARG B CA 1
ATOM 5911 C C . ARG B 1 358 ? 19.544 28.055 16.616 1.00 58.21 358 ARG B C 1
ATOM 5912 O O . ARG B 1 358 ? 20.232 29.082 16.661 1.00 57.43 358 ARG B O 1
ATOM 5920 N N . TYR B 1 359 ? 18.278 28.021 17.037 1.00 57.64 359 TYR B N 1
ATOM 5921 C CA . TYR B 1 359 ? 17.633 29.226 17.543 1.00 60.96 359 TYR B CA 1
ATOM 5922 C C . TYR B 1 359 ? 18.306 29.713 18.824 1.00 66.84 359 TYR B C 1
ATOM 5923 O O . TYR B 1 359 ? 18.614 30.907 18.943 1.00 61.71 359 TYR B O 1
ATOM 5932 N N . HIS B 1 360 ? 18.574 28.792 19.778 1.00 58.77 360 HIS B N 1
ATOM 5933 C CA . HIS B 1 360 ? 19.289 29.148 21.005 1.00 60.28 360 HIS B CA 1
ATOM 5934 C C . HIS B 1 360 ? 20.633 29.788 20.694 1.00 60.33 360 HIS B C 1
ATOM 5935 O O . HIS B 1 360 ? 21.040 30.755 21.346 1.00 66.15 360 HIS B O 1
ATOM 5942 N N . HIS B 1 361 ? 21.378 29.202 19.759 1.00 60.64 361 HIS B N 1
ATOM 5943 C CA . HIS B 1 361 ? 22.647 29.794 19.356 1.00 65.04 361 HIS B CA 1
ATOM 5944 C C . HIS B 1 361 ? 22.437 31.194 18.784 1.00 64.57 361 HIS B C 1
ATOM 5945 O O . HIS B 1 361 ? 23.167 32.129 19.128 1.00 58.96 361 HIS B O 1
ATOM 5952 N N . ALA B 1 362 ? 21.441 31.358 17.901 1.00 56.81 362 ALA B N 1
ATOM 5953 C CA . ALA B 1 362 ? 21.262 32.642 17.234 1.00 59.34 362 ALA B CA 1
ATOM 5954 C C . ALA B 1 362 ? 20.861 33.731 18.220 1.00 65.02 362 ALA B C 1
ATOM 5955 O O . ALA B 1 362 ? 21.433 34.831 18.212 1.00 58.41 362 ALA B O 1
ATOM 5957 N N . ILE B 1 363 ? 19.897 33.435 19.098 1.00 63.27 363 ILE B N 1
ATOM 5958 C CA . ILE B 1 363 ? 19.415 34.469 20.007 1.00 68.66 363 ILE B CA 1
ATOM 5959 C C . ILE B 1 363 ? 20.528 34.860 20.984 1.00 66.20 363 ILE B C 1
ATOM 5960 O O . ILE B 1 363 ? 20.658 36.032 21.358 1.00 69.41 363 ILE B O 1
ATOM 5965 N N . ASP B 1 364 ? 21.403 33.919 21.333 1.00 58.69 364 ASP B N 1
ATOM 5966 C CA . ASP B 1 364 ? 22.569 34.264 22.133 1.00 60.97 364 ASP B CA 1
ATOM 5967 C C . ASP B 1 364 ? 23.530 35.162 21.368 1.00 68.65 364 ASP B C 1
ATOM 5968 O O . ASP B 1 364 ? 24.103 36.102 21.940 1.00 64.63 364 ASP B O 1
ATOM 5973 N N . ALA B 1 365 ? 23.740 34.874 20.081 1.00 62.94 365 ALA B N 1
ATOM 5974 C CA . ALA B 1 365 ? 24.627 35.700 19.265 1.00 59.24 365 ALA B CA 1
ATOM 5975 C C . ALA B 1 365 ? 24.082 37.115 19.112 1.00 65.66 365 ALA B C 1
ATOM 5976 O O . ALA B 1 365 ? 24.845 38.093 19.147 1.00 62.46 365 ALA B O 1
ATOM 5978 N N . VAL B 1 366 ? 22.763 37.248 18.963 1.00 58.23 366 VAL B N 1
ATOM 5979 C CA . VAL B 1 366 ? 22.178 38.579 18.886 1.00 60.10 366 VAL B CA 1
ATOM 5980 C C . VAL B 1 366 ? 22.554 39.375 20.124 1.00 66.69 366 VAL B C 1
ATOM 5981 O O . VAL B 1 366 ? 23.011 40.521 20.034 1.00 75.66 366 VAL B O 1
ATOM 5985 N N . HIS B 1 367 ? 22.427 38.754 21.296 1.00 72.61 367 HIS B N 1
ATOM 5986 C CA . HIS B 1 367 ? 22.805 39.435 22.532 1.00 68.36 367 HIS B CA 1
ATOM 5987 C C . HIS B 1 367 ? 24.275 39.832 22.522 1.00 68.82 367 HIS B C 1
ATOM 5988 O O . HIS B 1 367 ? 24.621 40.983 22.805 1.00 69.04 367 HIS B O 1
ATOM 5995 N N . GLU B 1 368 ? 25.162 38.896 22.179 1.00 75.01 368 GLU B N 1
ATOM 5996 C CA . GLU B 1 368 ? 26.589 39.204 22.225 1.00 66.38 368 GLU B CA 1
ATOM 5997 C C . GLU B 1 368 ? 26.985 40.283 21.219 1.00 75.12 368 GLU B C 1
ATOM 5998 O O . GLU B 1 368 ? 27.935 41.024 21.465 1.00 76.66 368 GLU B O 1
ATOM 6004 N N . TYR B 1 369 ? 26.319 40.355 20.059 1.00 72.45 369 TYR B N 1
ATOM 6005 C CA . TYR B 1 369 ? 26.773 41.226 18.978 1.00 76.21 369 TYR B CA 1
ATOM 6006 C C . TYR B 1 369 ? 26.023 42.547 18.886 1.00 78.79 369 TYR B C 1
ATOM 6007 O O . TYR B 1 369 ? 26.521 43.470 18.229 1.00 80.08 369 TYR B O 1
ATOM 6016 N N . THR B 1 370 ? 24.839 42.661 19.500 1.00 74.68 370 THR B N 1
ATOM 6017 C CA . THR B 1 370 ? 24.069 43.893 19.426 1.00 77.72 370 THR B CA 1
ATOM 6018 C C . THR B 1 370 ? 23.760 44.512 20.775 1.00 82.72 370 THR B C 1
ATOM 6019 O O . THR B 1 370 ? 23.534 45.725 20.828 1.00 91.76 370 THR B O 1
ATOM 6023 N N . GLY B 1 371 ? 23.756 43.730 21.858 1.00 84.77 371 GLY B N 1
ATOM 6024 C CA . GLY B 1 371 ? 23.509 44.229 23.194 1.00 68.35 371 GLY B CA 1
ATOM 6025 C C . GLY B 1 371 ? 22.106 44.031 23.730 1.00 87.07 371 GLY B C 1
ATOM 6026 O O . GLY B 1 371 ? 21.881 44.285 24.915 1.00 95.05 371 GLY B O 1
ATOM 6027 N N . VAL B 1 372 ? 21.169 43.540 22.923 1.00 78.20 372 VAL B N 1
ATOM 6028 C CA . VAL B 1 372 ? 19.770 43.501 23.340 1.00 81.09 372 VAL B CA 1
ATOM 6029 C C . VAL B 1 372 ? 19.538 42.439 24.419 1.00 84.59 372 VAL B C 1
ATOM 6030 O O . VAL B 1 372 ? 20.160 41.373 24.419 1.00 93.39 372 VAL B O 1
ATOM 6034 N N . LYS B 1 373 ? 18.610 42.729 25.336 1.00 90.48 373 LYS B N 1
ATOM 6035 C CA . LYS B 1 373 ? 18.277 41.886 26.490 1.00 103.69 373 LYS B CA 1
ATOM 6036 C C . LYS B 1 373 ? 17.298 40.759 26.139 1.00 108.15 373 LYS B C 1
ATOM 6037 O O . LYS B 1 373 ? 16.388 40.932 25.322 1.00 104.38 373 LYS B O 1
ATOM 6043 N N . ILE B 1 374 ? 17.487 39.593 26.784 1.00 112.05 374 ILE B N 1
ATOM 6044 C CA . ILE B 1 374 ? 16.732 38.369 26.482 1.00 108.58 374 ILE B CA 1
ATOM 6045 C C . ILE B 1 374 ? 16.351 37.578 27.742 1.00 115.56 374 ILE B C 1
ATOM 6046 O O . ILE B 1 374 ? 17.145 37.469 28.686 1.00 120.52 374 ILE B O 1
ATOM 6051 N N . GLU B 1 375 ? 15.120 37.029 27.745 1.00 130.17 375 GLU B N 1
ATOM 6052 C CA . GLU B 1 375 ? 14.595 36.107 28.759 1.00 135.44 375 GLU B CA 1
ATOM 6053 C C . GLU B 1 375 ? 14.883 34.661 28.360 1.00 142.48 375 GLU B C 1
ATOM 6054 O O . GLU B 1 375 ? 14.968 34.339 27.176 1.00 142.97 375 GLU B O 1
ATOM 6060 N N . ARG B 1 376 ? 15.045 33.785 29.351 1.00 143.12 376 ARG B N 1
ATOM 6061 C CA . ARG B 1 376 ? 15.246 32.373 29.054 1.00 139.15 376 ARG B CA 1
ATOM 6062 C C . ARG B 1 376 ? 14.340 31.479 29.896 1.00 132.39 376 ARG B C 1
ATOM 6063 O O . ARG B 1 376 ? 13.894 31.842 30.987 1.00 131.70 376 ARG B O 1
ATOM 6071 N N . LEU B 1 377 ? 14.123 30.269 29.378 1.00 125.86 377 LEU B N 1
ATOM 6072 C CA . LEU B 1 377 ? 13.352 29.211 30.017 1.00 129.17 377 LEU B CA 1
ATOM 6073 C C . LEU B 1 377 ? 14.232 28.058 30.478 1.00 148.58 377 LEU B C 1
ATOM 6074 O O . LEU B 1 377 ? 14.246 27.702 31.664 1.00 149.62 377 LEU B O 1
ATOM 6079 N N . SER B 1 378 ? 14.976 27.470 29.549 1.00 157.37 378 SER B N 1
ATOM 6080 C CA . SER B 1 378 ? 15.980 26.465 29.841 1.00 164.03 378 SER B CA 1
ATOM 6081 C C . SER B 1 378 ? 17.237 26.935 29.113 1.00 156.21 378 SER B C 1
ATOM 6082 O O . SER B 1 378 ? 17.149 27.625 28.080 1.00 138.90 378 SER B O 1
#